Protein AF-A0A178WYC1-F1 (afdb_monomer_lite)

Secondary structure (DSSP, 8-state):
-PPPHHHHHHHHHHHHHTSSHHHHHHHHHHHHHHHHHTSPPP--S---EETTEEEPGGG-EEE----HHHHTTS---SEE---TTSEEEEEEESHHHHTTTSTTT--HHHHHHHHTTSSSEEEEEEE-TT--HHHHHHHHTTGGGG--SEEEEE--S-TTGGGTSS--TTHHHHHHHHHHHHHHHHHHHHHHHHIIIIIIHHHHHHHHHHHHHHHHS--EEEEE---S-TTT----TTS---S--HHHHHHHHHHHHHHHHHHHTT-HHHHHHHHHHHHHHHTT--SHHHHHHHHHHHHHHHHHHHHS-SSS--------------------------------------------------------PPPPP--PPPPPPPPPP-PPPPPPPPPPPPP------------PPPP----------

Structure (mmCIF, N/CA/C/O backbone):
data_AF-A0A178WYC1-F1
#
_entry.id   AF-A0A178WYC1-F1
#
loop_
_atom_site.group_PDB
_atom_site.id
_atom_site.type_symbol
_atom_site.label_atom_id
_atom_site.label_alt_id
_atom_site.label_comp_id
_atom_site.label_asym_id
_atom_site.label_entity_id
_atom_site.label_s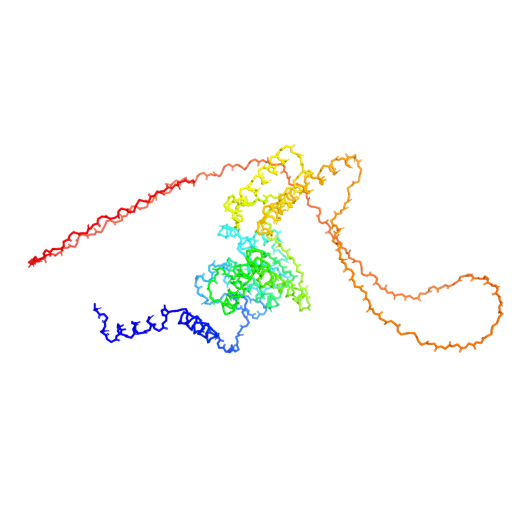eq_id
_atom_site.pdbx_PDB_ins_code
_atom_site.Cartn_x
_atom_site.Cartn_y
_atom_site.Cartn_z
_atom_site.occupancy
_atom_site.B_iso_or_equiv
_atom_site.auth_seq_id
_atom_site.auth_comp_id
_atom_site.auth_asym_id
_atom_site.auth_atom_id
_atom_site.pdbx_PDB_model_num
ATOM 1 N N . MET A 1 1 ? 8.485 48.429 2.220 1.00 54.25 1 MET A N 1
ATOM 2 C CA . MET A 1 1 ? 9.563 48.607 3.216 1.00 54.25 1 MET A CA 1
ATOM 3 C C . MET A 1 1 ? 10.790 47.874 2.691 1.00 54.25 1 MET A C 1
ATOM 5 O O . MET A 1 1 ? 10.707 46.656 2.582 1.00 54.25 1 MET A O 1
ATOM 9 N N . PRO A 1 2 ? 11.858 48.563 2.253 1.00 59.69 2 PRO A N 1
ATOM 10 C CA . PRO A 1 2 ? 13.091 47.887 1.851 1.00 59.69 2 PRO A CA 1
ATOM 11 C C . PRO A 1 2 ? 13.654 47.128 3.059 1.00 59.69 2 PRO A C 1
ATOM 13 O O . PRO A 1 2 ? 13.651 47.662 4.169 1.00 59.69 2 PRO A O 1
ATOM 16 N N . ALA A 1 3 ? 14.074 45.875 2.862 1.00 54.03 3 ALA A N 1
ATOM 17 C CA . ALA A 1 3 ? 14.771 45.123 3.901 1.00 54.03 3 ALA A CA 1
ATOM 18 C C . ALA A 1 3 ? 15.947 45.970 4.402 1.00 54.03 3 ALA A C 1
ATOM 20 O O . ALA A 1 3 ? 16.671 46.553 3.594 1.00 54.03 3 ALA A O 1
ATOM 21 N N . THR A 1 4 ? 16.094 46.095 5.721 1.00 76.44 4 THR A N 1
ATOM 22 C CA . THR A 1 4 ? 17.160 46.906 6.305 1.00 76.44 4 THR A CA 1
ATOM 23 C C . THR A 1 4 ? 18.504 46.378 5.798 1.00 76.44 4 THR A C 1
ATOM 25 O O . THR A 1 4 ? 18.757 45.176 5.836 1.00 76.44 4 THR A O 1
ATOM 28 N N . GLU A 1 5 ? 19.358 47.270 5.297 1.00 76.62 5 GLU A N 1
ATOM 29 C CA . GLU A 1 5 ? 20.684 46.971 4.727 1.00 76.62 5 GLU A CA 1
ATOM 30 C C . GLU A 1 5 ? 21.498 45.893 5.496 1.00 76.62 5 GLU A C 1
ATOM 32 O O . GLU A 1 5 ? 22.090 45.017 4.859 1.00 76.62 5 GLU A O 1
ATOM 37 N N . PRO A 1 6 ? 21.457 45.824 6.847 1.00 78.56 6 PRO A N 1
ATOM 38 C CA . PRO A 1 6 ? 22.140 44.772 7.604 1.00 78.56 6 PRO A CA 1
ATOM 39 C C . PRO A 1 6 ? 21.603 43.348 7.380 1.00 78.56 6 PRO A C 1
ATOM 41 O O . PRO A 1 6 ? 22.361 42.384 7.482 1.00 78.56 6 PRO A O 1
ATOM 44 N N . LEU A 1 7 ? 20.306 43.180 7.094 1.00 75.38 7 LEU A N 1
ATOM 45 C CA . LEU A 1 7 ? 19.724 41.869 6.778 1.00 75.38 7 LEU A CA 1
ATOM 46 C C . LEU A 1 7 ? 20.192 41.374 5.412 1.00 75.38 7 LEU A C 1
ATOM 48 O O . LEU A 1 7 ? 20.485 40.190 5.265 1.00 75.38 7 LEU A O 1
ATOM 52 N N . ARG A 1 8 ? 20.314 42.283 4.442 1.00 74.56 8 ARG A N 1
ATOM 53 C CA . ARG A 1 8 ? 20.789 41.958 3.097 1.00 74.56 8 ARG A CA 1
ATOM 54 C C . ARG A 1 8 ? 22.237 41.474 3.122 1.00 74.56 8 ARG A C 1
ATOM 56 O O . ARG A 1 8 ? 22.513 40.385 2.640 1.00 74.56 8 ARG A O 1
ATOM 63 N N . GLN A 1 9 ? 23.125 42.191 3.813 1.00 79.31 9 GLN A N 1
ATOM 64 C CA . GLN A 1 9 ? 24.529 41.782 3.959 1.00 79.31 9 GLN A CA 1
ATOM 65 C C . GLN A 1 9 ? 24.691 40.430 4.668 1.00 79.31 9 GLN A C 1
ATOM 67 O O . GLN A 1 9 ? 25.558 39.631 4.311 1.00 79.31 9 GLN A O 1
ATOM 72 N N . ARG A 1 10 ? 23.851 40.140 5.671 1.00 79.31 10 ARG A N 1
ATOM 73 C CA . ARG A 1 10 ? 23.846 38.830 6.341 1.00 79.31 10 ARG A CA 1
ATOM 74 C C . ARG A 1 10 ? 23.351 37.718 5.415 1.00 79.31 10 ARG A C 1
ATOM 76 O O . ARG A 1 10 ? 23.937 36.639 5.432 1.00 79.31 10 ARG A O 1
ATOM 83 N N . ALA A 1 11 ? 22.318 37.980 4.616 1.00 76.56 11 ALA A N 1
ATOM 84 C CA . ALA A 1 11 ? 21.805 37.032 3.633 1.00 76.56 11 ALA A CA 1
ATOM 85 C C . ALA A 1 11 ? 22.833 36.748 2.527 1.00 76.56 11 ALA A C 1
ATOM 87 O O . ALA A 1 11 ? 23.081 35.585 2.231 1.00 76.56 11 ALA A O 1
ATOM 88 N N . ASP A 1 12 ? 23.496 37.778 1.998 1.00 81.50 12 ASP A N 1
ATOM 89 C CA . ASP A 1 12 ? 24.528 37.636 0.964 1.00 81.50 12 ASP A CA 1
ATOM 90 C C . ASP A 1 12 ? 25.751 36.872 1.493 1.00 81.50 12 ASP A C 1
ATOM 92 O O . ASP A 1 12 ? 26.284 35.991 0.820 1.00 81.50 12 ASP A O 1
ATOM 96 N N . ARG A 1 13 ? 26.166 37.136 2.741 1.00 81.81 13 ARG A N 1
ATOM 97 C CA . ARG A 1 13 ? 27.252 36.386 3.388 1.00 81.81 13 ARG A CA 1
ATOM 98 C C . ARG A 1 13 ? 26.886 34.920 3.609 1.00 81.81 13 ARG A C 1
ATOM 100 O O . ARG A 1 13 ? 27.731 34.051 3.418 1.00 81.81 13 ARG A O 1
ATOM 107 N N . LEU A 1 14 ? 25.647 34.641 4.010 1.00 79.88 14 LEU A N 1
ATOM 108 C CA . LEU A 1 14 ? 25.158 33.272 4.139 1.00 79.88 14 LEU A CA 1
ATOM 109 C C . LEU A 1 14 ? 25.101 32.582 2.770 1.00 79.88 14 LEU A C 1
ATOM 111 O O . LEU A 1 14 ? 25.561 31.456 2.645 1.00 79.88 14 LEU A O 1
ATOM 115 N N . ALA A 1 15 ? 24.613 33.270 1.737 1.00 80.88 15 ALA A N 1
ATOM 116 C CA . ALA A 1 15 ? 24.573 32.755 0.372 1.00 80.88 15 ALA A CA 1
ATOM 117 C C . ALA A 1 15 ? 25.976 32.445 -0.170 1.00 80.88 15 ALA A C 1
ATOM 119 O O . ALA A 1 15 ? 26.159 31.413 -0.802 1.00 80.88 15 ALA A O 1
ATOM 120 N N . ALA A 1 16 ? 26.977 33.280 0.125 1.00 83.19 16 ALA A N 1
ATOM 121 C CA . ALA A 1 16 ? 28.366 33.021 -0.248 1.00 83.19 16 ALA A CA 1
ATOM 122 C C . ALA A 1 16 ? 28.955 31.803 0.488 1.00 83.19 16 ALA A C 1
ATOM 124 O O . ALA A 1 16 ? 29.619 30.981 -0.132 1.00 83.19 16 ALA A O 1
ATOM 125 N N . LEU A 1 17 ? 28.680 31.656 1.790 1.00 79.75 17 LEU A N 1
ATOM 126 C CA . LEU A 1 17 ? 29.136 30.509 2.592 1.00 79.75 17 LEU A CA 1
ATOM 127 C C . LEU A 1 17 ? 28.441 29.191 2.218 1.00 79.75 17 LEU A C 1
ATOM 129 O O . LEU A 1 17 ? 28.991 28.122 2.461 1.00 79.75 17 LEU A O 1
ATOM 133 N N . LEU A 1 18 ? 27.230 29.264 1.664 1.00 83.81 18 LEU A N 1
ATOM 134 C CA . LEU A 1 18 ? 26.432 28.109 1.248 1.00 83.81 18 LEU A CA 1
ATOM 135 C C . LEU A 1 18 ? 26.441 27.887 -0.274 1.00 83.81 18 LEU A C 1
ATOM 137 O O . LEU A 1 18 ? 25.740 27.005 -0.764 1.00 83.81 18 LEU A O 1
ATOM 141 N N . GLY A 1 19 ? 27.189 28.707 -1.017 1.00 84.75 19 GLY A N 1
ATOM 142 C CA . GLY A 1 19 ? 27.117 28.797 -2.477 1.00 84.75 19 GLY A CA 1
ATOM 143 C C . GLY A 1 19 ? 27.938 27.753 -3.230 1.00 84.75 19 GLY A C 1
ATOM 144 O O . GLY A 1 19 ? 27.813 27.655 -4.449 1.00 84.75 19 GLY A O 1
ATOM 145 N N . ASP A 1 20 ? 28.765 26.977 -2.531 1.00 83.31 20 ASP A N 1
ATOM 146 C CA . ASP A 1 20 ? 29.544 25.880 -3.100 1.00 83.31 20 ASP A CA 1
ATOM 147 C C . ASP A 1 20 ? 29.031 24.502 -2.635 1.00 83.31 20 ASP A C 1
ATOM 149 O O . ASP A 1 20 ? 28.094 24.381 -1.840 1.00 83.31 20 ASP A O 1
ATOM 153 N N . ALA A 1 21 ? 29.632 23.433 -3.165 1.00 77.75 21 ALA A N 1
ATOM 154 C CA . ALA A 1 21 ? 29.229 22.063 -2.848 1.00 77.75 21 ALA A CA 1
ATOM 155 C C . ALA A 1 21 ? 29.386 21.724 -1.352 1.00 77.75 21 ALA A C 1
ATOM 157 O O . ALA A 1 21 ? 28.566 20.988 -0.801 1.00 77.75 21 ALA A O 1
ATOM 158 N N . ALA A 1 22 ? 30.405 22.277 -0.686 1.00 77.62 22 ALA A N 1
ATOM 159 C CA . ALA A 1 22 ? 30.650 22.046 0.734 1.00 77.62 22 ALA A CA 1
ATOM 160 C C . ALA A 1 22 ? 29.611 22.777 1.599 1.00 77.62 22 ALA A C 1
ATOM 162 O O . ALA A 1 22 ? 29.052 22.198 2.530 1.00 77.62 22 ALA A O 1
ATOM 163 N N . GLY A 1 23 ? 29.289 24.021 1.250 1.00 79.44 23 GLY A N 1
ATOM 164 C CA . GLY A 1 23 ? 28.238 24.816 1.868 1.00 79.44 23 GLY A CA 1
ATOM 165 C C . GLY A 1 23 ? 26.857 24.173 1.729 1.00 79.44 23 GLY A C 1
ATOM 166 O O . GLY A 1 23 ? 26.126 24.064 2.715 1.00 79.44 23 GLY A O 1
ATOM 167 N N . ALA A 1 24 ? 26.523 23.654 0.544 1.00 74.94 24 ALA A N 1
ATOM 168 C CA . ALA A 1 24 ? 25.293 22.894 0.324 1.00 74.94 24 ALA A CA 1
ATOM 169 C C . ALA A 1 24 ? 25.219 21.633 1.207 1.00 74.94 24 ALA A C 1
ATOM 171 O O . ALA A 1 24 ? 24.170 21.344 1.788 1.00 74.94 24 ALA A O 1
ATOM 172 N N . GLN A 1 25 ? 26.336 20.914 1.367 1.00 76.00 25 GLN A N 1
ATOM 173 C CA . GLN A 1 25 ? 26.415 19.738 2.235 1.00 76.00 25 GLN A CA 1
ATOM 174 C C . GLN A 1 25 ? 26.244 20.104 3.718 1.00 76.00 25 GLN A C 1
ATOM 176 O O . GLN A 1 25 ? 25.475 19.456 4.425 1.00 76.00 25 GLN A O 1
ATOM 181 N N . ILE A 1 26 ? 26.888 21.179 4.184 1.00 79.38 26 ILE A N 1
ATOM 182 C CA . ILE A 1 26 ? 26.733 21.684 5.556 1.00 79.38 26 ILE A CA 1
ATOM 183 C C . ILE A 1 26 ? 25.281 22.096 5.824 1.00 79.38 26 ILE A C 1
ATOM 185 O O . ILE A 1 26 ? 24.729 21.747 6.868 1.00 79.38 26 ILE A O 1
ATOM 189 N N . LEU A 1 27 ? 24.635 22.804 4.891 1.00 79.44 27 LEU A N 1
ATOM 190 C CA . LEU A 1 27 ? 23.227 23.179 5.027 1.00 79.44 27 LEU A CA 1
ATOM 191 C C . LEU A 1 27 ? 22.326 21.944 5.127 1.00 79.44 27 LEU A C 1
ATOM 193 O O . LEU A 1 27 ? 21.439 21.915 5.981 1.00 79.44 27 LEU A O 1
ATOM 197 N N . ALA A 1 28 ? 22.568 20.927 4.296 1.00 73.69 28 ALA A N 1
ATOM 198 C CA . ALA A 1 28 ? 21.823 19.676 4.341 1.00 73.69 28 ALA A CA 1
ATOM 199 C C . ALA A 1 28 ? 21.978 18.976 5.703 1.00 73.69 28 ALA A C 1
ATOM 201 O O . ALA A 1 28 ? 20.980 18.579 6.301 1.00 73.69 28 ALA A O 1
ATOM 202 N N . GLU A 1 29 ? 23.194 18.887 6.249 1.00 78.19 29 GLU A N 1
ATOM 203 C CA . GLU A 1 29 ? 23.435 18.320 7.585 1.00 78.19 29 GLU A CA 1
ATOM 204 C C . GLU A 1 29 ? 22.775 19.141 8.708 1.00 78.19 29 GLU A C 1
ATOM 206 O O . GLU A 1 29 ? 22.199 18.584 9.645 1.00 78.19 29 GLU A O 1
ATOM 211 N N . LEU A 1 30 ? 22.771 20.473 8.611 1.00 78.75 30 LEU A N 1
ATOM 212 C CA . LEU A 1 30 ? 22.073 21.330 9.575 1.00 78.75 30 LEU A CA 1
ATOM 213 C C . LEU A 1 30 ? 20.551 21.150 9.511 1.00 78.75 30 LEU A C 1
ATOM 215 O O . LEU A 1 30 ? 19.901 21.079 10.556 1.00 78.75 30 LEU A O 1
ATOM 219 N N . GLN A 1 31 ? 19.981 21.028 8.310 1.00 73.88 31 GLN A N 1
ATOM 220 C CA . GLN A 1 31 ? 18.564 20.709 8.121 1.00 73.88 31 GLN A CA 1
ATOM 221 C C . GLN A 1 31 ? 18.230 19.326 8.704 1.00 73.88 31 GLN A C 1
ATOM 223 O O . GLN A 1 31 ? 17.240 19.201 9.426 1.00 73.88 31 GLN A O 1
ATOM 228 N N . LYS A 1 32 ? 19.097 18.319 8.504 1.00 66.81 32 LYS A N 1
ATOM 229 C CA . LYS A 1 32 ? 18.981 16.988 9.134 1.00 66.81 32 LYS A CA 1
ATOM 230 C C . LYS A 1 32 ? 18.931 17.077 10.655 1.00 66.81 32 LYS A C 1
ATOM 232 O O . LYS A 1 32 ? 18.047 16.500 11.291 1.00 66.81 32 LYS A O 1
ATOM 237 N N . LEU A 1 33 ? 19.858 17.821 11.254 1.00 71.50 33 LEU A N 1
ATOM 238 C CA . LEU A 1 33 ? 19.924 18.004 12.704 1.00 71.50 33 LEU A CA 1
ATOM 239 C C . LEU A 1 33 ? 18.709 18.763 13.255 1.00 71.50 33 LEU A C 1
ATOM 241 O O . LEU A 1 33 ? 18.214 18.415 14.329 1.00 71.50 33 LEU A O 1
ATOM 245 N N . ALA A 1 34 ? 18.207 19.765 12.530 1.00 68.88 34 ALA A N 1
ATOM 246 C CA . ALA A 1 34 ? 17.014 20.512 12.914 1.00 68.88 34 ALA A CA 1
ATOM 247 C C . ALA A 1 34 ? 15.761 19.618 12.929 1.00 68.88 34 ALA A C 1
ATOM 249 O O . ALA A 1 34 ? 15.030 19.626 13.919 1.00 68.88 34 ALA A O 1
ATOM 250 N N . VAL A 1 35 ? 15.565 18.783 11.900 1.00 62.53 35 VAL A N 1
ATOM 251 C CA . VAL A 1 35 ? 14.456 17.810 11.844 1.00 62.53 35 VAL A CA 1
ATOM 252 C C . VAL A 1 35 ? 14.562 16.779 12.972 1.00 62.53 35 VAL A C 1
ATOM 254 O O . VAL A 1 35 ? 13.581 16.506 13.660 1.00 62.53 35 VAL A O 1
ATOM 257 N N . ARG A 1 36 ? 15.763 16.248 13.246 1.00 62.94 36 ARG A N 1
ATOM 258 C CA . ARG A 1 36 ? 15.980 15.296 14.354 1.00 62.94 36 ARG A CA 1
ATOM 259 C C . ARG A 1 36 ? 15.678 15.900 15.733 1.00 62.94 36 ARG A C 1
ATOM 261 O O . ARG A 1 36 ? 15.236 15.175 16.623 1.00 62.94 36 ARG A O 1
ATOM 268 N N . ARG A 1 37 ? 15.897 17.209 15.918 1.00 57.59 37 ARG A N 1
ATOM 269 C CA . ARG A 1 37 ? 15.586 17.942 17.161 1.00 57.59 37 ARG A CA 1
ATOM 270 C C . ARG A 1 37 ? 14.098 18.230 17.350 1.00 57.59 37 ARG A C 1
ATOM 272 O O . ARG A 1 37 ? 13.678 18.379 18.489 1.00 57.59 37 ARG A O 1
ATOM 279 N N . GLN A 1 38 ? 13.305 18.259 16.280 1.00 51.22 38 GLN A N 1
ATOM 280 C CA . GLN A 1 38 ? 11.845 18.422 16.342 1.00 51.22 38 GLN A CA 1
ATOM 281 C C . GLN A 1 38 ? 11.101 17.127 16.715 1.00 51.22 38 GLN A C 1
ATOM 283 O O . GLN A 1 38 ? 9.880 17.054 16.585 1.00 51.22 38 GLN A O 1
ATOM 288 N N . ARG A 1 39 ? 11.808 16.097 17.205 1.00 44.34 39 ARG A N 1
ATOM 289 C CA . ARG A 1 39 ? 11.159 14.917 17.784 1.00 44.34 39 ARG A CA 1
ATOM 290 C C . ARG A 1 39 ? 10.205 15.353 18.905 1.00 44.34 39 ARG A C 1
ATOM 292 O O . ARG A 1 39 ? 10.620 16.135 19.763 1.00 44.34 39 ARG A O 1
ATOM 299 N N . PRO A 1 40 ? 8.961 14.842 18.932 1.00 42.38 40 PRO A N 1
ATOM 300 C CA . PRO A 1 40 ? 8.046 15.111 20.030 1.00 42.38 40 PRO A CA 1
ATOM 301 C C . PRO A 1 40 ? 8.718 14.751 21.359 1.00 42.38 40 PRO A C 1
ATOM 303 O O . PRO A 1 40 ? 9.354 13.699 21.466 1.00 42.38 40 PRO A O 1
ATOM 306 N N . GLY A 1 41 ? 8.604 15.637 22.351 1.00 35.59 41 GLY A N 1
ATOM 307 C CA . GLY A 1 41 ? 9.093 15.388 23.706 1.00 35.59 41 GLY A CA 1
ATOM 308 C C . GLY A 1 41 ? 8.451 14.143 24.338 1.00 35.59 41 GLY A C 1
ATOM 309 O O . GLY A 1 41 ? 7.473 13.613 23.800 1.00 35.59 41 GLY A O 1
ATOM 310 N N . PRO A 1 42 ? 8.987 13.661 25.476 1.00 36.78 42 PRO A N 1
ATOM 311 C CA . PRO A 1 42 ? 8.466 12.479 26.151 1.00 36.78 42 PRO A CA 1
ATOM 312 C C . PRO A 1 42 ? 6.973 12.664 26.425 1.00 36.78 42 PRO A C 1
ATOM 314 O O . PRO A 1 42 ? 6.547 13.680 26.978 1.00 36.78 42 PRO A O 1
ATOM 317 N N . ALA A 1 43 ? 6.176 11.697 25.977 1.00 39.56 43 ALA A N 1
ATOM 318 C CA . ALA A 1 43 ? 4.747 11.693 26.209 1.00 39.56 43 ALA A CA 1
ATOM 319 C C . ALA A 1 43 ? 4.507 11.657 27.724 1.00 39.56 43 ALA A C 1
ATOM 321 O O . ALA A 1 43 ? 4.855 10.677 28.380 1.00 39.56 43 ALA A O 1
ATOM 322 N N . GLY A 1 44 ? 3.908 12.720 28.273 1.00 36.34 44 GLY A N 1
ATOM 323 C CA . GLY A 1 44 ? 3.166 12.604 29.528 1.00 36.34 44 GLY A CA 1
ATOM 324 C C . GLY A 1 44 ? 2.144 11.472 29.411 1.00 36.34 44 GLY A C 1
ATOM 325 O O . GLY A 1 44 ? 1.844 11.035 28.301 1.00 36.34 44 GLY A O 1
ATOM 326 N N . GLU A 1 45 ? 1.644 10.973 30.534 1.00 35.78 45 GLU A N 1
ATOM 327 C CA . GLU A 1 45 ? 0.686 9.865 30.606 1.00 35.78 45 GLU A CA 1
ATOM 328 C C . GLU A 1 45 ? -0.554 10.168 29.739 1.00 35.78 45 GLU A C 1
ATOM 330 O O . GLU A 1 45 ? -1.480 10.869 30.142 1.00 35.78 45 GLU A O 1
ATOM 335 N N . ARG A 1 46 ? -0.517 9.745 28.469 1.00 53.16 46 ARG A N 1
ATOM 336 C CA . ARG A 1 46 ? -1.576 9.996 27.492 1.00 53.16 46 ARG A CA 1
ATOM 337 C C . ARG A 1 46 ? -2.585 8.874 27.617 1.00 53.16 46 ARG A C 1
ATOM 339 O O . ARG A 1 46 ? -2.222 7.701 27.547 1.00 53.16 46 ARG A O 1
ATOM 346 N N . ILE A 1 47 ? -3.847 9.264 27.756 1.00 51.72 47 ILE A N 1
ATOM 347 C CA . ILE A 1 47 ? -4.994 8.367 27.632 1.00 51.72 47 ILE A CA 1
ATOM 348 C C . ILE A 1 47 ? -4.819 7.551 26.340 1.00 51.72 47 ILE A C 1
ATOM 350 O O . ILE A 1 47 ? -4.414 8.123 25.322 1.00 51.72 47 ILE A O 1
ATOM 354 N N . PRO A 1 48 ? -5.067 6.231 26.359 1.00 70.38 48 PRO A N 1
ATOM 355 C CA . PRO A 1 48 ? -4.902 5.409 25.174 1.00 70.38 48 PRO A CA 1
ATOM 356 C C . PRO A 1 48 ? -5.843 5.885 24.052 1.00 70.38 48 PRO A C 1
ATOM 358 O O . PRO A 1 48 ? -7.066 5.829 24.163 1.00 70.38 48 PRO A O 1
ATOM 361 N N . GLU A 1 49 ? -5.247 6.394 22.974 1.00 87.38 49 GLU A N 1
ATOM 362 C CA . GLU A 1 49 ? -5.937 6.828 21.756 1.00 87.38 49 GLU A CA 1
ATOM 363 C C . GLU A 1 49 ? -5.774 5.781 20.654 1.00 87.38 49 GLU A C 1
ATOM 365 O O . GLU A 1 49 ? -4.680 5.230 20.461 1.00 87.38 49 GLU A O 1
ATOM 370 N N . LEU A 1 50 ? -6.848 5.569 19.897 1.00 92.25 50 LEU A N 1
ATOM 371 C CA . LEU A 1 50 ? -6.895 4.736 18.705 1.00 92.25 50 LEU A CA 1
ATOM 372 C C . LEU A 1 50 ? -7.309 5.614 17.519 1.00 92.25 50 LEU A C 1
ATOM 374 O O . LEU A 1 50 ? -8.492 5.828 17.276 1.00 92.25 50 LEU A O 1
ATOM 378 N N . GLY A 1 51 ? -6.327 6.177 16.810 1.00 90.81 51 GLY A N 1
ATOM 379 C CA . GLY A 1 51 ? -6.596 7.232 15.826 1.00 90.81 51 GLY A CA 1
ATOM 380 C C . GLY A 1 51 ? -7.226 8.466 16.499 1.00 90.81 51 GLY A C 1
ATOM 381 O O . GLY A 1 51 ? -6.779 8.830 17.585 1.00 90.81 51 GLY A O 1
ATOM 382 N N . PRO A 1 52 ? -8.265 9.090 15.910 1.00 93.25 52 PRO A N 1
ATOM 383 C CA . PRO A 1 52 ? -8.948 10.254 16.479 1.00 93.25 52 PRO A CA 1
ATOM 384 C C . PRO A 1 52 ? -9.969 9.888 17.569 1.00 93.25 52 PRO A C 1
ATOM 386 O O . PRO A 1 52 ? -10.835 10.697 17.893 1.00 93.25 52 PRO A O 1
ATOM 389 N N . TRP A 1 53 ? -9.940 8.663 18.102 1.00 95.81 53 TRP A N 1
ATOM 390 C CA . TRP A 1 53 ? -10.834 8.249 19.177 1.00 95.81 53 TRP A CA 1
ATOM 391 C C . TRP A 1 53 ? -10.066 8.013 20.470 1.00 95.81 53 TRP A C 1
ATOM 393 O O . TRP A 1 53 ? -9.069 7.289 20.515 1.00 95.81 53 TRP A O 1
ATOM 403 N N . ARG A 1 54 ? -10.592 8.584 21.549 1.00 94.94 54 ARG A N 1
ATOM 404 C CA . ARG A 1 54 ? -10.247 8.224 22.916 1.00 94.94 54 ARG A CA 1
ATOM 405 C C . ARG A 1 54 ? -10.981 6.943 23.284 1.00 94.94 54 ARG A C 1
ATOM 407 O O . ARG A 1 54 ? -12.183 6.829 23.036 1.00 94.94 54 ARG A O 1
ATOM 414 N N . VAL A 1 55 ? -10.267 6.025 23.920 1.00 94.56 55 VAL A N 1
ATOM 415 C CA . VAL A 1 55 ? -10.864 4.823 24.500 1.00 94.56 55 VAL A CA 1
ATOM 416 C C . VAL A 1 55 ? -11.417 5.172 25.883 1.00 94.56 55 VAL A C 1
ATOM 418 O O . VAL A 1 55 ? -10.681 5.592 26.775 1.00 94.56 55 VAL A O 1
ATOM 421 N N . GLU A 1 56 ? -12.731 5.056 26.030 1.00 94.12 56 GLU A N 1
ATOM 422 C CA . GLU A 1 56 ? -13.475 5.206 27.281 1.00 94.12 56 GLU A CA 1
ATOM 423 C C . GLU A 1 56 ? -13.592 3.841 28.001 1.00 94.12 56 GLU A C 1
ATOM 425 O O . GLU A 1 56 ? -13.237 2.804 27.424 1.00 94.12 56 GLU A O 1
ATOM 430 N N . PRO A 1 57 ? -14.068 3.803 29.265 1.00 88.44 57 PRO A N 1
ATOM 431 C CA . PRO A 1 57 ? -14.398 2.549 29.939 1.00 88.44 57 PRO A CA 1
ATOM 432 C C . PRO A 1 57 ? -15.286 1.639 29.084 1.00 88.44 57 PRO A C 1
ATOM 434 O O . PRO A 1 57 ? -16.003 2.094 28.190 1.00 88.44 57 PRO A O 1
ATOM 437 N N . ASP A 1 58 ? -15.199 0.334 29.338 1.00 88.31 58 ASP A N 1
ATOM 438 C CA . ASP A 1 58 ? -15.931 -0.699 28.597 1.00 88.31 58 ASP A CA 1
ATOM 439 C C . ASP A 1 58 ? -15.663 -0.682 27.086 1.00 88.31 58 ASP A C 1
ATOM 441 O O . ASP A 1 58 ? -16.462 -1.180 26.295 1.00 88.31 58 ASP A O 1
ATOM 445 N N . THR A 1 59 ? -14.513 -0.134 26.671 1.00 92.44 59 THR A N 1
ATOM 446 C CA . THR A 1 59 ? -14.047 -0.075 25.275 1.00 92.44 59 THR A CA 1
ATOM 447 C C . THR A 1 59 ? -14.947 0.756 24.354 1.00 92.44 59 THR A C 1
ATOM 449 O O . THR A 1 59 ? -14.970 0.543 23.138 1.00 92.44 59 THR A O 1
ATOM 452 N N . ALA A 1 60 ? -15.714 1.697 24.911 1.00 95.81 60 ALA A N 1
ATOM 453 C CA . ALA A 1 60 ? -16.390 2.706 24.105 1.00 95.81 60 ALA A CA 1
ATOM 454 C C . ALA A 1 60 ? -15.354 3.632 23.447 1.00 95.81 60 ALA A C 1
ATOM 456 O O . ALA A 1 60 ? -14.278 3.870 23.995 1.00 95.81 60 ALA A O 1
ATOM 457 N N . LEU A 1 61 ? -15.667 4.160 22.265 1.00 96.44 61 LEU A N 1
ATOM 458 C CA . LEU A 1 61 ? -14.784 5.068 21.536 1.00 96.44 61 LEU A CA 1
ATOM 459 C C . LEU A 1 61 ? -15.485 6.411 21.358 1.00 96.44 61 LEU A C 1
ATOM 461 O O . LEU A 1 61 ? -16.569 6.475 20.777 1.00 96.44 61 LEU A O 1
ATOM 465 N N . ARG A 1 62 ? -14.855 7.490 21.824 1.00 96.12 62 ARG A N 1
ATOM 466 C CA . ARG A 1 62 ? -15.347 8.860 21.635 1.00 96.12 62 ARG A CA 1
ATOM 467 C C . ARG A 1 62 ? -14.334 9.675 20.861 1.00 96.12 62 ARG A C 1
ATOM 469 O O . ARG A 1 62 ? -13.149 9.674 21.191 1.00 96.12 62 ARG A O 1
ATOM 476 N N . ARG A 1 63 ? -14.805 10.364 19.830 1.00 94.12 63 ARG A N 1
ATOM 477 C CA . ARG A 1 63 ? -13.963 11.208 18.991 1.00 94.12 63 ARG A CA 1
ATOM 478 C C . ARG A 1 63 ? -13.363 12.355 19.808 1.00 94.12 63 ARG A C 1
ATOM 480 O O . ARG A 1 63 ? -14.013 12.904 20.698 1.00 94.12 63 ARG A O 1
ATOM 487 N N . THR A 1 64 ? -12.102 12.663 19.547 1.00 92.00 64 THR A N 1
ATOM 488 C CA . THR A 1 64 ? -11.353 13.747 20.188 1.00 92.00 64 THR A CA 1
ATOM 489 C C . THR A 1 64 ? -11.440 15.037 19.373 1.00 92.00 64 THR A C 1
ATOM 491 O O . THR A 1 64 ? -11.963 15.070 18.261 1.00 92.00 64 THR A O 1
ATOM 494 N N . ASP A 1 65 ? -10.901 16.117 19.928 1.00 88.19 65 ASP A N 1
ATOM 495 C CA . ASP A 1 65 ? -10.806 17.454 19.338 1.00 88.19 65 ASP A CA 1
ATOM 496 C C . ASP A 1 65 ? -9.632 17.597 18.352 1.00 88.19 65 ASP A C 1
ATOM 498 O O . ASP A 1 65 ? -8.979 18.639 18.284 1.00 88.19 65 ASP A O 1
ATOM 502 N N . TRP A 1 66 ? -9.347 16.545 17.575 1.00 87.12 66 TRP A N 1
ATOM 503 C CA . TRP A 1 66 ? -8.333 16.614 16.520 1.00 87.12 66 TRP A CA 1
ATOM 504 C C . TRP A 1 66 ? -8.705 17.669 15.463 1.00 87.12 66 TRP A C 1
ATOM 506 O O . TRP A 1 66 ? -9.891 17.958 15.271 1.00 87.12 66 TRP A O 1
ATOM 516 N N . PRO A 1 67 ? -7.715 18.234 14.746 1.00 87.50 67 PRO A N 1
ATOM 517 C CA . PRO A 1 67 ? -7.980 19.214 13.701 1.00 87.50 67 PRO A CA 1
ATOM 518 C C . PRO A 1 67 ? -8.983 18.686 12.654 1.00 87.50 67 PRO A C 1
ATOM 520 O O . PRO A 1 67 ? -8.868 17.521 12.246 1.00 87.50 67 PRO A O 1
ATOM 523 N N . PRO A 1 68 ? -9.959 19.500 12.200 1.00 86.25 68 PRO A N 1
ATOM 524 C CA . PRO A 1 68 ? -10.994 19.067 11.257 1.00 86.25 68 PRO A CA 1
ATOM 525 C C . PRO A 1 68 ? -10.443 18.390 9.996 1.00 86.25 68 PRO A C 1
ATOM 527 O O . PRO A 1 68 ? -10.958 17.357 9.574 1.00 86.25 68 PRO A O 1
ATOM 530 N N . GLU A 1 69 ? -9.349 18.910 9.444 1.00 85.00 69 GLU A N 1
ATOM 531 C CA . GLU A 1 69 ? -8.675 18.370 8.264 1.00 85.00 69 GLU A CA 1
ATOM 532 C C . GLU A 1 69 ? -8.129 16.949 8.473 1.00 85.00 69 GLU A C 1
ATOM 534 O O . GLU A 1 69 ? -8.095 16.139 7.543 1.00 85.00 69 GLU A O 1
ATOM 539 N N . GLU A 1 70 ? -7.727 16.604 9.699 1.00 83.06 70 GLU A N 1
ATOM 540 C CA . GLU A 1 70 ? -7.320 15.242 10.022 1.00 83.06 70 GLU A CA 1
ATOM 541 C C . GLU A 1 70 ? -8.544 14.342 10.184 1.00 83.06 70 GLU A C 1
ATOM 543 O O . GLU A 1 70 ? -8.554 13.224 9.657 1.00 83.06 70 GLU A O 1
ATOM 548 N N . LEU A 1 71 ? -9.594 14.841 10.846 1.00 89.19 71 LEU A N 1
ATOM 549 C CA . LEU A 1 71 ? -10.852 14.131 11.093 1.00 89.19 71 LEU A CA 1
ATOM 550 C C . LEU A 1 71 ? -11.605 13.752 9.811 1.00 89.19 71 LEU A C 1
ATOM 552 O O . LEU A 1 71 ? -12.236 12.690 9.778 1.00 89.19 71 LEU A O 1
ATOM 556 N N . GLU A 1 72 ? -11.530 14.579 8.766 1.00 89.69 72 GLU A N 1
ATOM 557 C CA . GLU A 1 72 ? -12.139 14.324 7.451 1.00 89.69 72 GLU A CA 1
ATOM 558 C C . GLU A 1 72 ? -11.603 13.047 6.791 1.00 89.69 72 GLU A C 1
ATOM 560 O O . GLU A 1 72 ? -12.313 12.378 6.041 1.00 89.69 72 GLU A O 1
ATOM 565 N N . SER A 1 73 ? -10.365 12.660 7.111 1.00 90.19 73 SER A N 1
ATOM 566 C CA . SER A 1 73 ? -9.751 11.456 6.552 1.00 90.19 73 SER A CA 1
ATOM 567 C C . SER A 1 73 ? -10.194 10.150 7.226 1.00 90.19 73 SER A C 1
ATOM 569 O O . SER A 1 73 ? -9.861 9.078 6.722 1.00 90.19 73 SER A O 1
ATOM 571 N N . TRP A 1 74 ? -10.957 10.214 8.322 1.00 94.75 74 TRP A N 1
ATOM 572 C CA . TRP A 1 74 ? -11.458 9.063 9.086 1.00 94.75 74 TRP A CA 1
ATOM 573 C C . TRP A 1 74 ? -12.972 8.865 8.911 1.00 94.75 74 TRP A C 1
ATOM 575 O O . TRP A 1 74 ? -13.648 9.608 8.193 1.00 94.75 74 TRP A O 1
ATOM 585 N N . ALA A 1 75 ? -13.538 7.830 9.536 1.00 93.50 75 ALA A N 1
ATOM 586 C CA . ALA A 1 75 ? -14.988 7.667 9.616 1.00 93.50 75 ALA A CA 1
ATOM 587 C C . ALA A 1 75 ? -15.618 8.818 10.435 1.00 93.50 75 ALA A C 1
ATOM 589 O O . ALA A 1 75 ? -15.101 9.131 11.511 1.00 93.50 75 ALA A O 1
ATOM 590 N N . PRO A 1 76 ? -16.729 9.440 9.983 1.00 93.06 76 PRO A N 1
ATOM 591 C CA . PRO A 1 76 ? -17.378 10.567 10.661 1.00 93.06 76 PRO A CA 1
ATOM 592 C C . PRO A 1 76 ? -18.263 10.085 11.824 1.00 93.06 76 PRO A C 1
ATOM 594 O O . PRO A 1 76 ? -19.417 10.487 11.955 1.00 93.06 76 PRO A O 1
ATOM 597 N N . VAL A 1 77 ? -17.753 9.149 12.627 1.00 92.38 77 VAL A N 1
ATOM 598 C CA . VAL A 1 77 ? -18.465 8.579 13.771 1.00 92.38 77 VAL A CA 1
ATOM 599 C C . VAL A 1 77 ? -17.953 9.243 15.042 1.00 92.38 77 VAL A C 1
ATOM 601 O O . VAL A 1 77 ? -16.802 9.053 15.431 1.00 92.38 77 VAL A O 1
ATOM 604 N N . GLU A 1 78 ? -18.820 10.017 15.689 1.00 95.06 78 GLU A N 1
ATOM 605 C CA . GLU A 1 78 ? -18.483 10.765 16.908 1.00 95.06 78 GLU A CA 1
ATOM 606 C C . GLU A 1 78 ? -18.400 9.870 18.151 1.00 95.06 78 GLU A C 1
ATOM 608 O O . GLU A 1 78 ? -17.579 10.094 19.043 1.00 95.06 78 GLU A O 1
ATOM 613 N N . TYR A 1 79 ? -19.235 8.833 18.211 1.00 96.19 79 TYR A N 1
ATOM 614 C CA . TYR A 1 79 ? -19.304 7.921 19.345 1.00 96.19 79 TYR A CA 1
ATOM 615 C C . TYR A 1 79 ? -19.637 6.500 18.895 1.00 96.19 79 TYR A C 1
ATOM 617 O O . TYR A 1 79 ? -20.564 6.288 18.111 1.00 96.19 79 TYR A O 1
ATOM 625 N N . LEU A 1 80 ? -18.897 5.531 19.430 1.00 94.75 80 LEU A N 1
ATOM 626 C CA . LEU A 1 80 ? -19.174 4.105 19.321 1.00 94.75 80 LEU A CA 1
ATOM 627 C C . LEU A 1 80 ? -19.349 3.542 20.737 1.00 94.75 80 LEU A C 1
ATOM 629 O O . LEU A 1 80 ? -18.403 3.604 21.528 1.00 94.75 80 LEU A O 1
ATOM 633 N N . PRO A 1 81 ? -20.527 2.997 21.081 1.00 94.81 81 PRO A N 1
ATOM 634 C CA . PRO A 1 81 ? -20.749 2.413 22.398 1.00 94.81 81 PRO A CA 1
ATOM 635 C C . PRO A 1 81 ? -19.942 1.117 22.585 1.00 94.81 81 PRO A C 1
ATOM 637 O O . PRO A 1 81 ? -19.459 0.542 21.598 1.00 94.81 81 PRO A O 1
ATOM 640 N N . PRO A 1 82 ? -19.836 0.605 23.827 1.00 95.06 82 PRO A N 1
ATOM 641 C CA . PRO A 1 82 ? -19.372 -0.757 24.088 1.00 95.06 82 PRO A CA 1
ATOM 642 C C . PRO A 1 82 ? -20.101 -1.778 23.204 1.00 95.06 82 PRO A C 1
ATOM 644 O O . PRO A 1 82 ? -21.252 -1.561 22.822 1.00 95.06 82 PRO A O 1
ATOM 647 N N . ALA A 1 83 ? -19.442 -2.890 22.874 1.00 92.56 83 ALA A N 1
ATOM 648 C CA . ALA A 1 83 ? -20.028 -3.906 21.997 1.00 92.56 83 ALA A CA 1
ATOM 649 C C . ALA A 1 83 ? -21.198 -4.660 22.656 1.00 92.56 83 ALA A C 1
ATOM 651 O O . ALA A 1 83 ? -22.063 -5.182 21.954 1.00 92.56 83 ALA A O 1
ATOM 652 N N . GLY A 1 84 ? -21.245 -4.695 23.994 1.00 92.06 84 GLY A N 1
ATOM 653 C CA . GLY A 1 84 ? -22.189 -5.534 24.729 1.00 92.06 84 GLY A CA 1
ATOM 654 C C . GLY A 1 84 ? -21.983 -7.002 24.360 1.00 92.06 84 GLY A C 1
ATOM 655 O O . GLY A 1 84 ? -20.854 -7.485 24.388 1.00 92.06 84 GLY A O 1
ATOM 656 N N . ASP A 1 85 ? -23.062 -7.672 23.954 1.00 92.19 85 ASP A N 1
ATOM 657 C CA . ASP A 1 85 ? -23.035 -9.070 23.500 1.00 92.19 85 ASP A CA 1
ATOM 658 C C . ASP A 1 85 ? -22.684 -9.225 22.006 1.00 92.19 85 ASP A C 1
ATOM 660 O O . ASP A 1 85 ? -22.557 -10.344 21.503 1.00 92.19 85 ASP A O 1
ATOM 664 N N . ALA A 1 86 ? -22.548 -8.121 21.262 1.00 93.75 86 ALA A N 1
ATOM 665 C CA . ALA A 1 86 ? -22.215 -8.173 19.844 1.00 93.75 86 ALA A CA 1
ATOM 666 C C . ALA A 1 86 ? -20.728 -8.482 19.635 1.00 93.75 86 ALA A C 1
ATOM 668 O O . ALA A 1 86 ? -19.860 -7.946 20.320 1.00 93.75 86 ALA A O 1
ATOM 669 N N . ARG A 1 87 ? -20.415 -9.265 18.598 1.00 95.12 87 ARG A N 1
ATOM 670 C CA . ARG A 1 87 ? -19.033 -9.475 18.165 1.00 95.12 87 ARG A CA 1
ATOM 671 C C . ARG A 1 87 ? -18.490 -8.217 17.501 1.00 95.12 87 ARG A C 1
ATOM 673 O O . ARG A 1 87 ? -19.048 -7.728 16.514 1.00 95.12 87 ARG A O 1
ATOM 680 N N . ARG A 1 88 ? -17.373 -7.697 17.988 1.00 96.00 88 ARG A N 1
ATOM 681 C CA . ARG A 1 88 ? -16.777 -6.471 17.469 1.00 96.00 88 ARG A CA 1
ATOM 682 C C . ARG A 1 88 ? -15.853 -6.745 16.288 1.00 96.00 88 ARG A C 1
ATOM 684 O O . ARG A 1 88 ? -14.822 -7.405 16.413 1.00 96.00 88 ARG A O 1
ATOM 691 N N . VAL A 1 89 ? -16.205 -6.187 15.134 1.00 96.94 89 VAL A N 1
ATOM 692 C CA . VAL A 1 89 ? -15.436 -6.272 13.890 1.00 96.94 89 VAL A CA 1
ATOM 693 C C . VAL A 1 89 ? -14.751 -4.937 13.641 1.00 96.94 89 VAL A C 1
ATOM 695 O O . VAL A 1 89 ? -15.407 -3.944 13.343 1.00 96.94 89 VAL A O 1
ATOM 698 N N . VAL A 1 90 ? -13.428 -4.895 13.745 1.00 97.62 90 VAL A N 1
ATOM 699 C CA . VAL A 1 90 ? -12.652 -3.674 13.517 1.00 97.62 90 VAL A CA 1
ATOM 700 C C . VAL A 1 90 ? -12.069 -3.694 12.109 1.00 97.62 90 VAL A C 1
ATOM 702 O O . VAL A 1 90 ? -11.264 -4.561 11.774 1.00 97.62 90 VAL A O 1
ATOM 705 N N . LEU A 1 91 ? -12.464 -2.730 11.282 1.00 97.88 91 LEU A N 1
ATOM 706 C CA . LEU A 1 91 ? -11.894 -2.497 9.960 1.00 97.88 91 LEU A CA 1
ATOM 707 C C . LEU A 1 91 ? -10.769 -1.468 10.080 1.00 97.88 91 LEU A C 1
ATOM 709 O O . LEU A 1 91 ? -11.022 -0.317 10.415 1.00 97.88 91 LEU A O 1
ATOM 713 N N . ILE A 1 92 ? -9.539 -1.869 9.768 1.00 97.38 92 ILE A N 1
ATOM 714 C CA . ILE A 1 92 ? -8.422 -0.948 9.533 1.00 97.38 92 ILE A CA 1
ATOM 715 C C . ILE A 1 92 ? -8.048 -0.972 8.057 1.00 97.38 92 ILE A C 1
ATOM 717 O O . ILE A 1 92 ? -8.185 -1.992 7.377 1.00 97.38 92 ILE A O 1
ATOM 721 N N . GLY A 1 93 ? -7.514 0.136 7.563 1.00 94.75 93 GLY A N 1
ATOM 722 C CA . GLY A 1 93 ? -7.029 0.186 6.196 1.00 94.75 93 GLY A CA 1
ATOM 723 C C . GLY A 1 93 ? -6.825 1.590 5.662 1.00 94.75 93 GLY A C 1
ATOM 724 O O . GLY A 1 93 ? -6.900 2.580 6.389 1.00 94.75 93 GLY A O 1
ATOM 725 N N . GLU A 1 94 ? -6.540 1.646 4.369 1.00 92.12 94 GLU A N 1
ATOM 726 C CA . GLU A 1 94 ? -6.172 2.866 3.648 1.00 92.12 94 GLU A CA 1
ATOM 727 C C . GLU A 1 94 ? -7.399 3.452 2.920 1.00 92.12 94 GLU A C 1
ATOM 729 O O . GLU A 1 94 ? -8.546 3.130 3.240 1.00 92.12 94 GLU A O 1
ATOM 734 N N . SER A 1 95 ? -7.188 4.300 1.907 1.00 92.44 95 SER A N 1
ATOM 735 C CA . SER A 1 95 ? -8.274 4.946 1.153 1.00 92.44 95 SER A CA 1
ATOM 736 C C . SER A 1 95 ? -9.275 3.949 0.548 1.00 92.44 95 SER A C 1
ATOM 738 O O . SER A 1 95 ? -10.477 4.199 0.580 1.00 92.44 95 SER A O 1
ATOM 740 N N . ALA A 1 96 ? -8.810 2.796 0.047 1.00 91.62 96 ALA A N 1
ATOM 741 C CA . ALA A 1 96 ? -9.690 1.763 -0.508 1.00 91.62 96 ALA A CA 1
ATOM 742 C C . ALA A 1 96 ? -10.613 1.149 0.559 1.00 91.62 96 ALA A C 1
ATOM 744 O O . ALA A 1 96 ? -11.803 0.972 0.314 1.00 91.62 96 ALA A O 1
ATOM 745 N N . ALA A 1 97 ? -10.087 0.897 1.761 1.00 94.19 97 ALA A N 1
ATOM 746 C CA . ALA A 1 97 ? -10.865 0.408 2.897 1.00 94.19 97 ALA A CA 1
ATOM 747 C C . ALA A 1 97 ? -11.853 1.456 3.414 1.00 94.19 97 ALA A C 1
ATOM 749 O O . ALA A 1 97 ? -12.957 1.123 3.833 1.00 94.19 97 ALA A O 1
ATOM 750 N N . ARG A 1 98 ? -11.478 2.737 3.339 1.00 93.69 98 ARG A N 1
ATOM 751 C CA . ARG A 1 98 ? -12.368 3.846 3.686 1.00 93.69 98 ARG A CA 1
ATOM 752 C C . ARG A 1 98 ? -13.528 3.995 2.694 1.00 93.69 98 ARG A C 1
ATOM 754 O O . ARG A 1 98 ? -14.563 4.558 3.053 1.00 93.69 98 ARG A O 1
ATOM 761 N N . GLY A 1 99 ? -13.378 3.444 1.488 1.00 91.62 99 GLY A N 1
ATOM 762 C CA . GLY A 1 99 ? -14.342 3.517 0.394 1.00 91.62 99 GLY A CA 1
ATOM 763 C C . GLY A 1 99 ? -14.088 4.670 -0.577 1.00 91.62 99 GLY A C 1
ATOM 764 O O . GLY A 1 99 ? -14.984 4.991 -1.348 1.00 91.62 99 GLY A O 1
ATOM 765 N N . TRP A 1 100 ? -12.904 5.291 -0.556 1.00 89.62 100 TRP A N 1
ATOM 766 C CA . TRP A 1 100 ? -12.573 6.410 -1.441 1.00 89.62 100 TRP A CA 1
ATOM 767 C C . TRP A 1 100 ? -12.664 6.013 -2.923 1.00 89.62 100 TRP A C 1
ATOM 769 O O . TRP A 1 100 ? -12.122 4.963 -3.290 1.00 89.62 100 TRP A O 1
ATOM 779 N N . PRO A 1 101 ? -13.298 6.823 -3.799 1.00 87.38 101 PRO A N 1
ATOM 780 C CA . PRO A 1 101 ? -13.876 8.161 -3.565 1.00 87.38 101 PRO A CA 1
ATOM 781 C C . PRO A 1 101 ? -15.398 8.175 -3.272 1.00 87.38 101 PRO A C 1
ATOM 783 O O . PRO A 1 101 ? -16.061 9.199 -3.438 1.00 87.38 101 PRO A O 1
ATOM 786 N N . PHE A 1 102 ? -15.995 7.032 -2.928 1.00 87.00 102 PHE A N 1
ATOM 787 C CA . PHE A 1 102 ? -17.441 6.864 -2.718 1.00 87.00 102 PHE A CA 1
ATOM 788 C C . PHE A 1 102 ? -17.865 6.932 -1.242 1.00 87.00 102 PHE A C 1
ATOM 790 O O . PHE A 1 102 ? -19.036 6.721 -0.909 1.00 87.00 102 PHE A O 1
ATOM 797 N N . GLU A 1 103 ? -16.935 7.228 -0.339 1.00 83.62 103 GLU A N 1
ATOM 798 C CA . GLU A 1 103 ? -17.098 7.107 1.105 1.00 83.62 103 GLU A CA 1
ATOM 799 C C . GLU A 1 103 ? -18.177 8.025 1.688 1.00 83.62 103 GLU A C 1
ATOM 801 O O . GLU A 1 103 ? -18.710 7.731 2.759 1.00 83.62 103 GLU A O 1
ATOM 806 N N . HIS A 1 104 ? -18.516 9.112 0.986 1.00 81.56 104 HIS A N 1
ATOM 807 C CA . HIS A 1 104 ? -19.576 10.044 1.376 1.00 81.56 104 HIS A CA 1
ATOM 808 C C . HIS A 1 104 ? -20.983 9.449 1.233 1.00 81.56 104 HIS A C 1
ATOM 810 O O . HIS A 1 104 ? -21.896 9.873 1.936 1.00 81.56 104 HIS A O 1
ATOM 816 N N . GLY A 1 105 ? -21.168 8.476 0.335 1.00 83.38 105 GLY A N 1
ATOM 817 C CA . GLY A 1 105 ? -22.440 7.769 0.164 1.00 83.38 105 GLY A CA 1
ATOM 818 C C . GLY A 1 105 ? -22.445 6.388 0.815 1.00 83.38 105 GLY A C 1
ATOM 819 O O . GLY A 1 105 ? -23.463 5.961 1.360 1.00 83.38 105 GLY A O 1
ATOM 820 N N . GLN A 1 106 ? -21.318 5.674 0.741 1.00 85.88 106 GLN A N 1
ATOM 821 C CA . GLN A 1 106 ? -21.225 4.283 1.172 1.00 85.88 106 GLN A CA 1
ATOM 822 C C . GLN A 1 106 ? -19.768 3.880 1.460 1.00 85.88 106 GLN A C 1
ATOM 824 O O . GLN A 1 106 ? -19.029 3.524 0.545 1.00 85.88 106 GLN A O 1
ATOM 829 N N . SER A 1 107 ? -19.357 3.877 2.735 1.00 91.44 107 SER A N 1
ATOM 830 C CA . SER A 1 107 ? -18.048 3.328 3.138 1.00 91.44 107 SER A CA 1
ATOM 831 C C . SER A 1 107 ? -18.056 1.797 3.167 1.00 91.44 107 SER A C 1
ATOM 833 O O . SER A 1 107 ? -19.110 1.178 3.355 1.00 91.44 107 SER A O 1
ATOM 835 N N . CYS A 1 108 ? -16.887 1.157 3.042 1.00 92.62 108 CYS A N 1
ATOM 836 C CA . CYS A 1 108 ? -16.796 -0.298 3.203 1.00 92.62 108 CYS A CA 1
ATOM 837 C C . CYS A 1 108 ? -17.224 -0.742 4.607 1.00 92.62 108 CYS A C 1
ATOM 839 O O . CYS A 1 108 ? -17.904 -1.759 4.718 1.00 92.62 108 CYS A O 1
ATOM 841 N N . GLY A 1 109 ? -16.915 0.033 5.655 1.00 93.00 109 GLY A N 1
ATOM 842 C CA . GLY A 1 109 ? -17.399 -0.226 7.014 1.00 93.00 109 GLY A CA 1
ATOM 843 C C . GLY A 1 109 ? -18.929 -0.222 7.108 1.00 93.00 109 GLY A C 1
ATOM 844 O O . GLY A 1 109 ? -19.520 -1.122 7.702 1.00 93.00 109 GLY A O 1
ATOM 845 N N . GLN A 1 110 ? -19.599 0.719 6.435 1.00 91.81 110 GLN A N 1
ATOM 846 C CA . GLN A 1 110 ? -21.063 0.753 6.363 1.00 91.81 110 GLN A CA 1
ATOM 847 C C . GLN A 1 110 ? -21.641 -0.424 5.565 1.00 91.81 110 GLN A C 1
ATOM 849 O O . GLN A 1 110 ? -22.680 -0.970 5.940 1.00 91.81 110 GLN A O 1
ATOM 854 N N . VAL A 1 111 ? -20.997 -0.824 4.461 1.00 92.69 111 VAL A N 1
ATOM 855 C CA . VAL A 1 111 ? -21.402 -2.025 3.708 1.00 92.69 111 VAL A CA 1
ATOM 856 C C . VAL A 1 111 ? -21.276 -3.260 4.586 1.00 92.69 111 VAL A C 1
ATOM 858 O O . VAL A 1 111 ? -22.216 -4.045 4.657 1.00 92.69 111 VAL A O 1
ATOM 861 N N . LEU A 1 112 ? -20.146 -3.404 5.274 1.00 93.00 112 LEU A N 1
ATOM 862 C CA . LEU A 1 112 ? -19.868 -4.521 6.162 1.00 93.00 112 LEU A CA 1
ATOM 863 C C . LEU A 1 112 ? -20.912 -4.614 7.281 1.00 93.00 112 LEU A C 1
ATOM 865 O O . LEU A 1 112 ? -21.512 -5.672 7.449 1.00 93.00 112 LEU A O 1
ATOM 869 N N . GLN A 1 113 ? -21.210 -3.502 7.962 1.00 92.06 113 GLN A N 1
ATOM 870 C CA . GLN A 1 113 ? -22.243 -3.460 9.002 1.00 92.06 113 GLN A CA 1
ATOM 871 C C . GLN A 1 113 ? -23.614 -3.908 8.478 1.00 92.06 113 GLN A C 1
ATOM 873 O O . GLN A 1 113 ? -24.326 -4.638 9.166 1.00 92.06 113 GLN A O 1
ATOM 878 N N . ARG A 1 114 ? -23.992 -3.495 7.260 1.00 91.69 114 ARG A N 1
ATOM 879 C CA . ARG A 1 114 ? -25.259 -3.913 6.640 1.00 91.69 114 ARG A CA 1
ATOM 880 C C . ARG A 1 114 ? -25.273 -5.395 6.273 1.00 91.69 114 ARG A C 1
ATOM 882 O O . ARG A 1 114 ? -26.291 -6.047 6.467 1.00 91.69 114 ARG A O 1
ATOM 889 N N . GLN A 1 115 ? -24.168 -5.923 5.747 1.00 91.81 115 GLN A N 1
ATOM 890 C CA . GLN A 1 115 ? -24.068 -7.328 5.334 1.00 91.81 115 GLN A CA 1
ATOM 891 C C . GLN A 1 115 ? -24.025 -8.293 6.526 1.00 91.81 115 GLN A C 1
ATOM 893 O O . GLN A 1 115 ? -24.514 -9.411 6.416 1.00 91.81 115 GLN A O 1
ATOM 898 N N . LEU A 1 116 ? -23.480 -7.863 7.669 1.00 90.00 116 LEU A N 1
ATOM 899 C CA . LEU A 1 116 ? -23.423 -8.669 8.894 1.00 90.00 116 LEU A CA 1
ATOM 900 C C . LEU A 1 116 ? -24.726 -8.664 9.716 1.00 90.00 116 LEU A C 1
ATOM 902 O O . LEU A 1 116 ? -24.806 -9.360 10.724 1.00 90.00 116 LEU A O 1
ATOM 906 N N . GLY A 1 117 ? -25.763 -7.937 9.287 1.00 66.00 117 GLY A N 1
ATOM 907 C CA . GLY A 1 117 ? -27.133 -8.185 9.749 1.00 66.00 117 GLY A CA 1
ATOM 908 C C . GLY A 1 117 ? -27.485 -7.753 11.181 1.00 66.00 117 GLY A C 1
ATOM 909 O O . GLY A 1 117 ? -28.384 -8.342 11.764 1.00 66.00 117 GLY A O 1
ATOM 910 N N . GLY A 1 118 ? -26.837 -6.725 11.741 1.00 68.00 118 GLY A N 1
ATOM 911 C CA . GLY A 1 118 ? -27.330 -5.937 12.890 1.00 68.00 118 GLY A CA 1
ATOM 912 C C . GLY A 1 118 ? -27.330 -6.581 14.288 1.00 68.00 118 GLY A C 1
ATOM 913 O O . GLY A 1 118 ? -26.950 -5.904 15.235 1.00 68.00 118 GLY A O 1
ATOM 914 N N . GLU A 1 119 ? -27.708 -7.850 14.452 1.00 70.19 119 GLU A N 1
ATOM 915 C CA . GLU A 1 119 ? -28.039 -8.399 15.787 1.00 70.19 119 GLU A CA 1
ATOM 916 C C . GLU A 1 119 ? -26.922 -9.198 16.475 1.00 70.19 119 GLU A C 1
ATOM 918 O O . GLU A 1 119 ? -27.092 -9.664 17.595 1.00 70.19 119 GLU A O 1
ATOM 923 N N . GLY A 1 120 ? -25.749 -9.325 15.858 1.00 89.69 120 GLY A N 1
ATOM 924 C CA . GLY A 1 120 ? -24.623 -10.035 16.479 1.00 89.69 120 GLY A CA 1
ATOM 925 C C . GLY A 1 120 ? -23.258 -9.431 16.201 1.00 89.69 120 GLY A C 1
ATOM 926 O O . GLY A 1 120 ? -22.257 -10.006 16.618 1.00 89.69 120 GLY A O 1
ATOM 927 N N . TYR A 1 121 ? -23.202 -8.303 15.487 1.00 94.69 121 TYR A N 1
ATOM 928 C CA . TYR A 1 121 ? -21.951 -7.695 15.053 1.00 94.69 121 TYR A CA 1
ATOM 929 C C . TYR A 1 121 ? -21.982 -6.171 15.155 1.00 94.69 121 TYR A C 1
ATOM 931 O O . TYR A 1 121 ? -22.882 -5.516 14.624 1.00 94.69 121 TYR A O 1
ATOM 939 N N . GLN A 1 122 ? -20.937 -5.612 15.763 1.00 94.88 122 GLN A N 1
ATOM 940 C CA . GLN A 1 122 ? -20.659 -4.179 15.786 1.00 94.88 122 GLN A CA 1
ATOM 941 C C . GLN A 1 122 ? -19.412 -3.900 14.943 1.00 94.88 122 GLN A C 1
ATOM 943 O O . GLN A 1 122 ? -18.314 -4.327 15.295 1.00 94.88 122 GLN A O 1
ATOM 948 N N . CYS A 1 123 ? -19.563 -3.173 13.839 1.00 95.44 123 CYS A N 1
ATOM 949 C CA . CYS A 1 123 ? -18.447 -2.768 12.993 1.00 95.44 123 CYS A CA 1
ATOM 950 C C . CYS A 1 123 ? -17.871 -1.428 13.453 1.00 95.44 123 CYS A C 1
ATOM 952 O O . CYS A 1 123 ? -18.589 -0.437 13.577 1.00 95.44 123 CYS A O 1
ATOM 954 N N . VAL A 1 124 ? -16.557 -1.390 13.640 1.00 95.81 124 VAL A N 1
ATOM 955 C CA . VAL A 1 124 ? -15.784 -0.195 13.976 1.00 95.81 124 VAL A CA 1
ATOM 956 C C . VAL A 1 124 ? -14.884 0.129 12.784 1.00 95.81 124 VAL A C 1
ATOM 958 O O . VAL A 1 124 ? -13.947 -0.610 12.490 1.00 95.81 124 VAL A O 1
ATOM 961 N N . ASP A 1 125 ? -15.196 1.210 12.068 1.00 96.25 125 ASP A N 1
ATOM 962 C CA . ASP A 1 125 ? -14.443 1.658 10.889 1.00 96.25 125 ASP A CA 1
ATOM 963 C C . ASP A 1 125 ? -13.316 2.615 11.307 1.00 96.25 125 ASP A C 1
ATOM 965 O O . ASP A 1 125 ? -13.539 3.800 11.555 1.00 96.25 125 ASP A O 1
ATOM 969 N N . LEU A 1 126 ? -12.101 2.074 11.399 1.00 97.06 126 LEU A N 1
ATOM 970 C CA . LEU A 1 126 ? -10.853 2.801 11.642 1.00 97.06 126 LEU A CA 1
ATOM 971 C C . LEU A 1 126 ? -10.024 2.927 10.356 1.00 97.06 126 LEU A C 1
ATOM 973 O O . LEU A 1 126 ? -8.811 3.141 10.419 1.00 97.06 126 LEU A O 1
ATOM 977 N N . ALA A 1 127 ? -10.628 2.744 9.179 1.00 95.94 127 ALA A N 1
ATOM 978 C CA . ALA A 1 127 ? -9.929 3.028 7.938 1.00 95.94 127 ALA A CA 1
ATOM 979 C C . ALA A 1 127 ? -9.687 4.537 7.808 1.00 95.94 127 ALA A C 1
ATOM 981 O O . ALA A 1 127 ? -10.502 5.362 8.234 1.00 95.94 127 ALA A O 1
ATOM 982 N N . LYS A 1 128 ? -8.563 4.902 7.188 1.00 93.62 128 LYS A N 1
ATOM 983 C CA . LYS A 1 128 ? -8.184 6.299 6.982 1.00 93.62 128 LYS A CA 1
ATOM 984 C C . LYS A 1 128 ? -7.734 6.539 5.545 1.00 93.62 128 LYS A C 1
ATOM 986 O O . LYS A 1 128 ? -6.830 5.876 5.034 1.00 93.62 128 LYS A O 1
ATOM 991 N N . THR A 1 129 ? -8.313 7.548 4.902 1.00 91.50 129 THR A N 1
ATOM 992 C CA . THR A 1 129 ? -7.854 8.029 3.595 1.00 91.50 129 THR A CA 1
ATOM 993 C C . THR A 1 129 ? -6.422 8.555 3.711 1.00 91.50 129 THR A C 1
ATOM 995 O O . THR A 1 129 ? -6.100 9.386 4.568 1.00 91.50 129 THR A O 1
ATOM 998 N N . GLY A 1 130 ? -5.533 8.043 2.857 1.00 87.06 130 GLY A N 1
ATOM 999 C CA . GLY A 1 130 ? -4.103 8.351 2.911 1.00 87.06 130 GLY A CA 1
ATOM 1000 C C . GLY A 1 130 ? -3.397 7.813 4.157 1.00 87.06 130 GLY A C 1
ATOM 1001 O O . GLY A 1 130 ? -2.430 8.422 4.614 1.00 87.06 130 GLY A O 1
ATOM 1002 N N . ALA A 1 131 ? -3.909 6.738 4.772 1.00 88.38 131 ALA A N 1
ATOM 1003 C CA . ALA A 1 131 ? -3.126 6.002 5.756 1.00 88.38 131 ALA A CA 1
ATOM 1004 C C . ALA A 1 131 ? -1.861 5.459 5.089 1.00 88.38 131 ALA A C 1
ATOM 1006 O O . ALA A 1 131 ? -1.919 4.913 3.989 1.00 88.38 131 ALA A O 1
ATOM 1007 N N . THR A 1 132 ? -0.737 5.600 5.780 1.00 85.94 132 THR A N 1
ATOM 1008 C CA . THR A 1 132 ? 0.534 5.003 5.381 1.00 85.94 132 THR A CA 1
ATOM 1009 C C . THR A 1 132 ? 0.790 3.728 6.178 1.00 85.94 132 THR A C 1
ATOM 1011 O O . THR A 1 132 ? 0.169 3.502 7.222 1.00 85.94 132 THR A O 1
ATOM 1014 N N . GLY A 1 133 ? 1.786 2.937 5.772 1.00 83.44 133 GLY A N 1
ATOM 1015 C CA . GLY A 1 133 ? 2.194 1.763 6.548 1.00 83.44 133 GLY A CA 1
ATOM 1016 C C . GLY A 1 133 ? 2.577 2.075 8.001 1.00 83.44 133 GLY A C 1
ATOM 1017 O O . GLY A 1 133 ? 2.301 1.281 8.897 1.00 83.44 133 GLY A O 1
ATOM 1018 N N . ALA A 1 134 ? 3.146 3.256 8.269 1.00 83.31 134 ALA A N 1
ATOM 1019 C CA . ALA A 1 134 ? 3.468 3.688 9.629 1.00 83.31 134 ALA A CA 1
ATOM 1020 C C . ALA A 1 134 ? 2.208 3.928 10.478 1.00 83.31 134 ALA A C 1
ATOM 1022 O O . ALA A 1 134 ? 2.139 3.456 11.613 1.00 83.31 134 ALA A O 1
ATOM 1023 N N . VAL A 1 135 ? 1.200 4.605 9.913 1.00 87.25 135 VAL A N 1
ATOM 1024 C CA . VAL A 1 135 ? -0.094 4.840 10.579 1.00 87.25 135 VAL A CA 1
ATOM 1025 C C . VAL A 1 135 ? -0.768 3.511 10.909 1.00 87.25 135 VAL A C 1
ATOM 1027 O O . VAL A 1 135 ? -1.205 3.306 12.040 1.00 87.25 135 VAL A O 1
ATOM 1030 N N . LEU A 1 136 ? -0.797 2.584 9.950 1.00 91.19 136 LEU A N 1
ATOM 1031 C CA . LEU A 1 136 ? -1.377 1.259 10.154 1.00 91.19 136 LEU A CA 1
ATOM 1032 C C . LEU A 1 136 ? -0.634 0.462 11.233 1.00 91.19 136 LEU A C 1
ATOM 1034 O O . LEU A 1 136 ? -1.279 -0.146 12.081 1.00 91.19 136 LEU A O 1
ATOM 1038 N N . ASN A 1 137 ? 0.701 0.509 11.259 1.00 90.25 137 ASN A N 1
ATOM 1039 C CA . ASN A 1 137 ? 1.493 -0.133 12.311 1.00 90.25 137 ASN A CA 1
ATOM 1040 C C . ASN A 1 137 ? 1.146 0.410 13.703 1.00 90.25 137 ASN A C 1
ATOM 1042 O O . ASN A 1 137 ? 0.927 -0.373 14.623 1.00 90.25 137 ASN A O 1
ATOM 1046 N N . THR A 1 138 ? 1.038 1.736 13.849 1.00 89.94 138 THR A N 1
ATOM 1047 C CA . THR A 1 138 ? 0.633 2.363 15.119 1.00 89.94 138 THR A CA 1
ATOM 1048 C C . THR A 1 138 ? -0.787 1.979 15.532 1.00 89.94 138 THR A C 1
ATOM 1050 O O . THR A 1 138 ? -1.029 1.765 16.718 1.00 89.94 138 THR A O 1
ATOM 1053 N N . LEU A 1 139 ? -1.720 1.859 14.580 1.00 93.19 139 LEU A N 1
ATOM 1054 C CA . LEU A 1 139 ? -3.066 1.364 14.873 1.00 93.19 139 LEU A CA 1
ATOM 1055 C C . LEU A 1 139 ? -3.025 -0.076 15.388 1.00 93.19 139 LEU A C 1
ATOM 1057 O O . LEU A 1 139 ? -3.593 -0.347 16.441 1.00 93.19 139 LEU A O 1
ATOM 1061 N N . VAL A 1 140 ? -2.327 -0.985 14.695 1.00 95.50 140 VAL A N 1
ATOM 1062 C CA . VAL A 1 140 ? -2.254 -2.407 15.085 1.00 95.50 140 VAL A CA 1
ATOM 1063 C C . VAL A 1 140 ? -1.664 -2.591 16.479 1.00 95.50 140 VAL A C 1
ATOM 1065 O O . VAL A 1 140 ? -2.166 -3.413 17.247 1.00 95.50 140 VAL A O 1
ATOM 1068 N N . ASP A 1 141 ? -0.657 -1.795 16.840 1.00 93.50 141 ASP A N 1
ATOM 1069 C CA . ASP A 1 141 ? -0.044 -1.830 18.174 1.00 93.50 141 ASP A CA 1
ATOM 1070 C C . ASP A 1 141 ? -1.027 -1.521 19.308 1.00 93.50 141 ASP A C 1
ATOM 1072 O O . ASP A 1 141 ? -0.771 -1.882 20.454 1.00 93.50 141 ASP A O 1
ATOM 1076 N N . ARG A 1 142 ? -2.148 -0.874 18.985 1.00 94.12 142 ARG A N 1
ATOM 1077 C CA . ARG A 1 142 ? -3.161 -0.397 19.928 1.00 94.12 142 ARG A CA 1
ATOM 1078 C C . ARG A 1 142 ? -4.536 -1.026 19.718 1.00 94.12 142 ARG A C 1
ATOM 1080 O O . ARG A 1 142 ? -5.482 -0.670 20.416 1.00 94.12 142 ARG A O 1
ATOM 1087 N N . LEU A 1 143 ? -4.675 -1.935 18.754 1.00 95.44 143 LEU A N 1
ATOM 1088 C CA . LEU A 1 143 ? -5.976 -2.484 18.372 1.00 95.44 143 LEU A CA 1
ATOM 1089 C C . LEU A 1 143 ? -6.652 -3.280 19.491 1.00 95.44 143 LEU A C 1
ATOM 1091 O O . LEU A 1 143 ? -7.876 -3.355 19.514 1.00 95.44 143 LEU A O 1
ATOM 1095 N N . ASP A 1 144 ? -5.889 -3.838 20.431 1.00 94.62 144 ASP A N 1
ATOM 1096 C CA . ASP A 1 144 ? -6.428 -4.546 21.594 1.00 94.62 144 ASP A CA 1
ATOM 1097 C C . ASP A 1 144 ? -7.300 -3.655 22.489 1.00 94.62 144 ASP A C 1
ATOM 1099 O O . ASP A 1 144 ? -8.230 -4.156 23.118 1.00 94.62 144 ASP A O 1
ATOM 1103 N N . LEU A 1 145 ? -7.095 -2.335 22.466 1.00 93.69 145 LEU A N 1
ATOM 1104 C CA . LEU A 1 145 ? -7.926 -1.379 23.202 1.00 93.69 145 LEU A CA 1
ATOM 1105 C C . LEU A 1 145 ? -9.375 -1.327 22.705 1.00 93.69 145 LEU A C 1
ATOM 1107 O O . LEU A 1 145 ? -10.277 -0.968 23.458 1.00 93.69 145 LEU A O 1
ATOM 1111 N N . ALA A 1 146 ? -9.601 -1.676 21.437 1.00 94.75 146 ALA A N 1
ATOM 1112 C CA . ALA A 1 146 ? -10.941 -1.779 20.884 1.00 94.75 146 ALA A CA 1
ATOM 1113 C C . ALA A 1 146 ? -11.609 -3.118 21.221 1.00 94.75 146 ALA A C 1
ATOM 1115 O O . ALA A 1 146 ? -12.751 -3.296 20.825 1.00 94.75 146 ALA A O 1
ATOM 1116 N N . ALA A 1 147 ? -10.937 -4.057 21.901 1.00 95.31 147 ALA A N 1
ATOM 1117 C CA . ALA A 1 147 ? -11.425 -5.418 22.155 1.00 95.31 147 ALA A CA 1
ATOM 1118 C C . ALA A 1 147 ? -12.076 -6.089 20.919 1.00 95.31 147 ALA A C 1
ATOM 1120 O O . ALA A 1 147 ? -13.256 -6.438 20.952 1.00 95.31 147 ALA A O 1
ATOM 1121 N N . PRO A 1 148 ? -11.348 -6.230 19.794 1.00 96.81 148 PRO A N 1
ATOM 1122 C CA . PRO A 1 148 ? -11.889 -6.854 18.593 1.00 96.81 148 PRO A CA 1
ATOM 1123 C C . PRO A 1 148 ? -12.101 -8.362 18.768 1.00 96.81 148 PRO A C 1
ATOM 1125 O O . PRO A 1 148 ? -11.237 -9.068 19.283 1.00 96.81 148 PRO A O 1
ATOM 1128 N N . ASP A 1 149 ? -13.192 -8.874 18.205 1.00 96.75 149 ASP A N 1
ATOM 1129 C CA . ASP A 1 149 ? -13.374 -10.301 17.911 1.00 96.75 149 ASP A CA 1
ATOM 1130 C C . ASP A 1 149 ? -12.848 -10.663 16.522 1.00 96.75 149 ASP A C 1
ATOM 1132 O O . ASP A 1 149 ? -12.436 -11.798 16.269 1.00 96.75 149 ASP A O 1
ATOM 1136 N N . VAL A 1 150 ? -12.900 -9.699 15.602 1.00 97.19 150 VAL A N 1
ATOM 1137 C CA . VAL A 1 150 ? -12.406 -9.821 14.233 1.00 97.19 150 VAL A CA 1
ATOM 1138 C C . VAL A 1 150 ? -11.707 -8.522 13.853 1.00 97.19 150 VAL A C 1
ATOM 1140 O O . VAL A 1 150 ? -12.243 -7.435 14.057 1.00 97.19 150 VAL A O 1
ATOM 1143 N N . VAL A 1 151 ? -10.524 -8.629 13.259 1.00 98.12 151 VAL A N 1
ATOM 1144 C CA . VAL A 1 151 ? -9.802 -7.522 12.634 1.00 98.12 151 VAL A CA 1
ATOM 1145 C C . VAL A 1 151 ? -9.765 -7.760 11.136 1.00 98.12 151 VAL A C 1
ATOM 1147 O O . VAL A 1 151 ? -9.222 -8.761 10.671 1.00 98.12 151 VAL A O 1
ATOM 1150 N N . ILE A 1 152 ? -10.306 -6.817 10.374 1.00 97.56 152 ILE A N 1
ATOM 1151 C CA . ILE A 1 152 ? -10.184 -6.781 8.921 1.00 97.56 152 ILE A CA 1
ATOM 1152 C C . ILE A 1 152 ? -9.124 -5.742 8.580 1.00 97.56 152 ILE A C 1
ATOM 1154 O O . ILE A 1 152 ? -9.334 -4.544 8.743 1.00 97.56 152 ILE A O 1
ATOM 1158 N N . ALA A 1 153 ? -7.977 -6.212 8.110 1.00 96.50 153 ALA A N 1
ATOM 1159 C CA . ALA A 1 153 ? -6.869 -5.392 7.659 1.00 96.50 153 ALA A CA 1
ATOM 1160 C C . ALA A 1 153 ? -6.909 -5.249 6.137 1.00 96.50 153 ALA A C 1
ATOM 1162 O O . ALA A 1 153 ? -6.381 -6.096 5.415 1.00 96.50 153 ALA A O 1
ATOM 1163 N N . PHE A 1 154 ? -7.540 -4.183 5.649 1.00 95.06 154 PHE A N 1
ATOM 1164 C CA . PHE A 1 154 ? -7.637 -3.880 4.225 1.00 95.06 154 PHE A CA 1
ATOM 1165 C C . PHE A 1 154 ? -6.550 -2.866 3.821 1.00 95.06 154 PHE A C 1
ATOM 1167 O O . PHE A 1 154 ? -6.772 -1.656 3.782 1.00 95.06 154 PHE A O 1
ATOM 1174 N N . ALA A 1 155 ? -5.346 -3.375 3.542 1.00 91.25 155 ALA A N 1
ATOM 1175 C CA . ALA A 1 155 ? -4.134 -2.571 3.363 1.00 91.25 155 ALA A CA 1
ATOM 1176 C C . ALA A 1 155 ? -3.204 -3.133 2.282 1.00 91.25 155 ALA A C 1
ATOM 1178 O O . ALA A 1 155 ? -3.123 -4.348 2.087 1.00 91.25 155 ALA A O 1
ATOM 1179 N N . GLY A 1 156 ? -2.484 -2.258 1.575 1.00 87.94 156 GLY A N 1
ATOM 1180 C CA . GLY A 1 156 ? -1.636 -2.711 0.473 1.00 87.94 156 GLY A CA 1
ATOM 1181 C C . GLY A 1 156 ? -1.109 -1.647 -0.477 1.00 87.94 156 GLY A C 1
ATOM 1182 O O . GLY A 1 156 ? -0.065 -1.849 -1.094 1.00 87.94 156 GLY A O 1
ATOM 1183 N N . ASN A 1 157 ? -1.851 -0.556 -0.653 1.00 83.50 157 ASN A N 1
ATOM 1184 C CA . ASN A 1 157 ? -1.610 0.406 -1.722 1.00 83.50 157 ASN A CA 1
ATOM 1185 C C . ASN A 1 157 ? -0.622 1.506 -1.319 1.00 83.50 157 ASN A C 1
ATOM 1187 O O . ASN A 1 157 ? 0.078 2.021 -2.188 1.00 83.50 157 ASN A O 1
ATOM 1191 N N . ASN A 1 158 ? -0.502 1.818 -0.027 1.00 84.56 158 ASN A N 1
ATOM 1192 C CA . ASN A 1 158 ? 0.273 2.963 0.453 1.00 84.56 158 ASN A CA 1
ATOM 1193 C C . ASN A 1 158 ? 1.528 2.588 1.260 1.00 84.56 158 ASN A C 1
ATOM 1195 O O . ASN A 1 158 ? 2.085 3.433 1.963 1.00 84.56 158 ASN A O 1
ATOM 1199 N N . TRP A 1 159 ? 2.059 1.366 1.128 1.00 83.38 159 TRP A N 1
ATOM 1200 C CA . TRP A 1 159 ? 3.321 0.982 1.792 1.00 83.38 159 TRP A CA 1
ATOM 1201 C C . TRP A 1 159 ? 4.503 1.887 1.413 1.00 83.38 159 TRP A C 1
ATOM 1203 O O . TR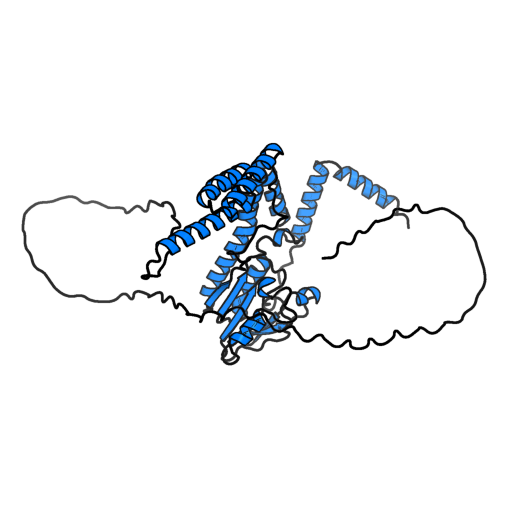P A 1 159 ? 5.394 2.125 2.223 1.00 83.38 159 TRP A O 1
ATOM 1213 N N . ALA A 1 160 ? 4.482 2.404 0.185 1.00 75.56 160 ALA A N 1
ATOM 1214 C CA . ALA A 1 160 ? 5.463 3.325 -0.380 1.00 75.56 160 ALA A CA 1
ATOM 1215 C C . ALA A 1 160 ? 5.120 4.813 -0.151 1.00 75.56 160 ALA A C 1
ATOM 1217 O O . ALA A 1 160 ? 5.964 5.679 -0.375 1.00 75.56 160 ALA A O 1
ATOM 1218 N N . GLU A 1 161 ? 3.901 5.128 0.303 1.00 70.75 161 GLU A N 1
ATOM 1219 C CA . GLU A 1 161 ? 3.422 6.505 0.477 1.00 70.75 161 GLU A CA 1
ATOM 1220 C C . GLU A 1 161 ? 4.183 7.341 1.529 1.00 70.75 161 GLU A C 1
ATOM 1222 O O . GLU A 1 161 ? 4.317 8.544 1.287 1.00 70.75 161 GLU A O 1
ATOM 1227 N N . PRO A 1 162 ? 4.758 6.786 2.628 1.00 58.44 162 PRO A N 1
ATOM 1228 C CA . PRO A 1 162 ? 5.597 7.564 3.546 1.00 58.44 162 PRO A CA 1
ATOM 1229 C C . PRO A 1 162 ? 6.698 8.380 2.857 1.00 58.44 162 PRO A C 1
ATOM 1231 O O . PRO A 1 162 ? 7.128 9.390 3.397 1.00 58.44 162 PRO A O 1
ATOM 1234 N N . PHE A 1 163 ? 7.149 7.959 1.670 1.00 55.50 163 PHE A N 1
ATOM 1235 C CA . PHE A 1 163 ? 8.178 8.656 0.903 1.00 55.50 163 PHE A CA 1
ATOM 1236 C C . PHE A 1 163 ? 7.664 9.899 0.154 1.00 55.50 163 PHE A C 1
ATOM 1238 O O . PHE A 1 163 ? 8.427 10.828 -0.095 1.00 55.50 163 PHE A O 1
ATOM 1245 N N . PHE A 1 164 ? 6.380 9.933 -0.215 1.00 54.84 164 PHE A N 1
ATOM 1246 C CA . PHE A 1 164 ? 5.798 11.019 -1.014 1.00 54.84 164 PHE A CA 1
ATOM 1247 C C . PHE A 1 164 ? 5.147 12.115 -0.163 1.00 54.84 164 PHE A C 1
ATOM 1249 O O . PHE A 1 164 ? 4.931 13.225 -0.652 1.00 54.84 164 PHE A O 1
ATOM 1256 N N . ARG A 1 165 ? 4.858 11.835 1.115 1.00 55.47 165 ARG A N 1
ATOM 1257 C CA . ARG A 1 165 ? 4.325 12.814 2.071 1.00 55.47 165 ARG A CA 1
ATOM 1258 C C . ARG A 1 165 ? 5.445 13.302 2.994 1.00 55.47 165 ARG A C 1
ATOM 1260 O O . ARG A 1 165 ? 5.754 12.676 3.999 1.00 55.47 165 ARG A O 1
ATOM 1267 N N . LEU A 1 166 ? 6.044 14.421 2.589 1.00 44.41 166 LEU A N 1
ATOM 1268 C CA . LEU A 1 166 ? 7.106 15.176 3.265 1.00 44.41 166 LEU A CA 1
ATOM 1269 C C . LEU A 1 166 ? 6.886 15.288 4.789 1.00 44.41 166 LEU A C 1
ATOM 1271 O O . LEU A 1 166 ? 5.849 15.803 5.204 1.00 44.41 166 LEU A O 1
ATOM 1275 N N . GLY A 1 167 ? 7.876 14.909 5.610 1.00 48.38 167 GLY A N 1
ATOM 1276 C CA . GLY A 1 167 ? 7.980 15.382 7.001 1.00 48.38 167 GLY A CA 1
ATOM 1277 C C . GLY A 1 167 ? 8.291 14.366 8.107 1.00 48.38 167 GLY A C 1
ATOM 1278 O O . GLY A 1 167 ? 8.214 14.740 9.277 1.00 48.38 167 GLY A O 1
ATOM 1279 N N . LEU A 1 168 ? 8.641 13.108 7.816 1.00 49.47 168 LEU A N 1
ATOM 1280 C CA . LEU A 1 168 ? 8.938 12.130 8.878 1.00 49.47 168 LEU A CA 1
ATOM 1281 C C . LEU A 1 168 ? 10.432 12.098 9.238 1.00 49.47 168 LEU A C 1
ATOM 1283 O O . LEU A 1 168 ? 11.307 12.017 8.379 1.00 49.47 168 LEU A O 1
ATOM 1287 N N . ALA A 1 169 ? 10.745 12.100 10.537 1.00 46.62 169 ALA A N 1
ATOM 1288 C CA . ALA A 1 169 ? 12.096 11.808 11.017 1.00 46.62 169 ALA A CA 1
ATOM 1289 C C . ALA A 1 169 ? 12.520 10.402 10.539 1.00 46.62 169 ALA A C 1
ATOM 1291 O O . ALA A 1 169 ? 11.836 9.426 10.842 1.00 46.62 169 ALA A O 1
ATOM 1292 N N . GLY A 1 170 ? 13.624 10.300 9.791 1.00 59.19 170 GLY A N 1
ATOM 1293 C CA . GLY A 1 170 ? 14.024 9.091 9.050 1.00 59.19 170 GLY A CA 1
ATOM 1294 C C . GLY A 1 170 ? 13.986 9.261 7.523 1.00 59.19 170 GLY A C 1
ATOM 1295 O O . GLY A 1 170 ? 14.622 8.500 6.798 1.00 59.19 170 GLY A O 1
ATOM 1296 N N . GLU A 1 171 ? 13.262 10.266 7.016 1.00 67.69 171 GLU A N 1
ATOM 1297 C CA . GLU A 1 171 ? 13.107 10.524 5.579 1.00 67.69 171 GLU A CA 1
ATOM 1298 C C . GLU A 1 171 ? 14.426 10.917 4.912 1.00 67.69 171 GLU A C 1
ATOM 1300 O O . GLU A 1 171 ? 14.691 10.519 3.778 1.00 67.69 171 GLU A O 1
ATOM 1305 N N . ILE A 1 172 ? 15.270 11.678 5.608 1.00 67.38 172 ILE A N 1
ATOM 1306 C CA . ILE A 1 172 ? 16.532 12.134 5.030 1.00 67.38 172 ILE A CA 1
ATOM 1307 C C . ILE A 1 172 ? 17.512 10.965 4.915 1.00 67.38 172 ILE A C 1
ATOM 1309 O O . ILE A 1 172 ? 18.143 10.802 3.877 1.00 67.38 172 ILE A O 1
ATOM 1313 N N . GLU A 1 173 ? 17.561 10.096 5.922 1.00 76.19 173 GLU A N 1
ATOM 1314 C CA . GLU A 1 173 ? 18.363 8.876 5.889 1.00 76.19 173 GLU A CA 1
ATOM 1315 C C . GLU A 1 173 ? 17.916 7.939 4.758 1.00 76.19 173 GLU A C 1
ATOM 1317 O O . GLU A 1 173 ? 18.756 7.397 4.037 1.00 76.19 173 GLU A O 1
ATOM 1322 N N . VAL A 1 174 ? 16.602 7.782 4.549 1.00 81.25 174 VAL A N 1
ATOM 1323 C CA . VAL A 1 174 ? 16.067 6.999 3.423 1.00 81.25 174 VAL A CA 1
ATOM 1324 C C . VAL A 1 174 ? 16.426 7.654 2.089 1.00 81.25 174 VAL A C 1
ATOM 1326 O O . VAL A 1 174 ? 16.897 6.963 1.193 1.00 81.25 174 VAL A O 1
ATOM 1329 N N . ARG A 1 175 ? 16.263 8.973 1.939 1.00 82.88 175 ARG A N 1
ATOM 1330 C CA . ARG A 1 175 ? 16.620 9.696 0.704 1.00 82.88 175 ARG A CA 1
ATOM 1331 C C . ARG A 1 175 ? 18.098 9.570 0.362 1.00 82.88 175 ARG A C 1
ATOM 1333 O O . ARG A 1 175 ? 18.403 9.295 -0.793 1.00 82.88 175 ARG A O 1
ATOM 1340 N N . ASP A 1 176 ? 18.984 9.733 1.340 1.00 85.06 176 ASP A N 1
ATOM 1341 C CA . ASP A 1 176 ? 20.426 9.566 1.151 1.00 85.06 176 ASP A CA 1
ATOM 1342 C C . ASP A 1 176 ? 20.733 8.130 0.712 1.00 85.06 176 ASP A C 1
ATOM 1344 O O . ASP A 1 176 ? 21.353 7.921 -0.325 1.00 85.06 176 ASP A O 1
ATOM 1348 N N . THR A 1 177 ? 20.168 7.143 1.413 1.00 88.44 177 THR A N 1
ATOM 1349 C CA . THR A 1 177 ? 20.321 5.717 1.080 1.00 88.44 177 THR A CA 1
ATOM 1350 C C . THR A 1 177 ? 19.858 5.399 -0.349 1.00 88.44 177 THR A C 1
ATOM 1352 O O . THR A 1 177 ? 20.480 4.605 -1.055 1.00 88.44 177 THR A O 1
ATOM 1355 N N . LEU A 1 178 ? 18.753 6.001 -0.795 1.00 90.69 178 LEU A N 1
ATOM 1356 C CA . LEU A 1 178 ? 18.233 5.834 -2.152 1.00 90.69 178 LEU A CA 1
ATOM 1357 C C . LEU A 1 178 ? 19.087 6.568 -3.193 1.00 90.69 178 LEU A C 1
ATOM 1359 O O . LEU A 1 178 ? 19.329 6.030 -4.272 1.00 90.69 178 LEU A O 1
ATOM 1363 N N . ALA A 1 179 ? 19.562 7.774 -2.879 1.00 90.69 179 ALA A N 1
ATOM 1364 C CA . ALA A 1 179 ? 20.450 8.534 -3.748 1.00 90.69 179 ALA A CA 1
ATOM 1365 C C . ALA A 1 179 ? 21.793 7.816 -3.941 1.00 90.69 179 ALA A C 1
ATOM 1367 O O . ALA A 1 179 ? 22.286 7.753 -5.064 1.00 90.69 179 ALA A O 1
ATOM 1368 N N . ASP A 1 180 ? 22.351 7.235 -2.881 1.00 93.38 180 ASP A N 1
ATOM 1369 C CA . ASP A 1 180 ? 23.576 6.438 -2.946 1.00 93.38 180 ASP A CA 1
ATOM 1370 C C . ASP A 1 180 ? 23.364 5.179 -3.786 1.00 93.38 180 ASP A C 1
ATOM 1372 O O . ASP A 1 180 ? 24.116 4.946 -4.730 1.00 93.38 180 ASP A O 1
ATOM 1376 N N . ALA A 1 181 ? 22.262 4.451 -3.573 1.00 95.62 181 ALA A N 1
ATOM 1377 C CA . ALA A 1 181 ? 21.913 3.303 -4.411 1.00 95.62 181 ALA A CA 1
ATOM 1378 C C . ALA A 1 181 ? 21.780 3.682 -5.901 1.00 95.62 181 ALA A C 1
ATOM 1380 O O . ALA A 1 181 ? 22.261 2.955 -6.771 1.00 95.62 181 ALA A O 1
ATOM 1381 N N . LEU A 1 182 ? 21.177 4.838 -6.206 1.00 95.38 182 LEU A N 1
ATOM 1382 C CA . LEU A 1 182 ? 21.087 5.351 -7.574 1.00 95.38 182 LEU A CA 1
ATOM 1383 C C . LEU A 1 182 ? 22.467 5.680 -8.165 1.00 95.38 182 LEU A C 1
ATOM 1385 O O . LEU A 1 182 ? 22.709 5.378 -9.332 1.00 95.38 182 LEU A O 1
ATOM 1389 N N . ARG A 1 183 ? 23.369 6.294 -7.390 1.00 95.12 183 ARG A N 1
ATOM 1390 C CA . ARG A 1 183 ? 24.732 6.631 -7.842 1.00 95.12 183 ARG A CA 1
ATOM 1391 C C . ARG A 1 183 ? 25.584 5.385 -8.079 1.00 95.12 183 ARG A C 1
ATOM 1393 O O . ARG A 1 183 ? 26.337 5.353 -9.046 1.00 95.12 183 ARG A O 1
ATOM 1400 N N . GLU A 1 184 ? 25.469 4.386 -7.210 1.00 95.81 184 GLU A N 1
ATOM 1401 C CA . GLU A 1 184 ? 26.296 3.175 -7.236 1.00 95.81 184 GLU A CA 1
ATOM 1402 C C . GLU A 1 184 ? 25.848 2.167 -8.299 1.00 95.81 184 GLU A C 1
ATOM 1404 O O . GLU A 1 184 ? 26.685 1.555 -8.960 1.00 95.81 184 GLU A O 1
ATOM 1409 N N . GLY A 1 185 ? 24.536 1.984 -8.475 1.00 93.94 185 GLY A N 1
ATOM 1410 C CA . GLY A 1 185 ? 23.989 0.916 -9.319 1.00 93.94 185 GLY A CA 1
ATOM 1411 C C . GLY A 1 185 ? 22.800 1.327 -10.184 1.00 93.94 185 GLY A C 1
ATOM 1412 O O . GLY A 1 185 ? 22.078 0.466 -10.691 1.00 93.94 185 GLY A O 1
ATOM 1413 N N . GLY A 1 186 ? 22.565 2.629 -10.357 1.00 93.94 186 GLY A N 1
ATOM 1414 C CA . GLY A 1 186 ? 21.491 3.141 -11.199 1.00 93.94 186 GLY A CA 1
ATOM 1415 C C . GLY A 1 186 ? 20.090 2.813 -10.674 1.00 93.94 186 GLY A C 1
ATOM 1416 O O . GLY A 1 186 ? 19.864 2.548 -9.492 1.00 93.94 186 GLY A O 1
ATOM 1417 N N . TYR A 1 187 ? 19.107 2.839 -11.576 1.00 92.69 187 TYR A N 1
ATOM 1418 C CA . TYR A 1 187 ? 17.696 2.646 -11.224 1.00 92.69 187 TYR A CA 1
ATOM 1419 C C . TYR A 1 187 ? 17.380 1.251 -10.674 1.00 92.69 187 TYR A C 1
ATOM 1421 O O . TYR A 1 187 ? 16.446 1.109 -9.884 1.00 92.69 187 TYR A O 1
ATOM 1429 N N . ALA A 1 188 ? 18.148 0.229 -11.058 1.00 92.31 188 ALA A N 1
ATOM 1430 C CA . ALA A 1 188 ? 17.970 -1.125 -10.547 1.00 92.31 188 ALA A CA 1
ATOM 1431 C C . ALA A 1 188 ? 18.295 -1.202 -9.051 1.00 92.31 188 ALA A C 1
ATOM 1433 O O . ALA A 1 188 ? 17.452 -1.635 -8.261 1.00 92.31 188 ALA A O 1
ATOM 1434 N N . ALA A 1 189 ? 19.467 -0.694 -8.658 1.00 95.12 189 ALA A N 1
ATOM 1435 C CA . ALA A 1 189 ? 19.871 -0.620 -7.258 1.00 95.12 189 ALA A CA 1
ATOM 1436 C C . ALA A 1 189 ? 18.955 0.312 -6.452 1.00 95.12 189 ALA A C 1
ATOM 1438 O O . ALA A 1 189 ? 18.547 -0.042 -5.345 1.00 95.12 189 ALA A O 1
ATOM 1439 N N . LEU A 1 190 ? 18.548 1.456 -7.022 1.00 93.62 190 LEU A N 1
ATOM 1440 C CA . LEU A 1 190 ? 17.546 2.335 -6.411 1.00 93.62 190 LEU A CA 1
ATOM 1441 C C . LEU A 1 190 ? 16.243 1.581 -6.114 1.00 93.62 190 LEU A C 1
ATOM 1443 O O . LEU A 1 190 ? 15.732 1.655 -4.997 1.00 93.62 190 LEU A O 1
ATOM 1447 N N . ARG A 1 191 ? 15.704 0.842 -7.092 1.00 91.06 191 ARG A N 1
ATOM 1448 C CA . ARG A 1 191 ? 14.474 0.057 -6.927 1.00 91.06 191 ARG A CA 1
ATOM 1449 C C . ARG A 1 191 ? 14.633 -1.013 -5.855 1.00 91.06 191 ARG A C 1
ATOM 1451 O O . ARG A 1 191 ? 13.762 -1.143 -5.001 1.00 91.06 191 ARG A O 1
ATOM 1458 N N . GLU A 1 192 ? 15.704 -1.800 -5.904 1.00 93.06 192 GLU A N 1
ATOM 1459 C CA . GLU A 1 192 ? 15.965 -2.847 -4.911 1.00 93.06 192 GLU A CA 1
ATOM 1460 C C . GLU A 1 192 ? 16.051 -2.260 -3.499 1.00 93.06 192 GLU A C 1
ATOM 1462 O O . GLU A 1 192 ? 15.434 -2.764 -2.551 1.00 93.06 192 GLU A O 1
ATOM 1467 N N . ARG A 1 193 ? 16.761 -1.137 -3.365 1.00 92.94 193 ARG A N 1
ATOM 1468 C CA . ARG A 1 193 ? 16.881 -0.438 -2.095 1.00 92.94 193 ARG A CA 1
ATOM 1469 C C . ARG A 1 193 ? 15.527 0.086 -1.631 1.00 92.94 193 ARG A C 1
ATOM 1471 O O . ARG A 1 193 ? 15.145 -0.187 -0.501 1.00 92.94 193 ARG A O 1
ATOM 1478 N N . PHE A 1 194 ? 14.760 0.737 -2.503 1.00 89.56 194 PHE A N 1
ATOM 1479 C CA . PHE A 1 194 ? 13.413 1.223 -2.196 1.00 89.56 194 PHE A CA 1
ATOM 1480 C C . PHE A 1 194 ? 12.480 0.105 -1.721 1.00 89.56 194 PHE A C 1
ATOM 1482 O O . PHE A 1 194 ? 11.791 0.243 -0.709 1.00 89.56 194 PHE A O 1
ATOM 1489 N N . LEU A 1 195 ? 12.480 -1.031 -2.419 1.00 89.06 195 LEU A N 1
ATOM 1490 C CA . LEU A 1 195 ? 11.672 -2.179 -2.030 1.00 89.06 195 LEU A CA 1
ATOM 1491 C C . LEU A 1 195 ? 12.085 -2.714 -0.661 1.00 89.06 195 LEU A C 1
ATOM 1493 O O . LEU A 1 195 ? 11.215 -2.949 0.167 1.00 89.06 195 LEU A O 1
ATOM 1497 N N . SER A 1 196 ? 13.382 -2.872 -0.400 1.00 89.50 196 SER A N 1
ATOM 1498 C CA . SER A 1 196 ? 13.859 -3.430 0.869 1.00 89.50 196 SER A CA 1
ATOM 1499 C C . SER A 1 196 ? 13.635 -2.497 2.061 1.00 89.50 196 SER A C 1
ATOM 1501 O O . SER A 1 196 ? 13.062 -2.932 3.058 1.00 89.50 196 SER A O 1
ATOM 1503 N N . VAL A 1 197 ? 14.047 -1.226 1.970 1.00 86.31 197 VAL A N 1
ATOM 1504 C CA . VAL A 1 197 ? 14.032 -0.312 3.128 1.00 86.31 197 VAL A CA 1
ATOM 1505 C C . VAL A 1 197 ? 12.703 0.407 3.332 1.00 86.31 197 VAL A C 1
ATOM 1507 O O . VAL A 1 197 ? 12.435 0.856 4.441 1.00 86.31 197 VAL A O 1
ATOM 1510 N N . VAL A 1 198 ? 11.867 0.512 2.293 1.00 83.88 198 VAL A N 1
ATOM 1511 C CA . VAL A 1 198 ? 10.544 1.146 2.395 1.00 83.88 198 VAL A CA 1
ATOM 1512 C C . VAL A 1 198 ? 9.459 0.079 2.338 1.00 83.88 198 VAL A C 1
ATOM 1514 O O . VAL A 1 198 ? 8.851 -0.255 3.351 1.00 83.88 198 VAL A O 1
ATOM 1517 N N . THR A 1 199 ? 9.224 -0.496 1.160 1.00 85.25 199 THR A N 1
ATOM 1518 C CA . THR A 1 199 ? 7.993 -1.267 0.908 1.00 85.25 199 THR A CA 1
ATOM 1519 C C . THR A 1 199 ? 7.920 -2.537 1.760 1.00 85.25 199 THR A C 1
ATOM 1521 O O . THR A 1 199 ? 6.943 -2.753 2.475 1.00 85.25 199 THR A O 1
ATOM 1524 N N . HIS A 1 200 ? 8.958 -3.373 1.713 1.00 88.62 200 HIS A N 1
ATOM 1525 C CA . HIS A 1 200 ? 9.013 -4.632 2.450 1.00 88.62 200 HIS A CA 1
ATOM 1526 C C . HIS A 1 200 ? 9.136 -4.399 3.952 1.00 88.62 200 HIS A C 1
ATOM 1528 O O . HIS A 1 200 ? 8.463 -5.090 4.705 1.00 88.62 200 HIS A O 1
ATOM 1534 N N . ALA A 1 201 ? 9.924 -3.413 4.392 1.00 85.81 201 ALA A N 1
ATOM 1535 C CA . ALA A 1 201 ? 10.063 -3.096 5.811 1.00 85.81 201 ALA A CA 1
ATOM 1536 C C . ALA A 1 201 ? 8.710 -2.755 6.461 1.00 85.81 201 ALA A C 1
ATOM 1538 O O . ALA A 1 201 ? 8.367 -3.317 7.503 1.00 85.81 201 ALA A O 1
ATOM 1539 N N . TYR A 1 202 ? 7.902 -1.893 5.829 1.00 84.69 202 TYR A N 1
ATOM 1540 C CA . TYR A 1 202 ? 6.578 -1.555 6.357 1.00 84.69 202 TYR A CA 1
ATOM 1541 C C . TYR A 1 202 ? 5.592 -2.719 6.267 1.00 84.69 202 TYR A C 1
ATOM 1543 O O . TYR A 1 202 ? 4.907 -2.992 7.252 1.00 84.69 202 TYR A O 1
ATOM 1551 N N . ALA A 1 203 ? 5.538 -3.420 5.131 1.00 89.06 203 ALA A N 1
ATOM 1552 C CA . ALA A 1 203 ? 4.626 -4.548 4.955 1.00 89.06 203 ALA A CA 1
ATOM 1553 C C . ALA A 1 203 ? 4.948 -5.703 5.920 1.00 89.06 203 ALA A C 1
ATOM 1555 O O . ALA A 1 203 ? 4.047 -6.257 6.545 1.00 89.06 203 ALA A O 1
ATOM 1556 N N . GLN A 1 204 ? 6.229 -6.042 6.089 1.00 91.25 204 GLN A N 1
ATOM 1557 C CA . GLN A 1 204 ? 6.667 -7.073 7.025 1.00 91.25 204 GLN A CA 1
ATOM 1558 C C . GLN A 1 204 ? 6.368 -6.660 8.467 1.00 91.25 204 GLN A C 1
ATOM 1560 O O . GLN A 1 204 ? 5.743 -7.433 9.188 1.00 91.25 204 GLN A O 1
ATOM 1565 N N . GLY A 1 205 ? 6.718 -5.430 8.861 1.00 90.44 205 GLY A N 1
ATOM 1566 C CA . GLY A 1 205 ? 6.406 -4.921 10.197 1.00 90.44 205 GLY A CA 1
ATOM 1567 C C . GLY A 1 205 ? 4.904 -4.937 10.497 1.00 90.44 205 GLY A C 1
ATOM 1568 O O . GLY A 1 205 ? 4.500 -5.286 11.602 1.00 90.44 205 GLY A O 1
ATOM 1569 N N . PHE A 1 206 ? 4.064 -4.640 9.504 1.00 92.69 206 PHE A N 1
ATOM 1570 C CA . PHE A 1 206 ? 2.611 -4.724 9.637 1.00 92.69 206 PHE A CA 1
ATOM 1571 C C . PHE A 1 206 ? 2.122 -6.156 9.860 1.00 92.69 206 PHE A C 1
ATOM 1573 O O . PHE A 1 206 ? 1.360 -6.415 10.792 1.00 92.69 206 PHE A O 1
ATOM 1580 N N . LEU A 1 207 ? 2.589 -7.106 9.046 1.00 94.62 207 LEU A N 1
ATOM 1581 C CA . LEU A 1 207 ? 2.217 -8.516 9.175 1.00 94.62 207 LEU A CA 1
ATOM 1582 C C . LEU A 1 207 ? 2.706 -9.125 10.496 1.00 94.62 207 LEU A C 1
ATOM 1584 O O . LEU A 1 207 ? 1.966 -9.869 11.138 1.00 94.62 207 LEU A O 1
ATOM 1588 N N . GLU A 1 208 ? 3.919 -8.785 10.931 1.00 96.06 208 GLU A N 1
ATOM 1589 C CA . GLU A 1 208 ? 4.466 -9.200 12.225 1.00 96.06 208 GLU A CA 1
ATOM 1590 C C . GLU A 1 208 ? 3.636 -8.647 13.388 1.00 96.06 208 GLU A C 1
ATOM 1592 O O . GLU A 1 208 ? 3.316 -9.383 14.323 1.00 96.06 208 GLU A O 1
ATOM 1597 N N . ARG A 1 209 ? 3.209 -7.381 13.313 1.00 95.50 209 ARG A N 1
ATOM 1598 C CA . ARG A 1 209 ? 2.334 -6.766 14.321 1.00 95.50 209 ARG A CA 1
ATOM 1599 C C . ARG A 1 209 ? 0.949 -7.391 14.356 1.00 95.50 209 ARG A C 1
ATOM 1601 O O . ARG A 1 209 ? 0.431 -7.626 15.443 1.00 95.50 209 ARG A O 1
ATOM 1608 N N . LEU A 1 210 ? 0.365 -7.724 13.206 1.00 96.06 210 LEU A N 1
ATOM 1609 C CA . LEU A 1 210 ? -0.897 -8.467 13.150 1.00 96.06 210 LEU A CA 1
ATOM 1610 C C . LEU A 1 210 ? -0.754 -9.869 13.759 1.00 96.06 210 LEU A C 1
ATOM 1612 O O . LEU A 1 210 ? -1.629 -10.319 14.501 1.00 96.06 210 LEU A O 1
ATOM 1616 N N . ALA A 1 211 ? 0.364 -10.549 13.495 1.00 95.25 211 ALA A N 1
ATOM 1617 C CA . ALA A 1 211 ? 0.661 -11.837 14.112 1.00 95.25 211 ALA A CA 1
ATOM 1618 C C . ALA A 1 211 ? 0.823 -11.712 15.638 1.00 95.25 211 ALA A C 1
ATOM 1620 O O . ALA A 1 211 ? 0.286 -12.536 16.378 1.00 95.25 211 ALA A O 1
ATOM 1621 N N . ALA A 1 212 ? 1.501 -10.664 16.113 1.00 95.12 212 ALA A N 1
ATOM 1622 C CA . ALA A 1 212 ? 1.651 -10.371 17.536 1.00 95.12 212 ALA A CA 1
ATOM 1623 C C . ALA A 1 212 ? 0.319 -9.976 18.197 1.00 95.12 212 ALA A C 1
ATOM 1625 O O . ALA A 1 212 ? 0.044 -10.398 19.318 1.00 95.12 212 ALA A O 1
ATOM 1626 N N . LEU A 1 213 ? -0.545 -9.219 17.512 1.00 95.00 213 LEU A N 1
ATOM 1627 C CA . LEU A 1 213 ? -1.891 -8.891 17.989 1.00 95.00 213 LEU A CA 1
ATOM 1628 C C . LEU A 1 213 ? -2.683 -10.165 18.297 1.00 95.00 213 LEU A C 1
ATOM 1630 O O . LEU A 1 213 ? -3.242 -10.274 19.381 1.00 95.00 213 LEU A O 1
ATOM 1634 N N . ARG A 1 214 ? -2.645 -11.165 17.408 1.00 94.00 214 ARG A N 1
ATOM 1635 C CA . ARG A 1 214 ? -3.318 -12.461 17.605 1.00 94.00 214 ARG A CA 1
ATOM 1636 C C . ARG A 1 214 ? -2.791 -13.258 18.809 1.00 94.00 214 ARG A C 1
ATOM 1638 O O . ARG A 1 214 ? -3.478 -14.137 19.317 1.00 94.00 214 ARG A O 1
ATOM 1645 N N . GLN A 1 215 ? -1.567 -12.989 19.262 1.00 92.31 215 GLN A N 1
ATOM 1646 C CA . GLN A 1 215 ? -1.028 -13.607 20.480 1.00 92.31 215 GLN A CA 1
ATOM 1647 C C . GLN A 1 215 ? -1.558 -12.933 21.752 1.00 92.31 215 GLN A C 1
ATOM 1649 O O . GLN A 1 215 ? -1.653 -13.586 22.787 1.00 92.31 215 GLN A O 1
ATOM 1654 N N . ARG A 1 216 ? -1.891 -11.638 21.679 1.00 92.81 216 ARG A N 1
ATOM 1655 C CA . ARG A 1 216 ? -2.348 -10.818 22.815 1.00 92.81 216 ARG A CA 1
ATOM 1656 C C . ARG A 1 216 ? -3.871 -10.709 22.905 1.00 92.81 216 ARG A C 1
ATOM 1658 O O . ARG A 1 216 ? -4.402 -10.430 23.971 1.00 92.81 216 ARG A O 1
ATOM 1665 N N . CYS A 1 217 ? -4.559 -10.909 21.787 1.00 91.00 217 CYS A N 1
ATOM 1666 C CA . CYS A 1 217 ? -5.996 -10.752 21.628 1.00 91.00 217 CYS A CA 1
ATOM 1667 C C . CYS A 1 217 ? -6.549 -11.968 20.863 1.00 91.00 217 CYS A C 1
ATOM 1669 O O . CYS A 1 217 ? -5.941 -12.375 19.871 1.00 91.00 217 CYS A O 1
ATOM 1671 N N . PRO A 1 218 ? -7.696 -12.548 21.268 1.00 88.44 218 PRO A N 1
ATOM 1672 C CA . PRO A 1 218 ? -8.293 -13.702 20.589 1.00 88.44 218 PRO A CA 1
ATOM 1673 C C . PRO A 1 218 ? -8.869 -13.383 19.197 1.00 88.44 218 PRO A C 1
ATOM 1675 O O . PRO A 1 218 ? -9.439 -14.274 18.568 1.00 88.44 218 PRO A O 1
ATOM 1678 N N . ALA A 1 219 ? -8.725 -12.144 18.716 1.00 95.00 219 ALA A N 1
ATOM 1679 C CA . ALA A 1 219 ? -9.276 -11.690 17.451 1.00 95.00 219 ALA A CA 1
ATOM 1680 C C . ALA A 1 219 ? -8.859 -12.565 16.260 1.00 95.00 219 ALA A C 1
ATOM 1682 O O . ALA A 1 219 ? -7.680 -12.879 16.050 1.00 95.00 219 ALA A O 1
ATOM 1683 N N . GLU A 1 220 ? -9.832 -12.892 15.413 1.00 96.31 220 GLU A N 1
ATOM 1684 C CA . GLU A 1 220 ? -9.562 -13.429 14.086 1.00 96.31 220 GLU A CA 1
ATOM 1685 C C . GLU A 1 220 ? -9.040 -12.310 13.180 1.00 96.31 220 GLU A C 1
ATOM 1687 O O . GLU A 1 220 ? -9.646 -11.248 13.086 1.00 96.31 220 GLU A O 1
ATOM 1692 N N . VAL A 1 221 ? -7.919 -12.537 12.496 1.00 96.75 221 VAL A N 1
ATOM 1693 C CA . VAL A 1 221 ? -7.331 -11.541 11.593 1.00 96.75 221 VAL A CA 1
ATOM 1694 C C . VAL A 1 221 ? -7.573 -11.954 10.147 1.00 96.75 221 VAL A C 1
ATOM 1696 O O . VAL A 1 221 ? -7.098 -13.002 9.709 1.00 96.75 221 VAL A O 1
ATOM 1699 N N . VAL A 1 222 ? -8.258 -11.092 9.400 1.00 95.81 222 VAL A N 1
ATOM 1700 C CA . VAL A 1 222 ? -8.487 -11.211 7.959 1.00 95.81 222 VAL A CA 1
ATOM 1701 C C . VAL A 1 222 ? -7.702 -10.114 7.256 1.00 95.81 222 VAL A C 1
ATOM 1703 O O . VAL A 1 222 ? -7.967 -8.931 7.451 1.00 95.81 222 VAL A O 1
ATOM 1706 N N . VAL A 1 223 ? -6.743 -10.492 6.414 1.00 93.44 223 VAL A N 1
ATOM 1707 C CA . VAL A 1 223 ? -6.013 -9.534 5.576 1.00 93.44 223 VAL A CA 1
ATOM 1708 C C . VAL A 1 223 ? -6.668 -9.484 4.204 1.00 93.44 223 VAL A C 1
ATOM 1710 O O . VAL A 1 223 ? -6.701 -10.481 3.483 1.00 93.44 223 VAL A O 1
ATOM 1713 N N . VAL A 1 224 ? -7.170 -8.309 3.841 1.00 91.38 224 VAL A N 1
ATOM 1714 C CA . VAL A 1 224 ? -7.666 -8.008 2.502 1.00 91.38 224 VAL A CA 1
ATOM 1715 C C . VAL A 1 224 ? -6.579 -7.216 1.797 1.00 91.38 224 VAL A C 1
ATOM 1717 O O . VAL A 1 224 ? -6.332 -6.054 2.109 1.00 91.38 224 VAL A O 1
ATOM 1720 N N . VAL A 1 225 ? -5.906 -7.846 0.844 1.00 84.06 225 VAL A N 1
ATOM 1721 C CA . VAL A 1 225 ? -4.976 -7.124 -0.022 1.00 84.06 225 VAL A CA 1
ATOM 1722 C C . VAL A 1 225 ? -5.823 -6.378 -1.054 1.00 84.06 225 VAL A C 1
ATOM 1724 O O . VAL A 1 225 ? -6.580 -7.045 -1.763 1.00 84.06 225 VAL A O 1
ATOM 1727 N N . PRO A 1 226 ? -5.731 -5.036 -1.152 1.00 74.44 226 PRO A N 1
ATOM 1728 C CA . PRO A 1 226 ? -6.364 -4.272 -2.207 1.00 74.44 226 PRO A CA 1
ATOM 1729 C C . PRO A 1 226 ? -6.025 -4.888 -3.546 1.00 74.44 226 PRO A C 1
ATOM 1731 O O . PRO A 1 226 ? -4.898 -4.813 -4.037 1.00 74.44 226 PRO A O 1
ATOM 1734 N N . GLU A 1 227 ? -7.023 -5.525 -4.140 1.00 61.81 227 GLU A N 1
ATOM 1735 C CA . GLU A 1 227 ? -6.931 -5.879 -5.530 1.00 61.81 227 GLU A CA 1
ATOM 1736 C C . GLU A 1 227 ? -6.991 -4.565 -6.308 1.00 61.81 227 GLU A C 1
ATOM 1738 O O . GLU A 1 227 ? -8.063 -4.048 -6.616 1.00 61.81 227 GLU A O 1
ATOM 1743 N N . PHE A 1 228 ? -5.836 -4.069 -6.748 1.00 58.41 228 PHE A N 1
ATOM 1744 C CA . PHE A 1 228 ? -5.790 -3.517 -8.096 1.00 58.41 228 PHE A CA 1
ATOM 1745 C C . PHE A 1 228 ? -6.105 -4.697 -9.008 1.00 58.41 228 PHE A C 1
ATOM 1747 O O . PHE A 1 228 ? -5.162 -5.347 -9.427 1.00 58.41 228 PHE A O 1
ATOM 1754 N N . ASN A 1 229 ? -7.385 -5.082 -9.146 1.00 55.62 229 ASN A N 1
ATOM 1755 C CA . ASN A 1 229 ? -7.896 -6.259 -9.863 1.00 55.62 229 ASN A CA 1
ATOM 1756 C C . ASN A 1 229 ? -6.757 -7.127 -10.420 1.00 55.62 229 ASN A C 1
ATOM 1758 O O . ASN A 1 229 ? -6.428 -6.958 -11.582 1.00 55.62 229 ASN A O 1
ATOM 1762 N N . LEU A 1 230 ? -6.059 -7.969 -9.641 1.00 59.09 230 LEU A N 1
ATOM 1763 C CA . LEU A 1 230 ? -4.772 -8.537 -10.121 1.00 59.09 230 LEU A CA 1
ATOM 1764 C C . LEU A 1 230 ? -4.948 -9.331 -11.430 1.00 59.09 230 LEU A C 1
ATOM 1766 O O . LEU A 1 230 ? -4.019 -9.530 -12.210 1.00 59.09 230 LEU A O 1
ATOM 1770 N N . ARG A 1 231 ? -6.187 -9.763 -11.681 1.00 63.75 231 ARG A N 1
ATOM 1771 C CA . ARG A 1 231 ? -6.646 -10.418 -12.901 1.00 63.75 231 ARG A CA 1
ATOM 1772 C C . ARG A 1 231 ? -6.880 -9.469 -14.089 1.00 63.75 231 ARG A C 1
ATOM 1774 O O . ARG A 1 231 ? -6.770 -9.927 -15.226 1.00 63.75 231 ARG A O 1
ATOM 1781 N N . GLY A 1 232 ? -7.258 -8.219 -13.851 1.00 68.62 232 GLY A N 1
ATOM 1782 C CA . GLY A 1 232 ? -7.578 -7.194 -14.851 1.00 68.62 232 GLY A CA 1
ATOM 1783 C C . GLY A 1 232 ? -6.728 -5.927 -14.754 1.00 68.62 232 GLY A C 1
ATOM 1784 O O . GLY A 1 232 ? -6.988 -4.978 -15.484 1.00 68.62 232 GLY A O 1
ATOM 1785 N N . TRP A 1 233 ? -5.725 -5.908 -13.881 1.00 77.00 233 TRP A N 1
ATOM 1786 C CA . TRP A 1 233 ? -4.758 -4.838 -13.776 1.00 77.00 233 TRP A CA 1
ATOM 1787 C C . TRP A 1 233 ? -3.943 -4.811 -15.052 1.00 77.00 233 TRP A C 1
ATOM 1789 O O . TRP A 1 233 ? -3.493 -5.844 -15.560 1.00 77.00 233 TRP A O 1
ATOM 1799 N N . VAL A 1 234 ? -3.788 -3.609 -15.573 1.00 82.56 234 VAL A N 1
ATOM 1800 C CA . VAL A 1 234 ? -2.981 -3.294 -16.737 1.00 82.56 234 VAL A CA 1
ATOM 1801 C C . VAL A 1 234 ? -2.084 -2.144 -16.296 1.00 82.56 234 VAL A C 1
ATOM 1803 O O . VAL A 1 234 ? -2.600 -1.213 -15.670 1.00 82.56 234 VAL A O 1
ATOM 1806 N N . PRO A 1 235 ? -0.768 -2.207 -16.563 1.00 81.12 235 PRO A N 1
ATOM 1807 C CA . PRO A 1 235 ? 0.110 -1.069 -16.365 1.00 81.12 235 PRO A CA 1
ATOM 1808 C C . PRO A 1 235 ? -0.511 0.170 -17.026 1.00 81.12 235 PRO A C 1
ATOM 1810 O O . PRO A 1 235 ? -0.920 0.079 -18.187 1.00 81.12 235 PRO A O 1
ATOM 1813 N N . PRO A 1 236 ? -0.644 1.292 -16.304 1.00 77.94 236 PRO A N 1
ATOM 1814 C CA . PRO A 1 236 ? -1.129 2.532 -16.890 1.00 77.94 236 PRO A CA 1
ATOM 1815 C C . PRO A 1 236 ? -0.281 2.942 -18.100 1.00 77.94 236 PRO A C 1
ATOM 1817 O O . PRO A 1 236 ? 0.934 2.735 -18.102 1.00 77.94 236 PRO A O 1
ATOM 1820 N N . ALA A 1 237 ? -0.916 3.522 -19.122 1.00 76.44 237 ALA A N 1
ATOM 1821 C CA . ALA A 1 237 ? -0.251 3.895 -20.377 1.00 76.44 237 ALA A CA 1
ATOM 1822 C C . ALA A 1 237 ? 0.822 4.992 -20.201 1.00 76.44 237 ALA A C 1
ATOM 1824 O O . ALA A 1 237 ? 1.671 5.188 -21.063 1.00 76.44 237 ALA A O 1
ATOM 1825 N N . ASP A 1 238 ? 0.797 5.704 -19.079 1.00 70.44 238 ASP A N 1
ATOM 1826 C CA . ASP A 1 238 ? 1.766 6.719 -18.674 1.00 70.44 238 ASP A CA 1
ATOM 1827 C C . ASP A 1 238 ? 2.946 6.154 -17.857 1.00 70.44 238 ASP A C 1
ATOM 1829 O O . ASP A 1 238 ? 3.958 6.833 -17.697 1.00 70.44 238 ASP A O 1
ATOM 1833 N N . ILE A 1 239 ? 2.872 4.899 -17.393 1.00 67.00 239 ILE A N 1
ATOM 1834 C CA . ILE A 1 239 ? 3.945 4.195 -16.661 1.00 67.00 239 ILE A CA 1
ATOM 1835 C C . ILE A 1 239 ? 4.602 3.162 -17.593 1.00 67.00 239 ILE A C 1
ATOM 1837 O O . ILE A 1 239 ? 4.789 1.992 -17.252 1.00 67.00 239 ILE A O 1
ATOM 1841 N N . GLU A 1 240 ? 4.901 3.571 -18.827 1.00 66.38 240 GLU A N 1
ATOM 1842 C CA . GLU A 1 240 ? 5.309 2.632 -19.876 1.00 66.38 240 GLU A CA 1
ATOM 1843 C C . GLU A 1 240 ? 6.807 2.530 -20.118 1.00 66.38 240 GLU A C 1
ATOM 1845 O O . GLU A 1 240 ? 7.246 1.531 -20.684 1.00 66.38 240 GLU A O 1
ATOM 1850 N N . THR A 1 241 ? 7.597 3.511 -19.691 1.00 75.69 241 THR A N 1
ATOM 1851 C CA . THR A 1 241 ? 8.993 3.609 -20.128 1.00 75.69 241 THR A CA 1
ATOM 1852 C C . THR A 1 241 ? 9.985 3.521 -18.978 1.00 75.69 241 THR A C 1
ATOM 1854 O O . THR A 1 241 ? 10.002 4.411 -18.124 1.00 75.69 241 THR A O 1
ATOM 1857 N N . PRO A 1 242 ? 10.847 2.486 -18.950 1.00 86.06 242 PRO A N 1
ATOM 1858 C CA . PRO A 1 242 ? 11.996 2.473 -18.056 1.00 86.06 242 PRO A CA 1
ATOM 1859 C C . PRO A 1 242 ? 12.995 3.568 -18.454 1.00 86.06 242 PRO A C 1
ATOM 1861 O O . PRO A 1 242 ? 13.047 4.005 -19.606 1.00 86.06 242 PRO A O 1
ATOM 1864 N N . VAL A 1 243 ? 13.829 3.996 -17.506 1.00 90.06 243 VAL A N 1
ATOM 1865 C CA . VAL A 1 243 ? 14.897 4.962 -17.790 1.00 90.06 243 VAL A CA 1
ATOM 1866 C C . VAL A 1 243 ? 16.078 4.224 -18.418 1.00 90.06 243 VAL A C 1
ATOM 1868 O O . VAL A 1 243 ? 16.857 3.576 -17.723 1.00 90.06 243 VAL A O 1
ATOM 1871 N N . LEU A 1 244 ? 16.188 4.309 -19.746 1.00 91.75 244 LEU A N 1
ATOM 1872 C CA . LEU A 1 244 ? 17.190 3.610 -20.552 1.00 91.75 244 LEU A CA 1
ATOM 1873 C C . LEU A 1 244 ? 17.866 4.542 -21.568 1.00 91.75 244 LEU A C 1
ATOM 1875 O O . LEU A 1 244 ? 17.244 5.500 -22.031 1.00 91.75 244 LEU A O 1
ATOM 1879 N N . PRO A 1 245 ? 19.115 4.247 -21.984 1.00 93.56 245 PRO A N 1
ATOM 1880 C CA . PRO A 1 245 ? 19.724 4.899 -23.140 1.00 93.56 245 PRO A CA 1
ATOM 1881 C C . PRO A 1 245 ? 18.875 4.710 -24.409 1.00 93.56 245 PRO A C 1
ATOM 1883 O O . PRO A 1 245 ? 18.255 3.653 -24.557 1.00 93.56 245 PRO A O 1
ATOM 1886 N N . PRO A 1 246 ? 18.897 5.652 -25.373 1.00 94.81 246 PRO A N 1
ATOM 1887 C CA . PRO A 1 246 ? 17.985 5.639 -26.522 1.00 94.81 246 PRO A CA 1
ATOM 1888 C C . PRO A 1 246 ? 17.929 4.315 -27.300 1.00 94.81 246 PRO A C 1
ATOM 1890 O O . PRO A 1 246 ? 16.844 3.840 -27.623 1.00 94.81 246 PRO A O 1
ATOM 1893 N N . ALA A 1 247 ? 19.075 3.675 -27.555 1.00 96.25 247 ALA A N 1
ATOM 1894 C CA . ALA A 1 247 ? 19.126 2.404 -28.286 1.00 96.25 247 ALA A CA 1
ATOM 1895 C C . ALA A 1 247 ? 18.502 1.230 -27.504 1.00 96.25 247 ALA A C 1
ATOM 1897 O O . ALA A 1 247 ? 17.785 0.404 -28.073 1.00 96.25 247 ALA A O 1
ATOM 1898 N N . ALA A 1 248 ? 18.748 1.167 -26.191 1.00 95.81 248 ALA A N 1
ATOM 1899 C CA . ALA A 1 248 ? 18.162 0.150 -25.320 1.00 95.81 248 ALA A CA 1
ATOM 1900 C C . ALA A 1 248 ? 16.657 0.381 -25.136 1.00 95.81 248 ALA A C 1
ATOM 1902 O O . ALA A 1 248 ? 15.892 -0.577 -25.133 1.00 95.81 248 ALA A O 1
ATOM 1903 N N . LEU A 1 249 ? 16.232 1.645 -25.048 1.00 95.00 249 LEU A N 1
ATOM 1904 C CA . LEU A 1 249 ? 14.824 2.019 -24.973 1.00 95.00 249 LEU A CA 1
ATOM 1905 C C . LEU A 1 249 ? 14.062 1.622 -26.246 1.00 95.00 249 LEU A C 1
ATOM 1907 O O . LEU A 1 249 ? 12.998 1.019 -26.146 1.00 95.00 249 LEU A O 1
ATOM 1911 N N . ALA A 1 250 ? 14.625 1.893 -27.429 1.00 95.69 250 ALA A N 1
ATOM 1912 C CA . ALA A 1 250 ? 14.046 1.462 -28.703 1.00 95.69 250 ALA A CA 1
ATOM 1913 C C . ALA A 1 250 ? 13.892 -0.067 -28.761 1.00 95.69 250 ALA A C 1
ATOM 1915 O O . ALA A 1 250 ? 12.797 -0.568 -28.996 1.00 95.69 250 ALA A O 1
ATOM 1916 N N . SER A 1 251 ? 14.953 -0.803 -28.412 1.00 97.56 251 SER A N 1
ATOM 1917 C CA . SER A 1 251 ? 14.912 -2.272 -28.350 1.00 97.56 251 SER A CA 1
ATOM 1918 C C . SER A 1 251 ? 13.863 -2.783 -27.354 1.00 97.56 251 SER A C 1
ATOM 1920 O O . SER A 1 251 ? 13.183 -3.776 -27.602 1.00 97.56 251 SER A O 1
ATOM 1922 N N . TRP A 1 252 ? 13.716 -2.108 -26.211 1.00 96.94 252 TRP A N 1
ATOM 1923 C CA . TRP A 1 252 ? 12.723 -2.454 -25.199 1.00 96.94 252 TRP A CA 1
ATOM 1924 C C . TRP A 1 252 ? 11.289 -2.254 -25.722 1.00 96.94 252 TRP A C 1
ATOM 1926 O O . TRP A 1 252 ? 10.437 -3.114 -25.488 1.00 96.94 252 TRP A O 1
ATOM 1936 N N . HIS A 1 253 ? 11.028 -1.180 -26.476 1.00 95.44 253 HIS A N 1
ATOM 1937 C CA . HIS A 1 253 ? 9.737 -0.952 -27.136 1.00 95.44 253 HIS A CA 1
ATOM 1938 C C . HIS A 1 253 ? 9.447 -1.984 -28.226 1.00 95.44 253 HIS A C 1
ATOM 1940 O O . HIS A 1 253 ? 8.359 -2.552 -28.225 1.00 95.44 253 HIS A O 1
ATOM 1946 N N . ASP A 1 254 ? 10.424 -2.314 -29.072 1.00 97.38 254 ASP A N 1
ATOM 1947 C CA . ASP A 1 254 ? 10.253 -3.347 -30.099 1.00 97.38 254 ASP A CA 1
ATOM 1948 C C . ASP A 1 254 ? 9.865 -4.697 -29.473 1.00 97.38 254 ASP A C 1
ATOM 1950 O O . ASP A 1 254 ? 8.989 -5.405 -29.974 1.00 97.38 254 ASP A O 1
ATOM 1954 N N . LEU A 1 255 ? 10.488 -5.059 -28.345 1.00 98.00 255 LEU A N 1
ATOM 1955 C CA . LEU A 1 255 ? 10.144 -6.267 -27.589 1.00 98.00 255 LEU A CA 1
ATOM 1956 C C . LEU A 1 255 ? 8.742 -6.185 -26.968 1.00 98.00 255 LEU A C 1
ATOM 1958 O O . LEU A 1 255 ? 8.015 -7.184 -26.975 1.00 98.00 255 LEU A O 1
ATOM 1962 N N . LYS A 1 256 ? 8.350 -5.016 -26.441 1.00 95.94 256 LYS A N 1
ATOM 1963 C CA . LYS A 1 256 ? 7.000 -4.773 -25.909 1.00 95.94 256 LYS A CA 1
ATOM 1964 C C . LYS A 1 256 ? 5.950 -4.963 -27.003 1.00 95.94 256 LYS A C 1
ATOM 1966 O O . LYS A 1 256 ? 4.968 -5.669 -26.770 1.00 95.94 256 LYS A O 1
ATOM 1971 N N . ASP A 1 257 ? 6.175 -4.399 -28.184 1.00 96.12 257 ASP A N 1
ATOM 1972 C CA . ASP A 1 257 ? 5.257 -4.478 -29.322 1.00 96.12 257 ASP A CA 1
ATOM 1973 C C . ASP A 1 257 ? 5.145 -5.913 -29.843 1.00 96.12 257 ASP A C 1
ATOM 1975 O O . ASP A 1 257 ? 4.041 -6.427 -30.039 1.00 96.12 257 ASP A O 1
ATOM 1979 N N . GLN A 1 258 ? 6.272 -6.625 -29.954 1.00 98.25 258 GLN A N 1
ATOM 1980 C CA . GLN A 1 258 ? 6.284 -8.054 -30.274 1.00 98.25 258 GLN A CA 1
ATOM 1981 C C . GLN A 1 258 ? 5.497 -8.879 -29.246 1.00 98.25 258 GLN A C 1
ATOM 1983 O O . GLN A 1 258 ? 4.709 -9.751 -29.623 1.00 98.25 258 GLN A O 1
ATOM 1988 N N . ALA A 1 259 ? 5.665 -8.603 -27.949 1.00 97.00 259 ALA A N 1
ATOM 1989 C CA . ALA A 1 259 ? 4.945 -9.306 -26.890 1.00 97.00 259 ALA A CA 1
ATOM 1990 C C . ALA A 1 259 ? 3.442 -8.984 -26.900 1.00 97.00 259 ALA A C 1
ATOM 1992 O O . ALA A 1 259 ? 2.622 -9.878 -26.667 1.00 97.00 259 ALA A O 1
ATOM 1993 N N . GLY A 1 260 ? 3.077 -7.736 -27.205 1.00 94.62 260 GLY A N 1
ATOM 1994 C CA . GLY A 1 260 ? 1.699 -7.301 -27.425 1.00 94.62 260 GLY A CA 1
ATOM 1995 C C . GLY A 1 260 ? 1.055 -8.058 -28.584 1.00 94.62 260 GLY A C 1
ATOM 1996 O O . GLY A 1 260 ? 0.036 -8.725 -28.397 1.00 94.62 260 GLY A O 1
ATOM 1997 N N . HIS A 1 261 ? 1.717 -8.080 -29.739 1.00 97.62 261 HIS A N 1
ATOM 1998 C CA . HIS A 1 261 ? 1.250 -8.805 -30.916 1.00 97.62 261 HIS A CA 1
ATOM 1999 C C . HIS A 1 261 ? 1.157 -10.325 -30.675 1.00 97.62 261 HIS A C 1
ATOM 2001 O O . HIS A 1 261 ? 0.193 -10.980 -31.088 1.00 97.62 261 HIS A O 1
ATOM 2007 N N . ALA A 1 262 ? 2.111 -10.918 -29.949 1.00 97.69 262 ALA A N 1
ATOM 2008 C CA . ALA A 1 262 ? 2.041 -12.318 -29.529 1.00 97.69 262 ALA A CA 1
ATOM 2009 C C . ALA A 1 262 ? 0.837 -12.582 -28.604 1.00 97.69 262 ALA A C 1
ATOM 2011 O O . ALA A 1 262 ? 0.173 -13.614 -28.733 1.00 97.69 262 ALA A O 1
ATOM 2012 N N . ALA A 1 263 ? 0.510 -11.657 -27.696 1.00 94.75 263 ALA A N 1
ATOM 2013 C CA . ALA A 1 263 ? -0.670 -11.759 -26.839 1.00 94.75 263 ALA A CA 1
ATOM 2014 C C . ALA A 1 263 ? -1.979 -11.676 -27.640 1.00 94.75 263 ALA A C 1
ATOM 2016 O O . ALA A 1 263 ? -2.874 -12.498 -27.432 1.00 94.75 263 ALA A O 1
ATOM 2017 N N . GLU A 1 264 ? -2.081 -10.733 -28.577 1.00 95.12 264 GLU A N 1
ATOM 2018 C CA . GLU A 1 264 ? -3.246 -10.549 -29.455 1.00 95.12 264 GLU A CA 1
ATOM 2019 C C . GLU A 1 264 ? -3.491 -11.766 -30.353 1.00 95.12 264 GLU A C 1
ATOM 2021 O O . GLU A 1 264 ? -4.618 -12.246 -30.473 1.00 95.12 264 GLU A O 1
ATOM 2026 N N . THR A 1 265 ? -2.422 -12.334 -30.912 1.00 96.88 265 THR A N 1
ATOM 2027 C CA . THR A 1 265 ? -2.478 -13.525 -31.779 1.00 96.88 265 THR A CA 1
ATOM 2028 C C . THR A 1 265 ? -2.515 -14.848 -31.001 1.00 96.88 265 THR A C 1
ATOM 2030 O O . THR A 1 265 ? -2.538 -15.934 -31.583 1.00 96.88 265 THR A O 1
ATOM 2033 N N . GLY A 1 266 ? -2.545 -14.799 -29.665 1.00 95.56 266 GLY A N 1
ATOM 2034 C CA . GLY A 1 266 ? -2.649 -15.978 -28.808 1.00 95.56 266 GLY A CA 1
ATOM 2035 C C . GLY A 1 266 ? -1.406 -16.878 -28.789 1.00 95.56 266 GLY A C 1
ATOM 2036 O O . GLY A 1 266 ? -1.513 -18.055 -28.410 1.00 95.56 266 GLY A O 1
ATOM 2037 N N . ARG A 1 267 ? -0.241 -16.336 -29.160 1.00 97.19 267 ARG A N 1
ATOM 2038 C CA . ARG A 1 267 ? 1.092 -16.961 -29.134 1.00 97.19 267 ARG A CA 1
ATOM 2039 C C . ARG A 1 267 ? 1.743 -16.813 -27.753 1.00 97.19 267 ARG A C 1
ATOM 2041 O O . ARG A 1 267 ? 2.863 -16.345 -27.592 1.00 97.19 267 ARG A O 1
ATOM 2048 N N . TRP A 1 268 ? 1.025 -17.257 -26.718 1.00 95.94 268 TRP A N 1
ATOM 2049 C CA . TRP A 1 268 ? 1.391 -17.058 -25.304 1.00 95.94 268 TRP A CA 1
ATOM 2050 C C . TRP A 1 268 ? 2.766 -17.615 -24.901 1.00 95.94 268 TRP A C 1
ATOM 2052 O O . TRP A 1 268 ? 3.344 -17.138 -23.928 1.00 95.94 268 TRP A O 1
ATOM 2062 N N . ALA A 1 269 ? 3.282 -18.618 -25.618 1.00 95.75 269 ALA A N 1
ATOM 2063 C CA . ALA A 1 269 ? 4.596 -19.203 -25.348 1.00 95.75 269 ALA A CA 1
ATOM 2064 C C . ALA A 1 269 ? 5.757 -18.242 -25.671 1.00 95.75 269 ALA A C 1
ATOM 2066 O O . ALA A 1 269 ? 6.801 -18.326 -25.033 1.00 95.75 269 ALA A O 1
ATOM 2067 N N . GLU A 1 270 ? 5.561 -17.310 -26.608 1.00 97.88 270 GLU A N 1
ATOM 2068 C CA . GLU A 1 270 ? 6.585 -16.345 -27.032 1.00 97.88 270 GLU A CA 1
ATOM 2069 C C . GLU A 1 270 ? 6.744 -15.182 -26.042 1.00 97.88 270 GLU A C 1
ATOM 2071 O O . GLU A 1 270 ? 7.798 -14.561 -25.964 1.00 97.88 270 GLU A O 1
ATOM 2076 N N . ILE A 1 271 ? 5.725 -14.902 -25.225 1.00 98.06 271 ILE A N 1
ATOM 2077 C CA . ILE A 1 271 ? 5.724 -13.734 -24.331 1.00 98.06 271 ILE A CA 1
ATOM 2078 C C . ILE A 1 271 ? 6.768 -13.858 -23.218 1.00 98.06 271 ILE A C 1
ATOM 2080 O O . ILE A 1 271 ? 7.373 -12.865 -22.830 1.00 98.06 271 ILE A O 1
ATOM 2084 N N . ALA A 1 272 ? 6.982 -15.059 -22.673 1.00 96.31 272 ALA A N 1
ATOM 2085 C CA . ALA A 1 272 ? 7.919 -15.255 -21.569 1.00 96.31 272 ALA A CA 1
ATOM 2086 C C . ALA A 1 272 ? 9.374 -14.879 -21.924 1.00 96.31 272 ALA A C 1
ATOM 2088 O O . ALA A 1 272 ? 9.959 -14.110 -21.158 1.00 96.31 272 ALA A O 1
ATOM 2089 N N . PRO A 1 273 ? 9.965 -15.356 -23.042 1.00 97.94 273 PRO A N 1
ATOM 2090 C CA . PRO A 1 273 ? 11.308 -14.934 -23.439 1.00 97.94 273 PRO A CA 1
ATOM 2091 C C . PRO A 1 273 ? 11.377 -13.450 -23.827 1.00 97.94 273 PRO A C 1
ATOM 2093 O O . PRO A 1 273 ? 12.339 -12.791 -23.444 1.00 97.94 273 PRO A O 1
ATOM 2096 N N . LEU A 1 274 ? 10.354 -12.894 -24.492 1.00 98.50 274 LEU A N 1
ATOM 2097 C CA . LEU A 1 274 ? 10.306 -11.459 -24.816 1.00 98.50 274 LEU A CA 1
ATOM 2098 C C . LEU A 1 274 ? 10.319 -10.597 -23.548 1.00 98.50 274 LEU A C 1
ATOM 2100 O O . LEU A 1 274 ? 11.148 -9.703 -23.406 1.00 98.50 274 LEU A O 1
ATOM 2104 N N . ALA A 1 275 ? 9.469 -10.924 -22.573 1.00 97.19 275 ALA A N 1
ATOM 2105 C CA . ALA A 1 275 ? 9.444 -10.240 -21.286 1.00 97.19 275 ALA A CA 1
ATOM 2106 C C . ALA A 1 275 ? 10.758 -10.416 -20.505 1.00 97.19 275 ALA A C 1
ATOM 2108 O O . ALA A 1 275 ? 11.194 -9.492 -19.825 1.00 97.19 275 ALA A O 1
ATOM 2109 N N . ALA A 1 276 ? 11.417 -11.576 -20.591 1.00 97.81 276 ALA A N 1
ATOM 2110 C CA . ALA A 1 276 ? 12.731 -11.767 -19.978 1.00 97.81 276 ALA A CA 1
ATOM 2111 C C . ALA A 1 276 ? 13.802 -10.872 -20.626 1.00 97.81 276 ALA A C 1
ATOM 2113 O O . ALA A 1 276 ? 14.605 -10.285 -19.907 1.00 97.81 276 ALA A O 1
ATOM 2114 N N . ALA A 1 277 ? 13.780 -10.716 -21.953 1.00 98.19 277 ALA A N 1
ATOM 2115 C CA . ALA A 1 277 ? 14.673 -9.805 -22.665 1.00 98.19 277 ALA A CA 1
ATOM 2116 C C . ALA A 1 277 ? 14.410 -8.334 -22.296 1.00 98.19 277 ALA A C 1
ATOM 2118 O O . ALA A 1 277 ? 15.353 -7.595 -22.029 1.00 98.19 277 ALA A O 1
ATOM 2119 N N . MET A 1 278 ? 13.140 -7.926 -22.177 1.00 97.31 278 MET A N 1
ATOM 2120 C CA . MET A 1 278 ? 12.772 -6.593 -21.676 1.00 97.31 278 MET A CA 1
ATOM 2121 C C . MET A 1 278 ? 13.318 -6.355 -20.263 1.00 97.31 278 MET A C 1
ATOM 2123 O O . MET A 1 278 ? 13.959 -5.338 -20.012 1.00 97.31 278 MET A O 1
ATOM 2127 N N . ALA A 1 279 ? 13.119 -7.324 -19.362 1.00 95.94 279 ALA A N 1
ATOM 2128 C CA . ALA A 1 279 ? 13.606 -7.249 -17.987 1.00 95.94 279 ALA A CA 1
ATOM 2129 C C . ALA A 1 279 ? 15.141 -7.230 -17.896 1.00 95.94 279 ALA A C 1
ATOM 2131 O O . ALA A 1 279 ? 15.693 -6.665 -16.958 1.00 95.94 279 ALA A O 1
ATOM 2132 N N . ALA A 1 280 ? 15.843 -7.848 -18.849 1.00 96.75 280 ALA A N 1
ATOM 2133 C CA . ALA A 1 280 ? 17.299 -7.785 -18.925 1.00 96.75 280 ALA A CA 1
ATOM 2134 C C . ALA A 1 280 ? 17.787 -6.390 -19.346 1.00 96.75 280 ALA A C 1
ATOM 2136 O O . ALA A 1 280 ? 18.782 -5.911 -18.808 1.00 96.75 280 ALA A O 1
ATOM 2137 N N . LEU A 1 281 ? 17.072 -5.725 -20.262 1.00 96.44 281 LEU A N 1
ATOM 2138 C CA . LEU A 1 281 ? 17.372 -4.349 -20.664 1.00 96.44 281 LEU A CA 1
ATOM 2139 C C . LEU A 1 281 ? 17.106 -3.360 -19.524 1.00 96.44 281 LEU A C 1
ATOM 2141 O O . LEU A 1 281 ? 17.963 -2.532 -19.231 1.00 96.44 281 LEU A O 1
ATOM 2145 N N . ASP A 1 282 ? 15.944 -3.456 -18.871 1.00 95.38 282 ASP A N 1
ATOM 2146 C CA . ASP A 1 282 ? 15.522 -2.522 -17.816 1.00 95.38 282 ASP A CA 1
ATOM 2147 C C . ASP A 1 282 ? 15.930 -2.922 -16.393 1.00 95.38 282 ASP A C 1
ATOM 2149 O O . ASP A 1 282 ? 15.632 -2.200 -15.439 1.00 95.38 282 ASP A O 1
ATOM 2153 N N . GLN A 1 283 ? 16.598 -4.066 -16.244 1.00 94.44 283 GLN A N 1
ATOM 2154 C CA . GLN A 1 283 ? 17.040 -4.633 -14.968 1.00 94.44 283 GLN A CA 1
ATOM 2155 C C . GLN A 1 283 ? 15.897 -4.801 -13.945 1.00 94.44 283 GLN A C 1
ATOM 2157 O O . GLN A 1 283 ? 16.080 -4.672 -12.735 1.00 94.44 283 GLN A O 1
ATOM 2162 N N . GLY A 1 284 ? 14.685 -5.081 -14.428 1.00 91.25 284 GLY A N 1
ATOM 2163 C CA . GLY A 1 284 ? 13.483 -5.274 -13.622 1.00 91.25 284 GLY A CA 1
ATOM 2164 C C . GLY A 1 284 ? 12.868 -3.983 -13.080 1.00 91.25 284 GLY A C 1
ATOM 2165 O O . GLY A 1 284 ? 12.085 -4.046 -12.128 1.00 91.25 284 GLY A O 1
ATOM 2166 N N . THR A 1 285 ? 13.217 -2.820 -13.637 1.00 91.81 285 THR A N 1
ATOM 2167 C CA . THR A 1 285 ? 12.680 -1.523 -13.191 1.00 91.81 285 THR A CA 1
ATOM 2168 C C . THR A 1 285 ? 11.273 -1.237 -13.714 1.00 91.81 285 THR A C 1
ATOM 2170 O O . THR A 1 285 ? 10.516 -0.541 -13.039 1.00 91.81 285 THR A O 1
ATOM 2173 N N . SER A 1 286 ? 10.875 -1.828 -14.847 1.00 91.12 286 SER A N 1
ATOM 2174 C CA . SER A 1 286 ? 9.498 -1.760 -15.349 1.00 91.12 286 SER A CA 1
ATOM 2175 C C . SER A 1 286 ? 8.618 -2.868 -14.766 1.00 91.12 286 SER A C 1
ATOM 2177 O O . SER A 1 286 ? 9.041 -4.010 -14.572 1.00 91.12 286 SER A O 1
ATOM 2179 N N . SER A 1 287 ? 7.340 -2.560 -14.540 1.00 89.19 287 SER A N 1
ATOM 2180 C CA . SER A 1 287 ? 6.325 -3.548 -14.149 1.00 89.19 287 SER A CA 1
ATOM 2181 C C . SER A 1 287 ? 5.773 -4.349 -15.340 1.00 89.19 287 SER A C 1
ATOM 2183 O O . SER A 1 287 ? 5.212 -5.435 -15.153 1.00 89.19 287 SER A O 1
ATOM 2185 N N . ILE A 1 288 ? 5.966 -3.858 -16.571 1.00 93.00 288 ILE A N 1
ATOM 2186 C CA . ILE A 1 288 ? 5.405 -4.435 -17.803 1.00 93.00 288 ILE A CA 1
ATOM 2187 C C . ILE A 1 288 ? 5.889 -5.871 -18.061 1.00 93.00 288 ILE A C 1
ATOM 2189 O O . ILE A 1 288 ? 5.039 -6.734 -18.308 1.00 93.00 288 ILE A O 1
ATOM 2193 N N . PRO A 1 289 ? 7.191 -6.201 -17.947 1.00 94.25 289 PRO A N 1
ATOM 2194 C CA . PRO A 1 289 ? 7.655 -7.578 -18.109 1.00 94.25 289 PRO A CA 1
ATOM 2195 C C . PRO A 1 289 ? 6.978 -8.569 -17.152 1.00 94.25 289 PRO A C 1
ATOM 2197 O O . PRO A 1 289 ? 6.551 -9.655 -17.556 1.00 94.25 289 PRO A O 1
ATOM 2200 N N . GLY A 1 290 ? 6.836 -8.193 -15.876 1.00 91.50 290 GLY A N 1
ATOM 2201 C CA . GLY A 1 290 ? 6.165 -9.015 -14.865 1.00 91.50 290 GLY A CA 1
ATOM 2202 C C . GLY A 1 290 ? 4.686 -9.232 -15.191 1.00 91.50 290 GLY A C 1
ATOM 2203 O O . GLY A 1 290 ? 4.192 -10.362 -15.141 1.00 91.50 290 GLY A O 1
ATOM 2204 N N . TRP A 1 291 ? 4.002 -8.167 -15.609 1.00 91.31 291 TRP A N 1
ATOM 2205 C CA . TRP A 1 291 ? 2.610 -8.214 -16.045 1.00 91.31 291 TRP A CA 1
ATOM 2206 C C . TRP A 1 291 ? 2.389 -9.134 -17.255 1.00 91.31 291 TRP A C 1
ATOM 2208 O O . TRP A 1 291 ? 1.520 -10.011 -17.220 1.00 91.31 291 TRP A O 1
ATOM 2218 N N . LEU A 1 292 ? 3.208 -8.993 -18.304 1.00 93.19 292 LEU A N 1
ATOM 2219 C CA . LEU A 1 292 ? 3.152 -9.824 -19.511 1.00 93.19 292 LEU A CA 1
ATOM 2220 C C . LEU A 1 292 ? 3.326 -11.312 -19.179 1.00 93.19 292 LEU A C 1
ATOM 2222 O O . LEU A 1 292 ? 2.541 -12.154 -19.630 1.00 93.19 292 LEU A O 1
ATOM 2226 N N . ARG A 1 293 ? 4.301 -11.642 -18.321 1.00 93.62 293 ARG A N 1
ATOM 2227 C CA . ARG A 1 293 ? 4.521 -13.014 -17.833 1.00 93.62 293 ARG A CA 1
ATOM 2228 C C . ARG A 1 293 ? 3.308 -13.550 -17.076 1.00 93.62 293 ARG A C 1
ATOM 2230 O O . ARG A 1 293 ? 2.889 -14.682 -17.324 1.00 93.62 293 ARG A O 1
ATOM 2237 N N . GLY A 1 294 ? 2.717 -12.741 -16.195 1.00 90.88 294 GLY A N 1
ATOM 2238 C CA . GLY A 1 294 ? 1.496 -13.093 -15.468 1.00 90.88 294 GLY A CA 1
ATOM 2239 C C . GLY A 1 294 ? 0.334 -13.420 -16.410 1.00 90.88 294 GLY A C 1
ATOM 2240 O O . GLY A 1 294 ? -0.305 -14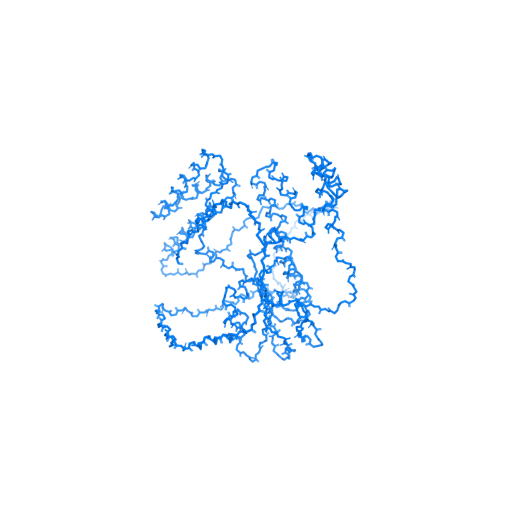.470 -16.281 1.00 90.88 294 GLY A O 1
ATOM 2241 N N . ARG A 1 295 ? 0.107 -12.583 -17.430 1.00 90.44 295 ARG A N 1
ATOM 2242 C CA . ARG A 1 295 ? -0.926 -12.813 -18.455 1.00 90.44 295 ARG A CA 1
ATOM 2243 C C . ARG A 1 295 ? -0.693 -14.101 -19.243 1.00 90.44 295 ARG A C 1
ATOM 2245 O O . ARG A 1 295 ? -1.624 -14.899 -19.389 1.00 90.44 295 ARG A O 1
ATOM 2252 N N . ALA A 1 296 ? 0.533 -14.339 -19.705 1.00 93.62 296 ALA A N 1
ATOM 2253 C CA . ALA A 1 296 ? 0.892 -15.553 -20.436 1.00 93.62 296 ALA A CA 1
ATOM 2254 C C . ALA A 1 296 ? 0.683 -16.826 -19.594 1.00 93.62 296 ALA A C 1
ATOM 2256 O O . ALA A 1 296 ? 0.130 -17.822 -20.082 1.00 93.62 296 ALA A O 1
ATOM 2257 N N . ALA A 1 297 ? 1.051 -16.784 -18.309 1.00 91.12 297 ALA A N 1
ATOM 2258 C CA . ALA A 1 297 ? 0.845 -17.887 -17.375 1.00 91.12 297 ALA A CA 1
ATOM 2259 C C . ALA A 1 297 ? -0.649 -18.198 -17.178 1.00 91.12 297 ALA A C 1
ATOM 2261 O O . ALA A 1 297 ? -1.062 -19.360 -17.272 1.00 91.12 297 ALA A O 1
ATOM 2262 N N . LEU A 1 298 ? -1.483 -17.171 -16.977 1.00 88.62 298 LEU A N 1
ATOM 2263 C CA . LEU A 1 298 ? -2.935 -17.326 -16.844 1.00 88.62 298 LEU A CA 1
ATOM 2264 C C . LEU A 1 298 ? -3.576 -17.901 -18.114 1.00 88.62 298 LEU A C 1
ATOM 2266 O O . LEU A 1 298 ? -4.402 -18.815 -18.032 1.00 88.62 298 LEU A O 1
ATOM 2270 N N . ALA A 1 299 ? -3.185 -17.413 -19.292 1.00 89.88 299 ALA A N 1
ATOM 2271 C CA . ALA A 1 299 ? -3.697 -17.908 -20.567 1.00 89.88 299 ALA A CA 1
ATOM 2272 C C . ALA A 1 299 ? -3.321 -19.381 -20.806 1.00 89.88 299 ALA A C 1
ATOM 2274 O O . ALA A 1 299 ? -4.166 -20.193 -21.201 1.00 89.88 299 ALA A O 1
ATOM 2275 N N . THR A 1 300 ? -2.080 -19.757 -20.490 1.00 88.38 300 THR A N 1
ATOM 2276 C CA . THR A 1 300 ? -1.590 -21.136 -20.625 1.00 88.38 300 THR A CA 1
ATOM 2277 C C . THR A 1 300 ? -2.298 -22.082 -19.651 1.00 88.38 300 THR A C 1
ATOM 2279 O O . THR A 1 300 ? -2.743 -23.158 -20.061 1.00 88.38 300 THR A O 1
ATOM 2282 N N . ARG A 1 301 ? -2.507 -21.668 -18.389 1.00 86.56 301 ARG A N 1
ATOM 2283 C CA . ARG A 1 301 ? -3.304 -22.430 -17.407 1.00 86.56 301 ARG A CA 1
ATOM 2284 C C . ARG A 1 301 ? -4.741 -22.647 -17.880 1.00 86.56 301 ARG A C 1
ATOM 2286 O O . ARG A 1 301 ? -5.234 -23.768 -17.810 1.00 86.56 301 ARG A O 1
ATOM 2293 N N . ARG A 1 302 ? -5.403 -21.623 -18.435 1.00 79.94 302 ARG A N 1
ATOM 2294 C CA . ARG A 1 302 ? -6.764 -21.758 -18.995 1.00 79.94 302 ARG A CA 1
ATOM 2295 C C . ARG A 1 302 ? -6.823 -22.732 -20.171 1.00 79.94 302 ARG A C 1
ATOM 2297 O O . ARG A 1 302 ? -7.794 -23.475 -20.284 1.00 79.94 302 ARG A O 1
ATOM 2304 N N . ARG A 1 303 ? -5.800 -22.762 -21.032 1.00 73.56 303 ARG A N 1
ATOM 2305 C CA . ARG A 1 303 ? -5.712 -23.732 -22.138 1.00 73.56 303 ARG A CA 1
ATOM 2306 C C . ARG A 1 303 ? -5.513 -25.158 -21.631 1.00 73.56 303 ARG A C 1
ATOM 2308 O O . ARG A 1 303 ? -6.193 -26.054 -22.118 1.00 73.56 303 ARG A O 1
ATOM 2315 N N . ARG A 1 304 ? -4.652 -25.364 -20.628 1.00 73.19 304 ARG A N 1
ATOM 2316 C CA . ARG A 1 304 ? -4.481 -26.675 -19.979 1.00 73.19 304 ARG A CA 1
ATOM 2317 C C . ARG A 1 304 ? -5.767 -27.130 -19.295 1.00 73.19 304 ARG A C 1
ATOM 2319 O O . ARG A 1 304 ? -6.218 -28.223 -19.585 1.00 73.19 304 ARG A O 1
ATOM 2326 N N . GLY A 1 305 ? -6.420 -26.256 -18.527 1.00 65.31 305 GLY A N 1
ATOM 2327 C CA . GLY A 1 305 ? -7.709 -26.533 -17.885 1.00 65.31 305 GLY A CA 1
ATOM 2328 C C . GLY A 1 305 ? -8.875 -26.753 -18.859 1.00 65.31 305 GLY A C 1
ATOM 2329 O O . GLY A 1 305 ? -9.843 -27.418 -18.512 1.00 65.31 305 GLY A O 1
ATOM 2330 N N . ARG A 1 306 ? -8.810 -26.211 -20.086 1.00 58.28 306 ARG A N 1
ATOM 2331 C CA . ARG A 1 306 ? -9.745 -26.542 -21.177 1.00 58.28 306 ARG A CA 1
ATOM 2332 C C . ARG A 1 306 ? -9.422 -27.888 -21.829 1.00 58.28 306 ARG A C 1
ATOM 2334 O O . ARG A 1 306 ? -10.348 -28.606 -22.170 1.00 58.28 306 ARG A O 1
ATOM 2341 N N . ARG A 1 307 ? -8.139 -28.238 -21.980 1.00 54.81 307 ARG A N 1
ATOM 2342 C CA . ARG A 1 307 ? -7.699 -29.537 -22.525 1.00 54.81 307 ARG A CA 1
ATOM 2343 C C . ARG A 1 307 ? -7.866 -30.693 -21.534 1.00 54.81 307 ARG A C 1
ATOM 2345 O O . ARG A 1 307 ? -8.107 -31.807 -21.968 1.00 54.81 307 ARG A O 1
ATOM 2352 N N . SER A 1 308 ? -7.785 -30.429 -20.231 1.00 43.66 308 SER A N 1
ATOM 2353 C CA . SER A 1 308 ? -8.054 -31.398 -19.159 1.00 43.66 308 SER A CA 1
ATOM 2354 C C . SER A 1 308 ? -9.530 -31.455 -18.759 1.00 43.66 308 SER A C 1
ATOM 2356 O O . SER A 1 308 ? -9.894 -32.217 -17.873 1.00 43.66 308 SER A O 1
ATOM 2358 N N . ARG A 1 309 ? -10.390 -30.645 -19.392 1.00 36.09 309 ARG A N 1
ATOM 2359 C CA . ARG A 1 309 ? -11.847 -30.728 -19.265 1.00 36.09 309 ARG A CA 1
ATOM 2360 C C . ARG A 1 309 ? -12.416 -31.654 -20.340 1.00 36.09 309 ARG A C 1
ATOM 2362 O O . ARG A 1 309 ? -13.215 -31.242 -21.173 1.00 36.09 309 ARG A O 1
ATOM 2369 N N . THR A 1 310 ? -12.047 -32.926 -20.268 1.00 38.41 310 THR A N 1
ATOM 2370 C CA . THR A 1 310 ? -13.068 -33.978 -20.333 1.00 38.41 310 THR A CA 1
ATOM 2371 C C . THR A 1 310 ? -13.887 -33.900 -19.033 1.00 38.41 310 THR A C 1
ATOM 2373 O O . THR A 1 310 ? -13.354 -33.486 -18.001 1.00 38.41 310 THR A O 1
ATOM 2376 N N . PRO A 1 311 ? -15.203 -34.166 -19.050 1.00 33.16 311 PRO A N 1
ATOM 2377 C CA . PRO A 1 311 ? -16.067 -33.910 -17.903 1.00 33.16 311 PRO A CA 1
ATOM 2378 C C . PRO A 1 311 ? -15.789 -34.921 -16.783 1.00 33.16 311 PRO A C 1
ATOM 2380 O O . PRO A 1 311 ? -16.391 -35.983 -16.722 1.00 33.16 311 PRO A O 1
ATOM 2383 N N . GLY A 1 312 ? -14.867 -34.586 -15.887 1.00 34.00 312 GLY A N 1
ATOM 2384 C CA . GLY A 1 312 ? -14.601 -35.363 -14.684 1.00 34.00 312 GLY A CA 1
ATOM 2385 C C . GLY A 1 312 ? -13.377 -34.833 -13.955 1.00 34.00 312 GLY A C 1
ATOM 2386 O O . GLY A 1 312 ? -12.291 -34.826 -14.514 1.00 34.00 312 GLY A O 1
ATOM 2387 N N . THR A 1 313 ? -13.563 -34.427 -12.699 1.00 30.42 313 THR A N 1
ATOM 2388 C CA . THR A 1 313 ? -12.550 -33.964 -11.726 1.00 30.42 313 THR A CA 1
ATOM 2389 C C . THR A 1 313 ? -12.113 -32.489 -11.830 1.00 30.42 313 THR A C 1
ATOM 2391 O O . THR A 1 313 ? -11.393 -32.051 -12.722 1.00 30.42 313 THR A O 1
ATOM 2394 N N . ARG A 1 314 ? -12.584 -31.686 -10.863 1.00 30.11 314 ARG A N 1
ATOM 2395 C CA . ARG A 1 314 ? -12.029 -30.376 -10.491 1.00 30.11 314 ARG A CA 1
ATOM 2396 C C . ARG A 1 314 ? -11.401 -30.537 -9.109 1.00 30.11 314 ARG A C 1
ATOM 2398 O O . ARG A 1 314 ? -12.146 -30.826 -8.186 1.00 30.11 314 ARG A O 1
ATOM 2405 N N . CYS A 1 315 ? -10.095 -30.336 -8.989 1.00 29.05 315 CYS A N 1
ATOM 2406 C CA . CYS A 1 315 ? -9.368 -29.858 -7.800 1.00 29.05 315 CYS A CA 1
ATOM 2407 C C . CYS A 1 315 ? -7.893 -29.753 -8.218 1.00 29.05 315 CYS A C 1
ATOM 2409 O O . CYS A 1 315 ? -7.409 -30.622 -8.931 1.00 29.05 315 CYS A O 1
ATOM 2411 N N . ALA A 1 316 ? -7.262 -28.586 -8.095 1.00 31.69 316 ALA A N 1
ATOM 2412 C CA . ALA A 1 316 ? -6.501 -28.080 -6.943 1.00 31.69 316 ALA A CA 1
ATOM 2413 C C . ALA A 1 316 ? -5.040 -28.014 -7.417 1.00 31.69 316 ALA A C 1
ATOM 2415 O O . ALA A 1 316 ? -4.563 -29.015 -7.922 1.00 31.69 316 ALA A O 1
ATOM 2416 N N . ASP A 1 317 ? -4.415 -26.830 -7.400 1.00 30.61 317 ASP A N 1
ATOM 2417 C CA . ASP A 1 317 ? -2.951 -26.658 -7.303 1.00 30.61 317 ASP A CA 1
ATOM 2418 C C . ASP A 1 317 ? -2.553 -25.183 -7.475 1.00 30.61 317 ASP A C 1
ATOM 2420 O O . ASP A 1 317 ? -2.377 -24.650 -8.577 1.00 30.61 317 ASP A O 1
ATOM 2424 N N . CYS A 1 318 ? -2.373 -24.525 -6.332 1.00 27.88 318 CYS A N 1
ATOM 2425 C CA . CYS A 1 318 ? -1.527 -23.348 -6.171 1.00 27.88 318 CYS A CA 1
ATOM 2426 C C . CYS A 1 318 ? -0.541 -23.652 -5.037 1.00 27.88 318 CYS A C 1
ATOM 2428 O O . CYS A 1 318 ? -0.687 -23.148 -3.932 1.00 27.88 318 CYS A O 1
ATOM 2430 N N . SER A 1 319 ? 0.455 -24.493 -5.309 1.00 29.94 319 SER A N 1
ATOM 2431 C CA . SER A 1 319 ? 1.593 -24.704 -4.411 1.00 29.94 319 SER A CA 1
ATOM 2432 C C . SER A 1 319 ? 2.777 -25.264 -5.191 1.00 29.94 319 SER A C 1
ATOM 2434 O O . SER A 1 319 ? 2.853 -26.459 -5.446 1.00 29.94 319 SER A O 1
ATOM 2436 N N . SER A 1 320 ? 3.711 -24.393 -5.568 1.00 28.48 320 SER A N 1
ATOM 2437 C CA . SER A 1 320 ? 5.099 -24.784 -5.838 1.00 28.48 320 SER A CA 1
ATOM 2438 C C . SER A 1 320 ? 5.996 -23.545 -5.767 1.00 28.48 320 SER A C 1
ATOM 2440 O O . SER A 1 320 ? 6.409 -22.991 -6.786 1.00 28.48 320 SER A O 1
ATOM 2442 N N . GLY A 1 321 ? 6.238 -23.074 -4.544 1.00 26.47 321 GLY A N 1
ATOM 2443 C CA . GLY A 1 321 ? 7.405 -22.265 -4.214 1.00 26.47 321 GLY A CA 1
ATOM 2444 C C . GLY A 1 321 ? 8.457 -23.194 -3.618 1.00 26.47 321 GLY A C 1
ATOM 2445 O O . GLY A 1 321 ? 8.321 -23.638 -2.484 1.00 26.47 321 GLY A O 1
ATOM 2446 N N . THR A 1 322 ? 9.457 -23.553 -4.412 1.00 28.70 322 THR A N 1
ATOM 2447 C CA . THR A 1 322 ? 10.660 -24.275 -3.986 1.00 28.70 322 THR A CA 1
ATOM 2448 C C . THR A 1 322 ? 11.549 -23.348 -3.154 1.00 28.70 322 THR A C 1
ATOM 2450 O O . THR A 1 322 ? 12.095 -22.390 -3.696 1.00 28.70 322 THR A O 1
ATOM 2453 N N . SER A 1 323 ? 11.727 -23.649 -1.865 1.00 26.62 323 SER A N 1
ATOM 2454 C CA . S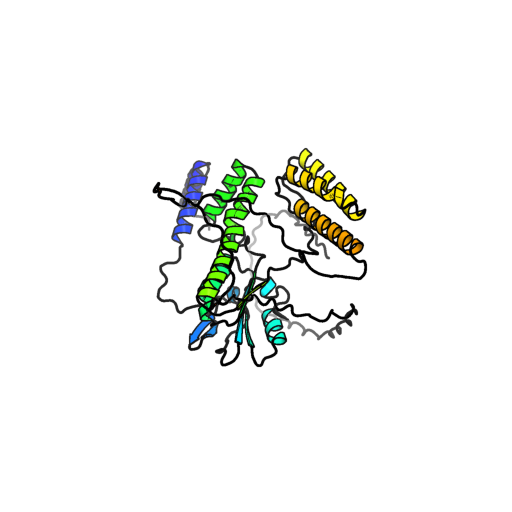ER A 1 323 ? 12.822 -23.107 -1.043 1.00 26.62 323 SER A CA 1
ATOM 2455 C C . SER A 1 323 ? 14.069 -23.988 -1.181 1.00 26.62 323 SER A C 1
ATOM 2457 O O . SER A 1 323 ? 13.936 -25.212 -1.103 1.00 26.62 323 SER A O 1
ATOM 2459 N N . PRO A 1 324 ? 15.284 -23.428 -1.326 1.00 35.25 324 PRO A N 1
ATOM 2460 C CA . PRO A 1 324 ? 16.508 -24.208 -1.253 1.00 35.25 324 PRO A CA 1
ATOM 2461 C C . PRO A 1 324 ? 17.043 -24.294 0.188 1.00 35.25 324 PRO A C 1
ATOM 2463 O O . PRO A 1 324 ? 17.278 -23.288 0.847 1.00 35.25 324 PRO A O 1
ATOM 2466 N N . GLY A 1 325 ? 17.228 -25.539 0.637 1.00 28.86 325 GLY A N 1
ATOM 2467 C CA . GLY A 1 325 ? 18.354 -26.054 1.428 1.00 28.86 325 GLY A CA 1
ATOM 2468 C C . GLY A 1 325 ? 18.868 -25.287 2.654 1.00 28.86 325 GLY A C 1
ATOM 2469 O O . GLY A 1 325 ? 19.650 -24.354 2.537 1.00 28.86 325 GLY A O 1
ATOM 2470 N N . SER A 1 326 ? 18.607 -25.843 3.839 1.00 27.58 326 SER A N 1
ATOM 2471 C CA . SER A 1 326 ? 19.543 -25.813 4.975 1.00 27.58 326 SER A CA 1
ATOM 2472 C C . SER A 1 326 ? 20.080 -27.226 5.218 1.00 27.58 326 SER A C 1
ATOM 2474 O O . SER A 1 326 ? 19.275 -28.161 5.233 1.00 27.58 326 SER A O 1
ATOM 2476 N N . PRO A 1 327 ? 21.381 -27.407 5.502 1.00 41.66 327 PRO A N 1
ATOM 2477 C CA . PRO A 1 327 ? 21.823 -28.570 6.255 1.00 41.66 327 PRO A CA 1
ATOM 2478 C C . PRO A 1 327 ? 22.617 -28.179 7.509 1.00 41.66 327 PRO A C 1
ATOM 2480 O O . PRO A 1 327 ? 23.435 -27.265 7.494 1.00 41.66 327 PRO A O 1
ATOM 2483 N N . GLY A 1 328 ? 22.420 -28.955 8.578 1.00 27.28 328 GLY A N 1
ATOM 2484 C CA . GLY A 1 328 ? 23.424 -29.114 9.631 1.00 27.28 328 GLY A CA 1
ATOM 2485 C C . GLY A 1 328 ? 22.950 -28.822 11.051 1.00 27.28 328 GLY A C 1
ATOM 2486 O O . GLY A 1 328 ? 23.307 -27.804 11.630 1.00 27.28 328 GLY A O 1
ATOM 2487 N N . ARG A 1 329 ? 22.242 -29.771 11.677 1.00 30.30 329 ARG A N 1
ATOM 2488 C CA . ARG A 1 329 ? 22.379 -29.985 13.127 1.00 30.30 329 ARG A CA 1
ATOM 2489 C C . ARG A 1 329 ? 23.086 -31.313 13.344 1.00 30.30 329 ARG A C 1
ATOM 2491 O O . ARG A 1 329 ? 22.580 -32.361 12.950 1.00 30.30 329 ARG A O 1
ATOM 2498 N N . SER A 1 330 ? 24.271 -31.231 13.942 1.00 27.08 330 SER A N 1
ATOM 2499 C CA . SER A 1 330 ? 25.048 -32.370 14.405 1.00 27.08 330 SER A CA 1
ATOM 2500 C C . SER A 1 330 ? 24.293 -33.082 15.529 1.00 27.08 330 SER A C 1
ATOM 2502 O O . SER A 1 330 ? 23.774 -32.458 16.455 1.00 27.08 330 SER A O 1
ATOM 2504 N N . ARG A 1 331 ? 24.217 -34.410 15.440 1.00 29.33 331 ARG A N 1
ATOM 2505 C CA . ARG A 1 331 ? 23.978 -35.268 16.598 1.00 29.33 331 ARG A CA 1
ATOM 2506 C C . ARG A 1 331 ? 25.294 -35.953 16.919 1.00 29.33 331 ARG A C 1
ATOM 2508 O O . ARG A 1 331 ? 25.871 -36.639 16.082 1.00 29.33 331 ARG A O 1
ATOM 2515 N N . THR A 1 332 ? 25.770 -35.697 18.124 1.00 30.83 332 THR A N 1
ATOM 2516 C CA . THR A 1 332 ? 26.863 -36.394 18.783 1.00 30.83 332 THR A CA 1
ATOM 2517 C C . THR A 1 332 ? 26.454 -37.846 19.036 1.00 30.83 332 THR A C 1
ATOM 2519 O O . THR A 1 332 ? 25.431 -38.110 19.664 1.00 30.83 332 THR A O 1
ATOM 2522 N N . CYS A 1 333 ? 27.254 -38.794 18.549 1.00 25.31 333 CYS A N 1
ATOM 2523 C CA . CYS A 1 333 ? 27.165 -40.204 18.920 1.00 25.31 333 CYS A CA 1
ATOM 2524 C C . CYS A 1 333 ? 28.453 -40.594 19.645 1.00 25.31 333 CYS A C 1
ATOM 2526 O O . CYS A 1 333 ? 29.526 -40.647 19.043 1.00 25.31 333 CYS A O 1
ATOM 2528 N N . SER A 1 334 ? 28.330 -40.867 20.940 1.00 28.98 334 SER A N 1
ATOM 2529 C CA . SER A 1 334 ? 29.374 -41.489 21.751 1.00 28.98 334 SER A CA 1
ATOM 2530 C C . SER A 1 334 ? 29.340 -43.007 21.547 1.00 28.98 334 SER A C 1
ATOM 2532 O O . SER A 1 334 ? 28.284 -43.628 21.642 1.00 28.98 334 SER A O 1
ATOM 2534 N N . ARG A 1 335 ? 30.508 -43.593 21.261 1.00 30.64 335 ARG A N 1
ATOM 2535 C CA . ARG A 1 335 ? 30.787 -45.043 21.283 1.00 30.64 335 ARG A CA 1
ATOM 2536 C C . ARG A 1 335 ? 30.642 -45.610 22.708 1.00 30.64 335 ARG A C 1
ATOM 2538 O O . ARG A 1 335 ? 30.859 -44.872 23.668 1.00 30.64 335 ARG A O 1
ATOM 2545 N N . PRO A 1 336 ? 30.361 -46.920 22.846 1.00 32.34 336 PRO A N 1
ATOM 2546 C CA . PRO A 1 336 ? 31.467 -47.858 23.081 1.00 32.34 336 PRO A CA 1
ATOM 2547 C C . PRO A 1 336 ? 31.382 -49.164 22.259 1.00 32.34 336 PRO A C 1
ATOM 2549 O O . PRO A 1 336 ? 30.326 -49.582 21.796 1.00 32.34 336 PRO A O 1
ATOM 2552 N N . SER A 1 337 ? 32.542 -49.800 22.086 1.00 30.11 337 SER A N 1
ATOM 2553 C CA . SER A 1 337 ? 32.759 -51.172 21.581 1.00 30.11 337 SER A CA 1
ATOM 2554 C C . SER A 1 337 ? 33.179 -52.085 22.759 1.00 30.11 337 SER A C 1
ATOM 2556 O O . SER A 1 337 ? 33.451 -51.551 23.832 1.00 30.11 337 SER A O 1
ATOM 2558 N N . PRO A 1 338 ? 33.485 -53.383 22.556 1.00 52.12 338 PRO A N 1
ATOM 2559 C CA . PRO A 1 338 ? 32.685 -54.462 21.949 1.00 52.12 338 PRO A CA 1
ATOM 2560 C C . PRO A 1 338 ? 32.682 -55.745 22.830 1.00 52.12 338 PRO A C 1
ATOM 2562 O O . PRO A 1 338 ? 33.598 -55.924 23.623 1.00 52.12 338 PRO A O 1
ATOM 2565 N N . ALA A 1 339 ? 31.744 -56.688 22.631 1.00 29.64 339 ALA A N 1
ATOM 2566 C CA . ALA A 1 339 ? 31.961 -58.121 22.926 1.00 29.64 339 ALA A CA 1
ATOM 2567 C C . ALA A 1 339 ? 30.822 -59.046 22.421 1.00 29.64 339 ALA A C 1
ATOM 2569 O O . ALA A 1 339 ? 29.675 -58.908 22.823 1.00 29.64 339 ALA A O 1
ATOM 2570 N N . THR A 1 340 ? 31.223 -60.015 21.585 1.00 31.69 340 THR A N 1
ATOM 2571 C CA . THR A 1 340 ? 30.757 -61.419 21.416 1.00 31.69 340 THR A CA 1
ATOM 2572 C C . THR A 1 340 ? 29.285 -61.809 21.164 1.00 31.69 340 THR A C 1
ATOM 2574 O O . THR A 1 340 ? 28.467 -61.856 22.068 1.00 31.69 340 THR A O 1
ATOM 2577 N N . ALA A 1 341 ? 29.084 -62.293 19.928 1.00 31.77 341 ALA A N 1
ATOM 2578 C CA . ALA A 1 341 ? 28.656 -63.646 19.517 1.00 31.77 341 ALA A CA 1
ATOM 2579 C C . ALA A 1 341 ? 27.228 -64.200 19.768 1.00 31.77 341 ALA A C 1
ATOM 2581 O O . ALA A 1 341 ? 26.718 -64.231 20.878 1.00 31.77 341 ALA A O 1
ATOM 2582 N N . ALA A 1 342 ? 26.751 -64.837 18.683 1.00 30.23 342 ALA A N 1
ATOM 2583 C CA . ALA A 1 342 ? 25.778 -65.934 18.555 1.00 30.23 342 ALA A CA 1
ATOM 2584 C C . ALA A 1 342 ? 24.269 -65.608 18.444 1.00 30.23 342 ALA A C 1
ATOM 2586 O O . ALA A 1 342 ? 23.583 -65.356 19.421 1.00 30.23 342 ALA A O 1
ATOM 2587 N N . GLY A 1 343 ? 23.776 -65.710 17.199 1.00 27.70 343 GLY A N 1
ATOM 2588 C CA . GLY A 1 343 ? 22.761 -66.681 16.752 1.00 27.70 343 GLY A CA 1
ATOM 2589 C C . GLY A 1 343 ? 21.379 -66.712 17.418 1.00 27.70 343 GLY A C 1
ATOM 2590 O O . GLY A 1 343 ? 21.255 -67.039 18.589 1.00 27.70 343 GLY A O 1
ATOM 2591 N N . GLY A 1 344 ? 20.324 -66.559 16.610 1.00 28.08 344 GLY A N 1
ATOM 2592 C CA . GLY A 1 344 ? 18.985 -67.029 16.979 1.00 28.08 344 GLY A CA 1
ATOM 2593 C C . GLY A 1 344 ? 17.843 -66.315 16.265 1.00 28.08 344 GLY A C 1
ATOM 2594 O O . GLY A 1 344 ? 17.470 -65.207 16.630 1.00 28.08 344 GLY A O 1
ATOM 2595 N N . VAL A 1 345 ? 17.273 -66.980 15.262 1.00 32.94 345 VAL A N 1
ATOM 2596 C CA . VAL A 1 345 ? 15.987 -66.648 14.634 1.00 32.94 345 VAL A CA 1
ATOM 2597 C C . VAL A 1 345 ? 14.860 -66.949 15.627 1.00 32.94 345 VAL A C 1
ATOM 2599 O O . VAL A 1 345 ? 14.827 -68.051 16.167 1.00 32.94 345 VAL A O 1
ATOM 2602 N N . SER A 1 346 ? 13.910 -66.029 15.826 1.00 30.92 346 SER A N 1
ATOM 2603 C CA . SER A 1 346 ? 12.571 -66.389 16.310 1.00 30.92 346 SER A CA 1
ATOM 2604 C C . SER A 1 346 ? 11.529 -65.316 15.984 1.00 30.92 346 SER A C 1
ATOM 2606 O O . SER A 1 346 ? 11.686 -64.136 16.291 1.00 30.92 346 SER A O 1
ATOM 2608 N N . THR A 1 347 ? 10.466 -65.769 15.332 1.00 34.53 347 THR A N 1
ATOM 2609 C CA . THR A 1 347 ? 9.191 -65.098 15.074 1.00 34.53 347 THR A CA 1
ATOM 2610 C C . THR A 1 347 ? 8.339 -65.014 16.339 1.00 34.53 347 THR A C 1
ATOM 2612 O O . THR A 1 347 ? 8.257 -66.009 17.048 1.00 34.53 347 THR A O 1
ATOM 2615 N N . CYS A 1 348 ? 7.630 -63.898 16.548 1.00 27.72 348 CYS A N 1
ATOM 2616 C CA . CYS A 1 348 ? 6.271 -63.840 17.115 1.00 27.72 348 CYS A CA 1
ATOM 2617 C C . CYS A 1 348 ? 5.745 -62.390 17.085 1.00 27.72 348 CYS A C 1
ATOM 2619 O O . CYS A 1 348 ? 6.409 -61.466 17.548 1.00 27.72 348 CYS A O 1
ATOM 2621 N N . ALA A 1 349 ? 4.539 -62.203 16.554 1.00 29.17 349 ALA A N 1
ATOM 2622 C CA . ALA A 1 349 ? 3.662 -61.057 16.824 1.00 29.17 349 ALA A CA 1
ATOM 2623 C C . ALA A 1 349 ? 2.609 -61.496 17.874 1.00 29.17 349 ALA A C 1
ATOM 2625 O O . ALA A 1 349 ? 2.608 -62.675 18.233 1.00 29.17 349 ALA A O 1
ATOM 2626 N N . PRO A 1 350 ? 1.591 -60.692 18.239 1.00 46.19 350 PRO A N 1
ATOM 2627 C CA . PRO A 1 350 ? 1.503 -59.239 18.440 1.00 46.19 350 PRO A CA 1
ATOM 2628 C C . PRO A 1 350 ? 0.969 -58.904 19.861 1.00 46.19 350 PRO A C 1
ATOM 2630 O O . PRO A 1 350 ? 0.313 -59.737 20.475 1.00 46.19 350 PRO A O 1
ATOM 2633 N N . SER A 1 351 ? 1.139 -57.676 20.374 1.00 28.30 351 SER A N 1
ATOM 2634 C CA . SER A 1 351 ? 0.216 -57.141 21.400 1.00 28.30 351 SER A CA 1
ATOM 2635 C C . SER A 1 351 ? 0.347 -55.628 21.628 1.00 28.30 351 SER A C 1
ATOM 2637 O O . SER A 1 351 ? 1.442 -55.116 21.830 1.00 28.30 351 SER A O 1
ATOM 2639 N N . SER A 1 352 ? -0.827 -54.984 21.682 1.00 30.75 352 SER A N 1
ATOM 2640 C CA . SER A 1 352 ? -1.229 -53.834 22.520 1.00 30.75 352 SER A CA 1
ATOM 2641 C C . SER A 1 352 ? -0.535 -52.462 22.385 1.00 30.75 352 SER A C 1
ATOM 2643 O O . SER A 1 352 ? 0.537 -52.225 22.931 1.00 30.75 352 SER A O 1
ATOM 2645 N N . ALA A 1 353 ? -1.275 -51.516 21.784 1.00 32.00 353 ALA A N 1
ATOM 2646 C CA . ALA A 1 353 ? -1.348 -50.088 22.168 1.00 32.00 353 ALA A CA 1
ATOM 2647 C C . ALA A 1 353 ? -1.992 -49.935 23.582 1.00 32.00 353 ALA A C 1
ATOM 2649 O O . ALA A 1 353 ? -2.495 -50.963 24.052 1.00 32.00 353 ALA A O 1
ATOM 2650 N N . PRO A 1 354 ? -2.100 -48.752 24.261 1.00 44.59 354 PRO A N 1
ATOM 2651 C CA . PRO A 1 354 ? -2.075 -47.338 23.789 1.00 44.59 354 PRO A CA 1
ATOM 2652 C C . PRO A 1 354 ? -1.378 -46.372 24.826 1.00 44.59 354 PRO A C 1
ATOM 2654 O O . PRO A 1 354 ? -0.542 -46.887 25.569 1.00 44.59 354 PRO A O 1
ATOM 2657 N N . PRO A 1 355 ? -1.661 -45.044 24.992 1.00 49.75 355 PRO A N 1
ATOM 2658 C CA . PRO A 1 355 ? -2.446 -44.073 24.207 1.00 49.75 355 PRO A CA 1
ATOM 2659 C C . PRO A 1 355 ? -1.788 -42.668 23.983 1.00 49.75 355 PRO A C 1
ATOM 2661 O O . PRO A 1 355 ? -0.718 -42.353 24.493 1.00 49.75 355 PRO A O 1
ATOM 2664 N N . ASP A 1 356 ? -2.521 -41.836 23.228 1.00 31.28 356 ASP A N 1
ATOM 2665 C CA . ASP A 1 356 ? -2.630 -40.361 23.259 1.00 31.28 356 ASP A CA 1
ATOM 2666 C C . ASP A 1 356 ? -1.520 -39.427 22.734 1.00 31.28 356 ASP A C 1
ATOM 2668 O O . ASP A 1 356 ? -0.560 -39.079 23.416 1.00 31.28 356 ASP A O 1
ATOM 2672 N N . CYS A 1 357 ? -1.790 -38.831 21.561 1.00 27.59 357 CYS A N 1
ATOM 2673 C CA . CYS A 1 357 ? -1.477 -37.422 21.291 1.00 27.59 357 CYS A CA 1
ATOM 2674 C C . CYS A 1 357 ? -2.429 -36.865 20.202 1.00 27.59 357 CYS A C 1
ATOM 2676 O O . CYS A 1 357 ? -2.518 -37.460 19.124 1.00 27.59 357 CYS A O 1
ATOM 2678 N N . PRO A 1 358 ? -3.169 -35.760 20.434 1.00 37.06 358 PRO A N 1
ATOM 2679 C CA . PRO A 1 358 ? -4.193 -35.301 19.502 1.00 37.06 358 PRO A CA 1
ATOM 2680 C C . PRO A 1 358 ? -3.587 -34.523 18.328 1.00 37.06 358 PRO A C 1
ATOM 2682 O O . PRO A 1 358 ? -2.967 -33.470 18.485 1.00 37.06 358 PRO A O 1
ATOM 2685 N N . THR A 1 359 ? -3.833 -35.011 17.115 1.00 30.81 359 THR A N 1
ATOM 2686 C CA . THR A 1 359 ? -3.608 -34.275 15.869 1.00 30.81 359 THR A CA 1
ATOM 2687 C C . THR A 1 359 ? -4.643 -33.160 15.718 1.00 30.81 359 THR A C 1
ATOM 2689 O O . THR A 1 359 ? -5.835 -33.425 15.571 1.00 30.81 359 THR A O 1
ATOM 2692 N N . ARG A 1 360 ? -4.185 -31.901 15.706 1.00 28.17 360 ARG A N 1
ATOM 2693 C CA . ARG A 1 360 ? -4.980 -30.737 15.284 1.00 28.17 360 ARG A CA 1
ATOM 2694 C C . ARG A 1 360 ? -5.338 -30.858 13.801 1.00 28.17 360 ARG A C 1
ATOM 2696 O O . ARG A 1 360 ? -4.474 -30.744 12.935 1.00 28.17 360 ARG A O 1
ATOM 2703 N N . THR A 1 361 ? -6.620 -31.026 13.510 1.00 27.28 361 THR A N 1
ATOM 2704 C CA . THR A 1 361 ? -7.202 -30.860 12.176 1.00 27.28 361 THR A CA 1
ATOM 2705 C C . THR A 1 361 ? -7.306 -29.372 11.832 1.00 27.28 361 THR A C 1
ATOM 2707 O O . THR A 1 361 ? -7.999 -28.624 12.518 1.00 27.28 361 THR A O 1
ATOM 2710 N N . CYS A 1 362 ? -6.643 -28.933 10.760 1.00 23.92 362 CYS A N 1
ATOM 2711 C CA . CYS A 1 362 ? -6.966 -27.666 10.102 1.00 23.92 362 CYS A CA 1
ATOM 2712 C C . CYS A 1 362 ? -8.231 -27.868 9.261 1.00 23.92 362 CYS A C 1
ATOM 2714 O O . CYS A 1 362 ? -8.182 -28.481 8.197 1.00 23.92 362 CYS A O 1
ATOM 2716 N N . SER A 1 363 ? -9.368 -27.368 9.736 1.00 25.52 363 SER A N 1
ATOM 2717 C CA . SER A 1 363 ? -10.603 -27.283 8.959 1.00 25.52 363 SER A CA 1
ATOM 2718 C C . SER A 1 363 ? -10.550 -26.062 8.039 1.00 25.52 363 SER A C 1
ATOM 2720 O O . SER A 1 363 ? -10.557 -24.924 8.503 1.00 25.52 363 SER A O 1
ATOM 2722 N N . THR A 1 364 ? -10.488 -26.293 6.729 1.00 27.02 364 THR A N 1
ATOM 2723 C CA . THR A 1 364 ? -10.669 -25.259 5.701 1.00 27.02 364 THR A CA 1
ATOM 2724 C C . THR A 1 364 ? -12.146 -25.231 5.316 1.00 27.02 364 THR A C 1
ATOM 2726 O O . THR A 1 364 ? -12.610 -26.068 4.543 1.00 27.02 364 THR A O 1
ATOM 2729 N N . THR A 1 365 ? -12.918 -24.298 5.869 1.00 26.42 365 THR A N 1
ATOM 2730 C CA . THR A 1 365 ? -14.321 -24.123 5.473 1.00 26.42 365 THR A CA 1
ATOM 2731 C C . THR A 1 365 ? -14.366 -23.324 4.176 1.00 26.42 365 THR A C 1
ATOM 2733 O O . THR A 1 365 ? -14.084 -22.130 4.155 1.00 26.42 365 THR A O 1
ATOM 2736 N N . THR A 1 366 ? -14.707 -23.987 3.072 1.00 26.31 366 THR A N 1
ATOM 2737 C CA . THR A 1 366 ? -14.977 -23.314 1.797 1.00 26.31 366 THR A CA 1
ATOM 2738 C C . THR A 1 366 ? -16.448 -22.910 1.780 1.00 26.31 366 THR A C 1
ATOM 2740 O O . THR A 1 366 ? -17.319 -23.748 1.551 1.00 26.31 366 THR A O 1
ATOM 2743 N N . ALA A 1 367 ? -16.745 -21.638 2.044 1.00 25.55 367 ALA A N 1
ATOM 2744 C CA . ALA A 1 367 ? -18.083 -21.102 1.825 1.00 25.55 367 ALA A CA 1
ATOM 2745 C C . ALA A 1 367 ? -18.359 -21.064 0.313 1.00 25.55 367 ALA A C 1
ATOM 2747 O O . ALA A 1 367 ? -17.674 -20.381 -0.450 1.00 25.55 367 ALA A O 1
ATOM 2748 N N . THR A 1 368 ? -19.345 -21.842 -0.129 1.00 24.88 368 THR A N 1
ATOM 2749 C CA . THR A 1 368 ? -19.795 -21.843 -1.523 1.00 24.88 368 THR A CA 1
ATOM 2750 C C . THR A 1 368 ? -20.819 -20.725 -1.680 1.00 24.88 368 THR A C 1
ATOM 2752 O O . THR A 1 368 ? -21.958 -20.867 -1.250 1.00 24.88 368 THR A O 1
ATOM 2755 N N . PHE A 1 369 ? -20.414 -19.601 -2.266 1.00 30.34 369 PHE A N 1
ATOM 2756 C CA . PHE A 1 369 ? -21.347 -18.542 -2.648 1.00 30.34 369 PHE A CA 1
ATOM 2757 C C . PHE A 1 369 ? -22.069 -18.924 -3.951 1.00 30.34 369 PHE A C 1
ATOM 2759 O O . PHE A 1 369 ? -21.419 -19.436 -4.873 1.00 30.34 369 PHE A O 1
ATOM 2766 N N . PRO A 1 370 ? -23.389 -18.686 -4.073 1.00 32.47 370 PRO A N 1
ATOM 2767 C CA . PRO A 1 370 ? -24.079 -18.838 -5.346 1.00 32.47 370 PRO A CA 1
ATOM 2768 C C . PRO A 1 370 ? -23.484 -17.876 -6.381 1.00 32.47 370 PRO A C 1
ATOM 2770 O O . PRO A 1 370 ? -23.126 -16.739 -6.074 1.00 32.47 370 PRO A O 1
ATOM 2773 N N . ALA A 1 371 ? -23.354 -18.354 -7.620 1.00 28.56 371 ALA A N 1
ATOM 2774 C CA . ALA A 1 371 ? -22.896 -17.538 -8.737 1.00 28.56 371 ALA A CA 1
ATOM 2775 C C . ALA A 1 371 ? -23.807 -16.304 -8.895 1.00 28.56 371 ALA A C 1
ATOM 2777 O O . ALA A 1 371 ? -25.029 -16.461 -8.835 1.00 28.56 371 ALA A O 1
ATOM 2778 N N . PRO A 1 372 ? -23.257 -15.095 -9.118 1.00 32.78 372 PRO A N 1
ATOM 2779 C CA . PRO A 1 372 ? -24.086 -13.939 -9.414 1.00 32.78 372 PRO A CA 1
ATOM 2780 C C . PRO A 1 372 ? -24.872 -14.201 -10.699 1.00 32.78 372 PRO A C 1
ATOM 2782 O O . PRO A 1 372 ? -24.325 -14.674 -11.701 1.00 32.78 372 PRO A O 1
ATOM 2785 N N . ALA A 1 373 ? -26.170 -13.908 -10.634 1.00 32.34 373 ALA A N 1
ATOM 2786 C CA . ALA A 1 373 ? -27.051 -13.902 -11.784 1.00 32.34 373 ALA A CA 1
ATOM 2787 C C . ALA A 1 373 ? -26.454 -13.028 -12.898 1.00 32.34 373 ALA A C 1
ATOM 2789 O O . ALA A 1 373 ? -25.811 -12.008 -12.651 1.00 32.34 373 ALA A O 1
ATOM 2790 N N . SER A 1 374 ? -26.656 -13.487 -14.128 1.00 36.53 374 SER A N 1
ATOM 2791 C CA . SER A 1 374 ? -26.284 -12.844 -15.384 1.00 36.53 374 SER A CA 1
ATOM 2792 C C . SER A 1 374 ? -26.434 -11.320 -15.371 1.00 36.53 374 SER A C 1
ATOM 2794 O O . SER A 1 374 ? -27.471 -10.813 -14.953 1.00 36.53 374 SER A O 1
ATOM 2796 N N . ASN A 1 375 ? -25.427 -10.628 -15.917 1.00 35.94 375 ASN A N 1
ATOM 2797 C CA . ASN A 1 375 ? -25.424 -9.200 -16.243 1.00 35.94 375 ASN A CA 1
ATOM 2798 C C . ASN A 1 375 ? -26.730 -8.763 -16.932 1.00 35.94 375 ASN A C 1
ATOM 2800 O O . ASN A 1 375 ? -26.848 -8.849 -18.154 1.00 35.94 375 ASN A O 1
ATOM 2804 N N . ALA A 1 376 ? -27.684 -8.261 -16.154 1.00 37.31 376 ALA A N 1
ATOM 2805 C CA . ALA A 1 376 ? -28.728 -7.379 -16.645 1.00 37.31 376 ALA A CA 1
ATOM 2806 C C . ALA A 1 376 ? -28.234 -5.931 -16.460 1.00 37.31 376 ALA A C 1
ATOM 2808 O O . ALA A 1 376 ? -27.689 -5.614 -15.398 1.00 37.31 376 ALA A O 1
ATOM 2809 N N . PRO A 1 377 ? -28.359 -5.052 -17.468 1.00 40.78 377 PRO A N 1
ATOM 2810 C CA . PRO A 1 377 ? -28.045 -3.640 -17.298 1.00 40.78 377 PRO A CA 1
ATOM 2811 C C . PRO A 1 377 ? -28.969 -3.022 -16.241 1.00 40.78 377 PRO A C 1
ATOM 2813 O O . PRO A 1 377 ? -30.165 -3.310 -16.195 1.00 40.78 377 PRO A O 1
ATOM 2816 N N . TRP A 1 378 ? -28.393 -2.178 -15.388 1.00 40.81 378 TRP A N 1
ATOM 2817 C CA . TRP A 1 378 ? -29.131 -1.406 -14.394 1.00 40.81 378 TRP A CA 1
ATOM 2818 C C . TRP A 1 378 ? -30.134 -0.474 -15.095 1.00 40.81 378 TRP A C 1
ATOM 2820 O O . TRP A 1 378 ? -29.783 0.111 -16.126 1.00 40.81 378 TRP A O 1
ATOM 2830 N N . PRO A 1 379 ? -31.362 -0.303 -14.571 1.00 48.53 379 PRO A N 1
ATOM 2831 C CA . PRO A 1 379 ? -32.259 0.729 -15.071 1.00 48.53 379 PRO A CA 1
ATOM 2832 C C . PRO A 1 379 ? -31.623 2.115 -14.858 1.00 48.53 379 PRO A C 1
ATOM 2834 O O . PRO A 1 379 ? -30.940 2.322 -13.851 1.00 48.53 379 PRO A O 1
ATOM 2837 N N . PRO A 1 380 ? -31.819 3.069 -15.785 1.00 45.25 380 PRO A N 1
ATOM 2838 C CA . PRO A 1 380 ? -31.299 4.419 -15.626 1.00 45.25 380 PRO A CA 1
ATOM 2839 C C . PRO A 1 380 ? -31.896 5.075 -14.377 1.00 45.25 380 PRO A C 1
ATOM 2841 O O . PRO A 1 380 ? -33.103 5.011 -14.139 1.00 45.25 380 PRO A O 1
ATOM 2844 N N . SER A 1 381 ? -31.034 5.714 -13.586 1.00 47.66 381 SER A N 1
ATOM 2845 C CA . SER A 1 381 ? -31.433 6.524 -12.438 1.00 47.66 381 SER A CA 1
ATOM 2846 C C . SER A 1 381 ? -32.407 7.629 -12.871 1.00 47.66 381 SER A C 1
ATOM 2848 O O . SER A 1 381 ? -32.201 8.231 -13.930 1.00 47.66 381 SER A O 1
ATOM 2850 N N . PRO A 1 382 ? -33.445 7.945 -12.075 1.00 48.44 382 PRO A N 1
ATOM 2851 C CA . PRO A 1 382 ? -34.338 9.052 -12.382 1.00 48.44 382 PRO A CA 1
ATOM 2852 C C . PRO A 1 382 ? -33.556 10.370 -12.386 1.00 48.44 382 PRO A C 1
ATOM 2854 O O . PRO A 1 382 ? -32.862 10.705 -11.426 1.00 48.44 382 PRO A O 1
ATOM 2857 N N . THR A 1 383 ? -33.671 11.119 -13.482 1.00 44.66 383 THR A N 1
ATOM 2858 C CA . THR A 1 383 ? -33.153 12.484 -13.609 1.00 44.66 383 THR A CA 1
ATOM 2859 C C . THR A 1 383 ? -33.751 13.365 -12.508 1.00 44.66 383 THR A C 1
ATOM 2861 O O . THR A 1 383 ? -34.980 13.458 -12.427 1.00 44.66 383 THR A O 1
ATOM 2864 N N . PRO A 1 384 ? -32.939 14.032 -11.670 1.00 42.56 384 PRO A N 1
ATOM 2865 C CA . PRO A 1 384 ? -33.464 14.995 -10.717 1.00 42.56 384 PRO A CA 1
ATOM 2866 C C . PRO A 1 384 ? -34.034 16.204 -11.468 1.00 42.56 384 PRO A C 1
ATOM 2868 O O . PRO A 1 384 ? -33.379 16.798 -12.325 1.00 42.56 384 PRO A O 1
ATOM 2871 N N . SER A 1 385 ? -35.278 16.547 -11.137 1.00 44.22 385 SER A N 1
ATOM 2872 C CA . SER A 1 385 ? -35.954 17.756 -11.608 1.00 44.22 385 SER A CA 1
ATOM 2873 C C . SER A 1 385 ? -35.169 18.996 -11.147 1.00 44.22 385 SER A C 1
ATOM 2875 O O . SER A 1 385 ? -34.736 19.024 -9.990 1.00 44.22 385 SER A O 1
ATOM 2877 N N . PRO A 1 386 ? -34.956 20.018 -11.994 1.00 42.47 386 PRO A N 1
ATOM 2878 C CA . PRO A 1 386 ? -34.175 21.188 -11.615 1.00 42.47 386 PRO A CA 1
ATOM 2879 C C . PRO A 1 386 ? -34.923 21.997 -10.549 1.00 42.47 386 PRO A C 1
ATOM 2881 O O . PRO A 1 386 ? -35.934 22.642 -10.825 1.00 42.47 386 PRO A O 1
ATOM 2884 N N . ALA A 1 387 ? -34.415 21.965 -9.318 1.00 42.25 387 ALA A N 1
ATOM 2885 C CA . ALA A 1 387 ? -34.824 22.891 -8.274 1.00 42.25 387 ALA A CA 1
ATOM 2886 C C . ALA A 1 387 ? -34.347 24.304 -8.647 1.00 42.25 387 ALA A C 1
ATOM 2888 O O . ALA A 1 387 ? -33.168 24.521 -8.936 1.00 42.25 387 ALA A O 1
ATOM 2889 N N . ALA A 1 388 ? -35.282 25.254 -8.663 1.00 38.91 388 ALA A N 1
ATOM 2890 C CA . ALA A 1 388 ? -35.018 26.659 -8.929 1.00 38.91 388 ALA A CA 1
ATOM 2891 C C . ALA A 1 388 ? -34.037 27.231 -7.891 1.00 38.91 388 ALA A C 1
ATOM 2893 O O . ALA A 1 388 ? -34.285 27.179 -6.685 1.00 38.91 388 ALA A O 1
ATOM 2894 N N . LEU A 1 389 ? -32.921 27.779 -8.371 1.00 43.25 389 LEU A N 1
ATOM 2895 C CA . LEU A 1 389 ? -31.975 28.533 -7.554 1.00 43.25 389 LEU A CA 1
ATOM 2896 C C . LEU A 1 389 ? -32.594 29.891 -7.168 1.00 43.25 389 LEU A C 1
ATOM 2898 O O . LEU A 1 389 ? -33.186 30.544 -8.031 1.00 43.25 389 LEU A O 1
ATOM 2902 N N . PRO A 1 390 ? -32.453 30.351 -5.913 1.00 41.81 390 PRO A N 1
ATOM 2903 C CA 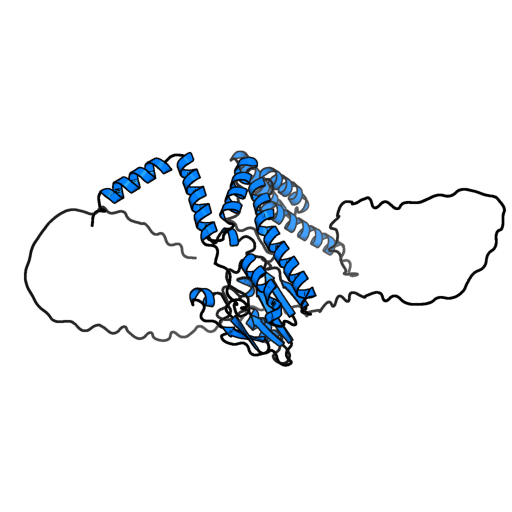. PRO A 1 390 ? -32.892 31.683 -5.519 1.00 41.81 390 PRO A CA 1
ATOM 2904 C C . PRO A 1 390 ? -31.986 32.764 -6.127 1.00 41.81 390 PRO A C 1
ATOM 2906 O O . PRO A 1 390 ? -30.759 32.648 -6.118 1.00 41.81 390 PRO A O 1
ATOM 2909 N N . GLU A 1 391 ? -32.604 33.827 -6.646 1.00 44.97 391 GLU A N 1
ATOM 2910 C CA . GLU A 1 391 ? -31.915 34.979 -7.232 1.00 44.97 391 GLU A CA 1
ATOM 2911 C C . GLU A 1 391 ? -30.991 35.690 -6.220 1.00 44.97 391 GLU A C 1
ATOM 2913 O O . GLU A 1 391 ? -31.358 35.874 -5.052 1.00 44.97 391 GLU A O 1
ATOM 2918 N N . PRO A 1 392 ? -29.805 36.160 -6.650 1.00 46.25 392 PRO A N 1
ATOM 2919 C CA . PRO A 1 392 ? -28.920 36.938 -5.797 1.00 46.25 392 PRO A CA 1
ATOM 2920 C C . PRO A 1 392 ? -29.504 38.332 -5.519 1.00 46.25 392 PRO A C 1
ATOM 2922 O O . PRO A 1 392 ? -29.792 39.115 -6.428 1.00 46.25 392 PRO A O 1
ATOM 2925 N N . ARG A 1 393 ? -29.636 38.665 -4.229 1.00 45.53 393 ARG A N 1
ATOM 2926 C CA . ARG A 1 393 ? -30.033 39.997 -3.752 1.00 45.53 393 ARG A CA 1
ATOM 2927 C C . ARG A 1 393 ? -29.021 41.053 -4.208 1.00 45.53 393 ARG A C 1
ATOM 2929 O O . ARG A 1 393 ? -27.830 40.947 -3.924 1.00 45.53 393 ARG A O 1
ATOM 2936 N N . ARG A 1 394 ? -29.515 42.099 -4.877 1.00 45.56 394 ARG A N 1
ATOM 2937 C CA . ARG A 1 394 ? -28.742 43.301 -5.226 1.00 45.56 394 ARG A CA 1
ATOM 2938 C C . ARG A 1 394 ? -28.357 44.081 -3.957 1.00 45.56 394 ARG A C 1
ATOM 2940 O O . ARG A 1 394 ? -29.229 44.282 -3.111 1.00 45.56 394 ARG A O 1
ATOM 2947 N N . PRO A 1 395 ? -27.112 44.568 -3.826 1.00 46.81 395 PRO A N 1
ATOM 2948 C CA . PRO A 1 395 ? -26.749 45.495 -2.760 1.00 46.81 395 PRO A CA 1
ATOM 2949 C C . PRO A 1 395 ? -27.311 46.901 -3.030 1.00 46.81 395 PRO A C 1
ATOM 2951 O O . PRO A 1 395 ? -27.403 47.344 -4.177 1.00 46.81 395 PRO A O 1
ATOM 2954 N N . ALA A 1 396 ? -27.704 47.582 -1.953 1.00 41.91 396 ALA A N 1
ATOM 2955 C CA . ALA A 1 396 ? -28.193 48.958 -1.961 1.00 41.91 396 ALA A CA 1
ATOM 2956 C C . ALA A 1 396 ? -27.056 49.965 -2.253 1.00 41.91 396 ALA A C 1
ATOM 2958 O O . ALA A 1 396 ? -25.905 49.690 -1.910 1.00 41.91 396 ALA A O 1
ATOM 2959 N N . PRO A 1 397 ? -27.350 51.123 -2.874 1.00 46.12 397 PRO A N 1
ATOM 2960 C CA . PRO A 1 397 ? -26.340 52.124 -3.193 1.00 46.12 397 PRO A CA 1
ATOM 2961 C C . PRO A 1 397 ? -26.008 52.999 -1.978 1.00 46.12 397 PRO A C 1
ATOM 2963 O O . PRO A 1 397 ? -26.892 53.646 -1.413 1.00 46.12 397 PRO A O 1
ATOM 2966 N N . ASP A 1 398 ? -24.722 53.069 -1.640 1.00 43.31 398 ASP A N 1
ATOM 2967 C CA . ASP A 1 398 ? -24.198 54.023 -0.665 1.00 43.31 398 ASP A CA 1
ATOM 2968 C C . ASP A 1 398 ? -23.976 55.400 -1.308 1.00 43.31 398 ASP A C 1
ATOM 2970 O O . ASP A 1 398 ? -23.406 55.539 -2.395 1.00 43.31 398 ASP A O 1
ATOM 2974 N N . ARG A 1 399 ? -24.456 56.432 -0.612 1.00 42.31 399 ARG A N 1
ATOM 2975 C CA . ARG A 1 399 ? -24.291 57.853 -0.930 1.00 42.31 399 ARG A CA 1
ATOM 2976 C C . ARG A 1 399 ? -23.181 58.437 -0.060 1.00 42.31 399 ARG A C 1
ATOM 2978 O O . ARG A 1 399 ? -23.366 58.459 1.143 1.00 42.31 399 ARG A O 1
ATOM 2985 N N . THR A 1 400 ? -22.148 59.005 -0.685 1.00 43.25 400 THR A N 1
ATOM 2986 C CA . THR A 1 400 ? -21.316 60.177 -0.284 1.00 43.25 400 THR A CA 1
ATOM 2987 C C . THR A 1 400 ? -20.137 60.215 -1.276 1.00 43.25 400 THR A C 1
ATOM 2989 O O . THR A 1 400 ? -19.550 59.171 -1.518 1.00 43.25 400 THR A O 1
ATOM 2992 N N . GLY A 1 401 ? -19.732 61.274 -1.982 1.00 36.06 401 GLY A N 1
ATOM 2993 C CA . GLY A 1 401 ? -19.744 62.710 -1.709 1.00 36.06 401 GLY A CA 1
ATOM 2994 C C . GLY A 1 401 ? -18.333 63.165 -1.295 1.00 36.06 401 GLY A C 1
ATOM 2995 O O . GLY A 1 401 ? -17.981 62.952 -0.143 1.00 36.06 401 GLY A O 1
ATOM 2996 N N . GLY A 1 402 ? -17.541 63.792 -2.187 1.00 32.69 402 GLY A N 1
ATOM 2997 C CA . GLY A 1 402 ? -16.354 64.576 -1.776 1.00 32.69 402 GLY A CA 1
ATOM 2998 C C . GLY A 1 402 ? -15.116 64.593 -2.697 1.00 32.69 402 GLY A C 1
ATOM 2999 O O . GLY A 1 402 ? -14.326 63.662 -2.708 1.00 32.69 402 GLY A O 1
ATOM 3000 N N . CYS A 1 403 ? -14.968 65.716 -3.408 1.00 35.16 403 CYS A N 1
ATOM 3001 C CA . CYS A 1 403 ? -13.845 66.348 -4.125 1.00 35.16 403 CYS A CA 1
ATOM 3002 C C . CYS A 1 403 ? -12.365 65.927 -3.915 1.00 35.16 403 CYS A C 1
ATOM 3004 O O . CYS A 1 403 ? -11.866 65.917 -2.796 1.00 35.16 403 CYS A O 1
ATOM 3006 N N . GLY A 1 404 ? -11.612 65.933 -5.032 1.00 34.81 404 GLY A N 1
ATOM 3007 C CA . GLY A 1 404 ? -10.374 66.734 -5.170 1.00 34.81 404 GLY A CA 1
ATOM 3008 C C . GLY A 1 404 ? -9.051 65.978 -5.415 1.00 34.81 404 GLY A C 1
ATOM 3009 O O . GLY A 1 404 ? -8.881 64.891 -4.884 1.00 34.81 404 GLY A O 1
ATOM 3010 N N . PRO A 1 405 ? -8.108 66.509 -6.232 1.00 55.12 405 PRO A N 1
ATOM 3011 C CA . PRO A 1 405 ? -7.281 65.701 -7.135 1.00 55.12 405 PRO A CA 1
ATOM 3012 C C . PRO A 1 405 ? -5.785 65.665 -6.770 1.00 55.12 405 PRO A C 1
ATOM 3014 O O . PRO A 1 405 ? -5.296 66.541 -6.063 1.00 55.12 405 PRO A O 1
ATOM 3017 N N . SER A 1 406 ? -5.027 64.725 -7.352 1.00 37.41 406 SER A N 1
ATOM 3018 C CA . SER A 1 406 ? -3.636 64.950 -7.797 1.00 37.41 406 SER A CA 1
ATOM 3019 C C . SER A 1 406 ? -3.121 63.803 -8.668 1.00 37.41 406 SER A C 1
ATOM 3021 O O . SER A 1 406 ? -3.241 62.626 -8.338 1.00 37.41 406 SER A O 1
ATOM 3023 N N . ALA A 1 407 ? -2.552 64.186 -9.807 1.00 40.06 407 ALA A N 1
ATOM 3024 C CA . ALA A 1 407 ? -1.972 63.327 -10.824 1.00 40.06 407 ALA A CA 1
ATOM 3025 C C . ALA A 1 407 ? -0.557 62.859 -10.455 1.00 40.06 407 ALA A C 1
ATOM 3027 O O . ALA A 1 407 ? 0.228 63.644 -9.939 1.00 40.06 407 ALA A O 1
ATOM 3028 N N . THR A 1 408 ? -0.177 61.641 -10.846 1.00 39.44 408 THR A N 1
ATOM 3029 C CA . THR A 1 408 ? 1.202 61.319 -11.259 1.00 39.44 408 THR A CA 1
ATOM 3030 C C . THR A 1 408 ? 1.197 60.124 -12.216 1.00 39.44 408 THR A C 1
ATOM 3032 O O . THR A 1 408 ? 0.509 59.128 -12.017 1.00 39.44 408 THR A O 1
ATOM 3035 N N . ARG A 1 409 ? 1.926 60.299 -13.322 1.00 39.12 409 ARG A N 1
ATOM 3036 C CA . ARG A 1 409 ? 2.142 59.362 -14.436 1.00 39.12 409 ARG A CA 1
ATOM 3037 C C . ARG A 1 409 ? 3.060 58.196 -14.031 1.00 39.12 409 ARG A C 1
ATOM 3039 O O . ARG A 1 409 ? 3.790 58.319 -13.049 1.00 39.12 409 ARG A O 1
ATOM 3046 N N . THR A 1 410 ? 3.146 57.208 -14.944 1.00 35.00 410 THR A N 1
ATOM 3047 C CA . THR A 1 410 ? 4.295 56.322 -15.323 1.00 35.00 410 THR A CA 1
ATOM 3048 C C . THR A 1 410 ? 4.057 54.821 -15.016 1.00 35.00 410 THR A C 1
ATOM 3050 O O . THR A 1 410 ? 3.522 54.521 -13.956 1.00 35.00 410 THR A O 1
ATOM 3053 N N . PRO A 1 411 ? 4.557 53.843 -15.814 1.00 44.50 411 PRO A N 1
ATOM 3054 C CA . PRO A 1 411 ? 4.431 53.582 -17.263 1.00 44.50 411 PRO A CA 1
ATOM 3055 C C . PRO A 1 411 ? 3.913 52.113 -17.511 1.00 44.50 411 PRO A C 1
ATOM 3057 O O . PRO A 1 411 ? 3.372 51.514 -16.580 1.00 44.50 411 PRO A O 1
ATOM 3060 N N . PRO A 1 412 ? 3.987 51.501 -18.722 1.00 40.44 412 PRO A N 1
ATOM 3061 C CA . PRO A 1 412 ? 3.135 50.367 -19.088 1.00 40.44 412 PRO A CA 1
ATOM 3062 C C . PRO A 1 412 ? 3.632 49.024 -18.537 1.00 40.44 412 PRO A C 1
ATOM 3064 O O . PRO A 1 412 ? 4.822 48.712 -18.576 1.00 40.44 412 PRO A O 1
ATOM 3067 N N . ARG A 1 413 ? 2.688 48.181 -18.103 1.00 34.12 413 ARG A N 1
ATOM 3068 C CA . ARG A 1 413 ? 2.927 46.751 -17.886 1.00 34.12 413 ARG A CA 1
ATOM 3069 C C . ARG A 1 413 ? 2.767 46.002 -19.203 1.00 34.12 413 ARG A C 1
ATOM 3071 O O . ARG A 1 413 ? 1.707 46.022 -19.822 1.00 34.12 413 ARG A O 1
ATOM 3078 N N . THR A 1 414 ? 3.841 45.334 -19.591 1.00 35.84 414 THR A N 1
ATOM 3079 C CA . THR A 1 414 ? 3.914 44.363 -20.673 1.00 35.84 414 THR A CA 1
ATOM 3080 C C . THR A 1 414 ? 2.983 43.177 -20.417 1.00 35.84 414 THR A C 1
ATOM 3082 O O . THR A 1 414 ? 2.908 42.616 -19.323 1.00 35.84 414 THR A O 1
ATOM 3085 N N . SER A 1 415 ? 2.261 42.810 -21.468 1.00 31.67 415 SER A N 1
ATOM 3086 C CA . SER A 1 415 ? 1.442 41.614 -21.591 1.00 31.67 415 SER A CA 1
ATOM 3087 C C . SER A 1 415 ? 2.309 40.355 -21.628 1.00 31.67 415 SER A C 1
ATOM 3089 O O . SER A 1 415 ? 3.149 40.215 -22.514 1.00 31.67 415 SER A O 1
ATOM 3091 N N . LEU A 1 416 ? 2.041 39.396 -20.743 1.00 31.55 416 LEU A N 1
ATOM 3092 C CA . LEU A 1 416 ? 2.375 37.990 -20.966 1.00 31.55 416 LEU A CA 1
ATOM 3093 C C . LEU A 1 416 ? 1.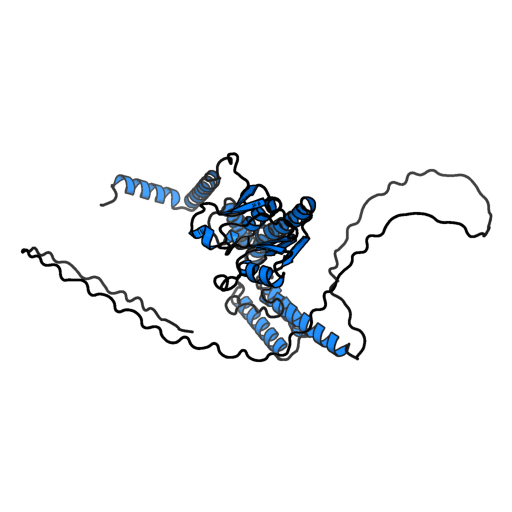102 37.170 -20.768 1.00 31.55 416 LEU A C 1
ATOM 3095 O O . LEU A 1 416 ? 0.644 36.917 -19.655 1.00 31.55 416 LEU A O 1
ATOM 3099 N N . SER A 1 417 ? 0.507 36.816 -21.903 1.00 29.14 417 SER A N 1
ATOM 3100 C CA . SER A 1 417 ? -0.628 35.917 -22.035 1.00 29.14 417 SER A CA 1
ATOM 3101 C C . SER A 1 417 ? -0.263 34.520 -21.527 1.00 29.14 417 SER A C 1
ATOM 3103 O O . SER A 1 417 ? 0.554 33.828 -22.134 1.00 29.14 417 SER A O 1
ATOM 3105 N N . LYS A 1 418 ? -0.913 34.069 -20.451 1.00 28.62 418 LYS A N 1
ATOM 3106 C CA . LYS A 1 418 ? -1.034 32.641 -20.139 1.00 28.62 418 LYS A CA 1
ATOM 3107 C C . LYS A 1 418 ? -2.186 32.069 -20.962 1.00 28.62 418 LYS A C 1
ATOM 3109 O O . LYS A 1 418 ? -3.353 32.265 -20.630 1.00 28.62 418 LYS A O 1
ATOM 3114 N N . ALA A 1 419 ? -1.851 31.374 -22.044 1.00 28.39 419 ALA A N 1
ATOM 3115 C CA . ALA A 1 419 ? -2.792 30.527 -22.759 1.00 28.39 419 ALA A CA 1
ATOM 3116 C C . ALA A 1 419 ? -3.083 29.286 -21.904 1.00 28.39 419 ALA A C 1
ATOM 3118 O O . ALA A 1 419 ? -2.243 28.403 -21.755 1.00 28.39 419 ALA A O 1
ATOM 3119 N N . SER A 1 420 ? -4.282 29.248 -21.330 1.00 27.61 420 SER A N 1
ATOM 3120 C CA . SER A 1 420 ? -4.859 28.060 -20.707 1.00 27.61 420 SER A CA 1
ATOM 3121 C C . SER A 1 420 ? -5.608 27.296 -21.797 1.00 27.61 420 SER A C 1
ATOM 3123 O O . SER A 1 420 ? -6.599 27.804 -22.320 1.00 27.61 420 SER A O 1
ATOM 3125 N N . ARG A 1 421 ? -5.145 26.100 -22.176 1.00 29.05 421 ARG A N 1
ATOM 3126 C CA . ARG A 1 421 ? -5.962 25.159 -22.955 1.00 29.05 421 ARG A CA 1
ATOM 3127 C C . ARG A 1 421 ? -6.582 24.152 -22.001 1.00 29.05 421 ARG A C 1
ATOM 3129 O O . ARG A 1 421 ? -5.893 23.317 -21.431 1.00 29.05 421 ARG A O 1
ATOM 3136 N N . CYS A 1 422 ? -7.896 24.274 -21.856 1.00 23.19 422 CYS A N 1
ATOM 3137 C CA . CYS A 1 422 ? -8.772 23.213 -21.389 1.00 23.19 422 CYS A CA 1
ATOM 3138 C C . CYS A 1 422 ? -8.736 22.054 -22.391 1.00 23.19 422 CYS A C 1
ATOM 3140 O O . CYS A 1 422 ? -8.875 22.289 -23.591 1.00 23.19 422 CYS A O 1
ATOM 3142 N N . PHE A 1 423 ? -8.661 20.822 -21.899 1.00 23.14 423 PHE A N 1
ATOM 3143 C CA . PHE A 1 423 ? -9.268 19.685 -22.578 1.00 23.14 423 PHE A CA 1
ATOM 3144 C C . PHE A 1 423 ? -10.255 19.032 -21.617 1.00 23.14 423 PHE A C 1
ATOM 3146 O O . PHE A 1 423 ? -9.905 18.661 -20.501 1.00 23.14 423 PHE A O 1
ATOM 3153 N N . ARG A 1 424 ? -11.509 18.990 -22.068 1.00 22.91 424 ARG A N 1
ATOM 3154 C CA . ARG A 1 424 ? -12.590 18.189 -21.503 1.00 22.91 424 ARG A CA 1
ATOM 3155 C C . ARG A 1 424 ? -12.355 16.729 -21.890 1.00 22.91 424 ARG A C 1
ATOM 3157 O O . ARG A 1 424 ? -12.063 16.473 -23.058 1.00 22.91 424 ARG A O 1
ATOM 3164 N N . CYS A 1 425 ? -12.567 15.821 -20.949 1.00 29.84 425 CYS A N 1
ATOM 3165 C CA . CYS A 1 425 ? -13.176 14.511 -21.163 1.00 29.84 425 CYS A CA 1
ATOM 3166 C C . CYS A 1 425 ? -14.169 14.310 -20.023 1.00 29.84 425 CYS A C 1
ATOM 3168 O O . CYS A 1 425 ? -13.773 14.611 -18.874 1.00 29.84 425 CYS A O 1
#

Sequence (425 aa):
MPATEPLRQRADRLAALLGDAAGAQILAELQKLAVRRQRPGPAGERIPELGPWRVEPDTALRRTDWPPEELESWAPVEYLPPAGDARRVVLIGESAARGWPFEHGQSCGQVLQRQLGGEGYQCVDLAKTGATGAVLNTLVDRLDLAAPDVVIAFAGNNWAEPFFRLGLAGEIEVRDTLADALREGGYAALRERFLSVVTHAYAQGFLERLAALRQRCPAEVVVVVPEFNLRGWVPPADIETPVLPPAALASWHDLKDQAGHAAETGRWAEIAPLAAAMAALDQGTSSIPGWLRGRAALATRRRRGRRSRTPGTRCADCSSGTSPGSPGRSRTCSRPSPATAAGGVSTCAPSSAPPDCPTRTCSTTTATFPAPASNAPWPPSPTPSPAALPEPRRPAPDRTGGCGPSATRTPPRTSLSKASRCFRC

pLDDT: mean 71.19, std 25.9, range [22.91, 98.5]

Foldseek 3Di:
DPDPPVVVVVVVVLCVCLVDPVSVVVVLVVVLVVLVVPPDDDDDPDQQDQQQWGQDPLRKTAGHPPDVVSCVQFDVDGIDDRCVQAAEEEEEEECVQCVPPCNVPDHVQNVVCVVVPPDHYDYHTGYGYLDELVSLLVNLLRVVSNQHQAYEYAYADHLLVVQVDPRDNCNSVLVVQLVVLCVPPNLLSSVVSSCVPGNCVSVVSNVVSNVVSVVVHVHHYHYHYPPPVLVPNDPPPVLPFAPADPVLRVLLVVLLVVLVVCVVVVVLVSLLVSLVSSCVSRVVSGCSSVSSPVSSVVSVVVVVVVVPPPPDDDDDDDDDDDDDDDDDDDDDDDDDDDDDDDDDDDDDDDDDDDDDDDDDDDDDDDDDDPDDPDDDDDDDDDDDDDDDDDDDDDDDDDDDDDDDDDDDDDDDDDDDDDDDDDDDD

Radius of gyration: 33.18 Å; chains: 1; bounding box: 69×134×62 Å